Protein AF-0000000087742368 (afdb_homodimer)

Secondary structure (DSSP, 8-state):
-HHHHTS-HHHHHHHHHHHHHHHHHHHHHH--HHHHHHHHTS-HHHHHHHHSSHHHHHHHHHHHHHHHHHHH--HHHHHT--SHHHHHHHHHHHHHHHHHT-HHHHHHHHHHHH---GGGHHHHHHHHHHHHHHHHHHH--GGGGGGBSSGGGHHHHHHHHHHHHHHHHHHHTT-SS--HHHHHHHHHHHHHHHHHHHB-GGG--/-HHHHTS-HHHHHHHHHHHHHHHHHHHHHH--HHHHHHHHTS-HHHHHHHHSSHHHHHHHHHHHHHHHHHHH--HHHHHT--SHHHHHHHHHHHHHHHHTT-HHHHHHHHHHHH---GGGHHHHHHHHHHHHHHHHHHH--GGGGGGBSSGGGHHHHHHHHHHHHHHHHHHHTT-SS--HHHHHHHHHHHHHHHHHHHB-GGG--

Structure (mmCIF, N/CA/C/O backbone):
data_AF-0000000087742368-model_v1
#
loop_
_entity.id
_entity.type
_entity.pdbx_description
1 polymer 'HTH tetR-type domain-containing protein'
#
loop_
_atom_site.group_PDB
_atom_site.id
_atom_site.type_symbol
_atom_site.label_atom_id
_atom_site.label_alt_id
_atom_site.label_comp_id
_atom_site.label_asym_id
_atom_site.label_entity_id
_atom_site.label_seq_id
_atom_site.pdbx_PDB_ins_code
_atom_site.Cartn_x
_atom_site.Cartn_y
_atom_site.Cartn_z
_atom_site.occupancy
_atom_site.B_iso_or_equiv
_atom_site.auth_seq_id
_atom_site.auth_comp_id
_atom_site.auth_asym_id
_atom_site.auth_atom_id
_atom_site.pdbx_PDB_model_num
ATOM 1 N N . MET A 1 1 ? -25.359 -17.594 -14.633 1 77.5 1 MET A N 1
ATOM 2 C CA . MET A 1 1 ? -25.266 -17.234 -13.219 1 77.5 1 MET A CA 1
ATOM 3 C C . MET A 1 1 ? -26.516 -17.672 -12.461 1 77.5 1 MET A C 1
ATOM 5 O O . MET A 1 1 ? -26.531 -17.672 -11.234 1 77.5 1 MET A O 1
ATOM 9 N N . ASP A 1 2 ? -27.547 -18.078 -13.227 1 84.12 2 ASP A N 1
ATOM 10 C CA . ASP A 1 2 ? -28.797 -18.5 -12.625 1 84.12 2 ASP A CA 1
ATOM 11 C C . ASP A 1 2 ? -28.609 -19.734 -11.75 1 84.12 2 ASP A C 1
ATOM 13 O O . ASP A 1 2 ? -29.172 -19.828 -10.664 1 84.12 2 ASP A O 1
ATOM 17 N N . LYS A 1 3 ? -27.812 -20.641 -12.211 1 90.31 3 LYS A N 1
ATOM 18 C CA . LYS A 1 3 ? -27.562 -21.859 -11.453 1 90.31 3 LYS A CA 1
ATOM 19 C C . LYS A 1 3 ? -26.812 -21.562 -10.156 1 90.31 3 LYS A C 1
ATOM 21 O O . LYS A 1 3 ? -27.062 -22.203 -9.133 1 90.31 3 LYS A O 1
ATOM 26 N N . PHE A 1 4 ? -25.953 -20.609 -10.219 1 94.56 4 PHE A N 1
ATOM 27 C CA . PHE A 1 4 ? -25.219 -20.203 -9.039 1 94.56 4 PHE A CA 1
ATOM 28 C C . PHE A 1 4 ? -26.141 -19.562 -8.008 1 94.56 4 PHE A C 1
ATOM 30 O O . PHE A 1 4 ? -26.062 -19.891 -6.816 1 94.56 4 PHE A O 1
ATOM 37 N N . LEU A 1 5 ? -27.031 -18.766 -8.492 1 92.88 5 LEU A N 1
ATOM 38 C CA . LEU A 1 5 ? -27.938 -18.031 -7.609 1 92.88 5 LEU A CA 1
ATOM 39 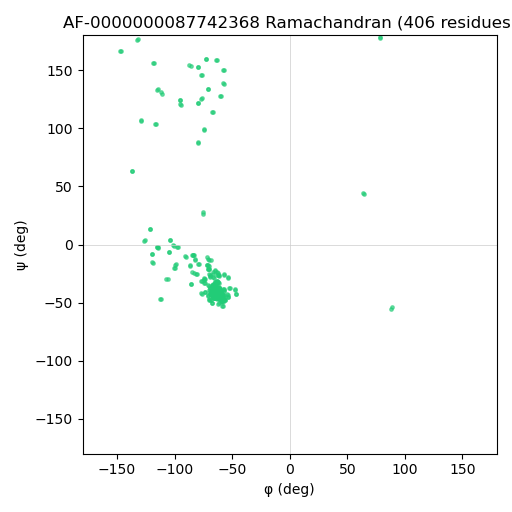C C . LEU A 1 5 ? -28.969 -18.984 -6.988 1 92.88 5 LEU A C 1
ATOM 41 O O . LEU A 1 5 ? -29.594 -18.641 -5.98 1 92.88 5 LEU A O 1
ATOM 45 N N . ALA A 1 6 ? -29.094 -20.141 -7.602 1 93.56 6 ALA A N 1
ATOM 46 C CA . ALA A 1 6 ? -30.062 -21.125 -7.117 1 93.56 6 ALA A CA 1
ATOM 47 C C . ALA A 1 6 ? -29.469 -21.953 -5.984 1 93.56 6 ALA A C 1
ATOM 49 O O . ALA A 1 6 ? -30.188 -22.656 -5.273 1 93.56 6 ALA A O 1
ATOM 50 N N . LEU A 1 7 ? -28.219 -21.797 -5.762 1 94.38 7 LEU A N 1
ATOM 51 C CA . LEU A 1 7 ? -27.547 -22.531 -4.684 1 94.38 7 LEU A CA 1
ATOM 52 C C . LEU A 1 7 ? -27.953 -21.953 -3.326 1 94.38 7 LEU A C 1
ATOM 54 O O . LEU A 1 7 ? -28.469 -20.844 -3.24 1 94.38 7 LEU A O 1
ATOM 58 N N . THR A 1 8 ? -27.734 -22.828 -2.299 1 94.81 8 THR A N 1
ATOM 59 C CA . THR A 1 8 ? -27.938 -22.328 -0.942 1 94.81 8 THR A CA 1
ATOM 60 C C . THR A 1 8 ? -26.938 -21.219 -0.623 1 94.81 8 THR A C 1
ATOM 62 O O . THR A 1 8 ? -25.875 -21.141 -1.228 1 94.81 8 THR A O 1
ATOM 65 N N . GLU A 1 9 ? -27.266 -20.438 0.328 1 93.81 9 GLU A N 1
ATOM 66 C CA . GLU A 1 9 ? -26.391 -19.344 0.73 1 93.81 9 GLU A CA 1
ATOM 67 C C . GLU A 1 9 ? -25.031 -19.859 1.208 1 93.81 9 GLU A C 1
ATOM 69 O O . GLU A 1 9 ? -24 -19.25 0.934 1 93.81 9 GLU A O 1
ATOM 74 N N . GLU A 1 10 ? -25.094 -20.875 1.866 1 94 10 GLU A N 1
ATOM 75 C CA . GLU A 1 10 ? -23.875 -21.469 2.393 1 94 10 GLU A CA 1
ATOM 76 C C . GLU A 1 10 ? -22.938 -21.891 1.268 1 94 10 GLU A C 1
ATOM 78 O O . GLU A 1 10 ? -21.734 -21.625 1.333 1 94 10 GLU A O 1
ATOM 83 N N . LYS A 1 11 ? -23.469 -22.5 0.265 1 94.44 11 LYS A N 1
ATOM 84 C CA . LYS A 1 11 ? -22.656 -22.953 -0.866 1 94.44 11 LYS A CA 1
ATOM 85 C C . LYS A 1 11 ? -22.141 -21.766 -1.677 1 94.44 11 LYS A C 1
ATOM 87 O O . LYS A 1 11 ? -20.984 -21.766 -2.102 1 94.44 11 LYS A O 1
ATOM 92 N N . ARG A 1 12 ? -22.969 -20.812 -1.889 1 96.12 12 ARG A N 1
ATOM 93 C CA . ARG A 1 12 ? -22.547 -19.609 -2.611 1 96.12 12 ARG A CA 1
ATOM 94 C C . ARG A 1 12 ? -21.391 -18.922 -1.897 1 96.12 12 ARG A C 1
ATOM 96 O O . ARG A 1 12 ? -20.391 -18.547 -2.527 1 96.12 12 ARG A O 1
ATOM 103 N N . THR A 1 13 ? -21.562 -18.844 -0.597 1 94.25 13 THR A N 1
ATOM 104 C CA . THR A 1 13 ? -20.547 -18.188 0.211 1 94.25 13 THR A CA 1
ATOM 105 C C . THR A 1 13 ? -19.219 -18.953 0.146 1 94.25 13 THR A C 1
ATOM 107 O O . THR A 1 13 ? -18.156 -18.344 0.066 1 94.25 13 THR A O 1
ATOM 110 N N . ALA A 1 14 ? -19.297 -20.188 0.131 1 94.75 14 ALA A N 1
ATOM 111 C CA . ALA A 1 14 ? -18.109 -21.016 0.058 1 94.75 14 ALA A CA 1
ATOM 112 C C . ALA A 1 14 ? -17.375 -20.812 -1.261 1 94.75 14 ALA A C 1
ATOM 114 O O . ALA A 1 14 ? -16.141 -20.703 -1.283 1 94.75 14 ALA A O 1
ATOM 115 N N . ILE A 1 15 ? -18.125 -20.75 -2.309 1 96.69 15 ILE A N 1
ATOM 116 C CA . ILE A 1 15 ? -17.547 -20.578 -3.637 1 96.69 15 ILE A CA 1
ATOM 117 C C . ILE A 1 15 ? -16.938 -19.172 -3.746 1 96.69 15 ILE A C 1
ATOM 119 O O . ILE A 1 15 ? -15.805 -19.016 -4.215 1 96.69 15 ILE A O 1
ATOM 123 N N . LEU A 1 16 ? -17.672 -18.234 -3.248 1 96.81 16 LEU A N 1
ATOM 124 C CA . LEU A 1 16 ? -17.203 -16.859 -3.307 1 96.81 16 LEU A CA 1
ATOM 125 C C . LEU A 1 16 ? -15.945 -16.688 -2.461 1 96.81 16 LEU A C 1
ATOM 127 O O . LEU A 1 16 ? -14.977 -16.062 -2.902 1 96.81 16 LEU A O 1
ATOM 131 N N . ASN A 1 17 ? -15.945 -17.281 -1.3 1 95.19 17 ASN A N 1
ATOM 132 C CA . ASN A 1 17 ? -14.781 -17.172 -0.422 1 95.19 17 ASN A CA 1
ATOM 133 C C . ASN A 1 17 ? -13.547 -17.812 -1.049 1 95.19 17 ASN A C 1
ATOM 135 O O . ASN A 1 17 ? -12.453 -17.266 -0.973 1 95.19 17 ASN A O 1
ATOM 139 N N . ALA A 1 18 ? -13.75 -18.906 -1.677 1 96.19 18 ALA A N 1
ATOM 140 C CA . ALA A 1 18 ? -12.648 -19.578 -2.35 1 96.19 18 ALA A CA 1
ATOM 141 C C . ALA A 1 18 ? -12.086 -18.734 -3.479 1 96.19 18 ALA A C 1
ATOM 143 O O . ALA A 1 18 ? -10.867 -18.609 -3.627 1 96.19 18 ALA A O 1
ATOM 144 N N . ALA A 1 19 ? -12.992 -18.172 -4.238 1 97.62 19 ALA A N 1
ATOM 145 C CA . ALA A 1 19 ? -12.578 -17.344 -5.367 1 97.62 19 ALA A CA 1
ATOM 146 C C . ALA A 1 19 ? -11.906 -16.062 -4.891 1 97.62 19 ALA A C 1
ATOM 148 O O . ALA A 1 19 ? -10.852 -15.68 -5.41 1 97.62 19 ALA A O 1
ATOM 149 N N . LEU A 1 20 ? -12.5 -15.453 -3.873 1 95.75 20 LEU A N 1
ATOM 150 C CA . LEU A 1 20 ? -11.938 -14.234 -3.301 1 95.75 20 LEU A CA 1
ATOM 151 C C . LEU A 1 20 ? -10.531 -14.492 -2.77 1 95.75 20 LEU A C 1
ATOM 153 O O . LEU A 1 20 ? -9.609 -13.719 -3.039 1 95.75 20 LEU A O 1
ATOM 157 N N . GLN A 1 21 ? -10.391 -15.523 -2.088 1 90.62 21 GLN A N 1
ATOM 158 C CA . GLN A 1 21 ? -9.102 -15.859 -1.509 1 90.62 21 GLN A CA 1
ATOM 159 C C . GLN A 1 21 ? -8.062 -16.125 -2.598 1 90.62 21 GLN A C 1
ATOM 161 O O . GLN A 1 21 ? -6.934 -15.641 -2.518 1 90.62 21 GLN A O 1
ATOM 166 N N . CYS A 1 22 ? -8.406 -16.859 -3.596 1 92.56 22 CYS A N 1
ATOM 167 C CA . CYS A 1 22 ? -7.484 -17.25 -4.656 1 92.56 22 CYS A CA 1
ATOM 168 C C . CYS A 1 22 ? -7.062 -16.031 -5.484 1 92.56 22 CYS A C 1
ATOM 170 O O . CYS A 1 22 ? -5.867 -15.781 -5.648 1 92.56 22 CYS A O 1
ATOM 172 N N . PHE A 1 23 ? -8.016 -15.258 -5.934 1 93.38 23 PHE A N 1
ATOM 173 C CA . PHE A 1 23 ? -7.719 -14.062 -6.715 1 93.38 23 PHE A CA 1
ATOM 174 C C . PHE A 1 23 ? -7 -13.031 -5.863 1 93.38 23 PHE A C 1
ATOM 176 O O . PHE A 1 23 ? -6.156 -12.281 -6.363 1 93.38 23 PHE A O 1
ATOM 183 N N . GLY A 1 24 ? -7.367 -12.969 -4.605 1 89.12 24 GLY A N 1
ATOM 184 C CA . GLY A 1 24 ? -6.734 -12.023 -3.695 1 89.12 24 GLY A CA 1
ATOM 185 C C . GLY A 1 24 ? -5.27 -12.336 -3.445 1 89.12 24 GLY A C 1
ATOM 186 O O . GLY A 1 24 ? -4.445 -11.422 -3.33 1 89.12 24 GLY A O 1
ATOM 187 N N . LYS A 1 25 ? -5.008 -13.578 -3.404 1 81.94 25 LYS A N 1
ATOM 188 C CA . LYS A 1 25 ? -3.658 -14.016 -3.061 1 81.94 25 LYS A CA 1
ATOM 189 C C . LYS A 1 25 ? -2.762 -14.047 -4.297 1 81.94 25 LYS A C 1
ATOM 191 O O . LYS A 1 25 ? -1.59 -13.672 -4.227 1 81.94 25 LYS A O 1
ATOM 196 N N . PHE A 1 26 ? -3.352 -14.391 -5.5 1 82.25 26 PHE A N 1
ATOM 197 C CA . PHE A 1 26 ? -2.471 -14.719 -6.613 1 82.25 26 PHE A CA 1
ATOM 198 C C . PHE A 1 26 ? -2.693 -13.766 -7.781 1 82.25 26 PHE A C 1
ATOM 200 O O . PHE A 1 26 ? -1.929 -13.773 -8.75 1 82.25 26 PHE A O 1
ATOM 207 N N . GLY A 1 27 ? -3.703 -12.977 -7.637 1 86.75 27 GLY A N 1
ATOM 208 C CA . GLY A 1 27 ? -4.031 -12.117 -8.766 1 86.75 27 GLY A CA 1
ATOM 209 C C . GLY A 1 27 ? -4.781 -12.844 -9.867 1 86.75 27 GLY A C 1
ATOM 210 O O . GLY A 1 27 ? -5.023 -14.047 -9.773 1 86.75 27 GLY A O 1
ATOM 211 N N . TYR A 1 28 ? -5.129 -12.125 -10.867 1 90.62 28 TYR A N 1
ATOM 212 C CA . TYR A 1 28 ? -5.961 -12.664 -11.93 1 90.62 28 TYR A CA 1
ATOM 213 C C . TYR A 1 28 ? -5.207 -13.711 -12.734 1 90.62 28 TYR A C 1
ATOM 215 O O . TYR A 1 28 ? -5.719 -14.812 -12.984 1 90.62 28 TYR A O 1
ATOM 223 N N . GLU A 1 29 ? -4.02 -13.406 -13.117 1 85.25 29 GLU A N 1
ATOM 224 C CA . GLU A 1 29 ? -3.277 -14.242 -14.055 1 85.25 29 GLU A CA 1
ATOM 225 C C . GLU A 1 29 ? -2.91 -15.586 -13.43 1 85.25 29 GLU A C 1
ATOM 227 O O . GLU A 1 29 ? -3.133 -16.641 -14.023 1 85.25 29 GLU A O 1
ATOM 232 N N . LYS A 1 30 ? -2.529 -15.648 -12.211 1 85.25 30 LYS A N 1
ATOM 233 C CA . LYS A 1 30 ? -1.972 -16.875 -11.648 1 85.25 30 LYS A CA 1
ATOM 234 C C . LYS A 1 30 ? -3.023 -17.641 -10.852 1 85.25 30 LYS A C 1
ATOM 236 O O . LYS A 1 30 ? -2.826 -18.812 -10.516 1 85.25 30 LYS A O 1
ATOM 241 N N . ALA A 1 31 ? -4.09 -16.906 -10.508 1 91.19 31 ALA A N 1
ATOM 242 C CA . ALA A 1 31 ? -5.168 -17.641 -9.867 1 91.19 31 ALA A CA 1
ATOM 243 C C . ALA A 1 31 ? -5.656 -18.781 -10.758 1 91.19 31 ALA A C 1
ATOM 245 O O . ALA A 1 31 ? -5.789 -18.609 -11.977 1 91.19 31 ALA A O 1
ATOM 246 N N . SER A 1 32 ? -5.895 -19.891 -10.188 1 92.56 32 SER A N 1
ATOM 247 C CA . SER A 1 32 ? -6.289 -21.094 -10.891 1 92.56 32 SER A CA 1
ATOM 248 C C . SER A 1 32 ? -7.742 -21.469 -10.602 1 92.56 32 SER A C 1
ATOM 250 O O . SER A 1 32 ? -8.125 -21.625 -9.438 1 92.56 32 SER A O 1
ATOM 252 N N . ILE A 1 33 ? -8.461 -21.703 -11.672 1 96.12 33 ILE A N 1
ATOM 253 C CA . ILE A 1 33 ? -9.844 -22.141 -11.516 1 96.12 33 ILE A CA 1
ATOM 254 C C . ILE A 1 33 ? -9.883 -23.5 -10.812 1 96.12 33 ILE A C 1
ATOM 256 O O . ILE A 1 33 ? -10.781 -23.766 -10.008 1 96.12 33 ILE A O 1
ATOM 260 N N . ASN A 1 34 ? -8.906 -24.25 -11.109 1 96.12 34 ASN A N 1
ATOM 261 C CA . ASN A 1 34 ? -8.828 -25.547 -10.438 1 96.12 34 ASN A CA 1
ATOM 262 C C . ASN A 1 34 ? -8.641 -25.375 -8.93 1 96.12 34 ASN A C 1
ATOM 264 O O . ASN A 1 34 ? -9.289 -26.078 -8.148 1 96.12 34 ASN A O 1
ATOM 268 N N . ASP A 1 35 ? -7.848 -24.5 -8.523 1 94.62 35 ASP A N 1
ATOM 269 C CA . ASP A 1 35 ? -7.613 -24.266 -7.102 1 94.62 35 ASP A CA 1
ATOM 270 C C . ASP A 1 35 ? -8.875 -23.75 -6.418 1 94.62 35 ASP A C 1
ATOM 272 O O . ASP A 1 35 ? -9.18 -24.125 -5.289 1 94.62 35 ASP A O 1
ATOM 276 N N . ILE A 1 36 ? -9.562 -22.859 -7.09 1 97 36 ILE A N 1
ATOM 277 C CA . ILE A 1 36 ? -10.812 -22.312 -6.566 1 97 36 ILE A CA 1
ATOM 278 C C . ILE A 1 36 ? -11.82 -23.438 -6.371 1 97 36 ILE A C 1
ATOM 280 O O . ILE A 1 36 ? -12.461 -23.531 -5.32 1 97 36 ILE A O 1
ATOM 284 N N . ALA A 1 37 ? -11.906 -24.281 -7.383 1 97.56 37 ALA A N 1
ATOM 285 C CA . ALA A 1 37 ? -12.836 -25.406 -7.332 1 97.56 37 ALA A CA 1
ATOM 286 C C . ALA A 1 37 ? -12.516 -26.344 -6.168 1 97.56 37 ALA A C 1
ATOM 288 O O . ALA A 1 37 ? -13.398 -26.703 -5.395 1 97.56 37 ALA A O 1
ATOM 289 N N . VAL A 1 38 ? -11.289 -26.672 -6.031 1 96.81 38 VAL A N 1
ATOM 290 C CA . VAL A 1 38 ? -10.828 -27.562 -4.969 1 96.81 38 VAL A CA 1
ATOM 291 C C . VAL A 1 38 ? -11.133 -26.938 -3.605 1 96.81 38 VAL A C 1
ATOM 293 O O . VAL A 1 38 ? -11.695 -27.609 -2.727 1 96.81 38 VAL A O 1
ATOM 296 N N . ALA A 1 39 ? -10.898 -25.734 -3.439 1 94.81 39 ALA A N 1
ATOM 297 C CA . ALA A 1 39 ? -11.117 -25.031 -2.172 1 94.81 39 ALA A CA 1
ATOM 298 C C . ALA A 1 39 ? -12.602 -24.953 -1.844 1 94.81 39 ALA A C 1
ATOM 300 O O . ALA A 1 39 ? -12.992 -24.984 -0.675 1 94.81 39 ALA A O 1
ATOM 301 N N . ALA A 1 40 ? -13.398 -24.781 -2.854 1 96.5 40 ALA A N 1
ATOM 302 C CA . ALA A 1 40 ? -14.844 -24.656 -2.684 1 96.5 40 ALA A CA 1
ATOM 303 C C . ALA A 1 40 ? -15.516 -26.016 -2.604 1 96.5 40 ALA A C 1
ATOM 305 O O . ALA A 1 40 ? -16.719 -26.125 -2.367 1 96.5 40 ALA A O 1
ATOM 306 N N . HIS A 1 41 ? -14.734 -27.078 -2.887 1 96.81 41 HIS A N 1
ATOM 307 C CA . HIS A 1 41 ? -15.234 -28.438 -2.867 1 96.81 41 HIS A CA 1
ATOM 308 C C . HIS A 1 41 ? -16.297 -28.656 -3.934 1 96.81 41 HIS A C 1
ATOM 310 O O . HIS A 1 41 ? -17.359 -29.219 -3.652 1 96.81 41 HIS A O 1
ATOM 316 N N . ILE A 1 42 ? -16.031 -28.141 -5.082 1 96.5 42 ILE A N 1
ATOM 317 C CA . ILE A 1 42 ? -16.844 -28.391 -6.262 1 96.5 42 ILE A CA 1
ATOM 318 C C . ILE A 1 42 ? -15.961 -28.766 -7.445 1 96.5 42 ILE A C 1
ATOM 320 O O . ILE A 1 42 ? -14.734 -28.75 -7.332 1 96.5 42 ILE A O 1
ATOM 324 N N . SER A 1 43 ? -16.578 -29.062 -8.523 1 95.62 43 SER A N 1
ATOM 325 C CA . SER A 1 43 ? -15.805 -29.406 -9.711 1 95.62 43 SER A CA 1
ATOM 326 C C . SER A 1 43 ? -15.445 -28.156 -10.508 1 95.62 43 SER A C 1
ATOM 328 O O . SER A 1 43 ? -16.141 -27.141 -10.43 1 95.62 43 SER A O 1
ATOM 330 N N . LYS A 1 44 ? -14.359 -28.281 -11.242 1 96.12 44 LYS A N 1
ATOM 331 C CA . LYS A 1 44 ? -13.984 -27.219 -12.172 1 96.12 44 LYS A CA 1
ATOM 332 C C . LYS A 1 44 ? -15.102 -26.938 -13.172 1 96.12 44 LYS A C 1
ATOM 334 O O . LYS A 1 44 ? -15.375 -25.781 -13.508 1 96.12 44 LYS A O 1
ATOM 339 N N . ALA A 1 45 ? -15.758 -27.953 -13.617 1 95.44 45 ALA A N 1
ATOM 340 C CA . ALA A 1 45 ? -16.875 -27.844 -14.555 1 95.44 45 ALA A CA 1
ATOM 341 C C . ALA A 1 45 ? -18.016 -27.031 -13.961 1 95.44 45 ALA A C 1
ATOM 343 O O . ALA A 1 45 ? -18.656 -26.234 -14.664 1 95.44 45 ALA A O 1
ATOM 344 N N . SER A 1 46 ? -18.266 -27.188 -12.734 1 96.06 46 SER A N 1
ATOM 345 C CA . SER A 1 46 ? -19.312 -26.438 -12.055 1 96.06 46 SER A CA 1
ATOM 346 C C . SER A 1 46 ? -19.016 -24.938 -12.031 1 96.06 46 SER A C 1
ATOM 348 O O . SER A 1 46 ? -19.906 -24.109 -12.227 1 96.06 46 SER A O 1
ATOM 350 N N . VAL A 1 47 ? -17.719 -24.594 -11.789 1 96.56 47 VAL A N 1
ATOM 351 C CA . VAL A 1 47 ? -17.328 -23.188 -11.789 1 96.56 47 VAL A CA 1
ATOM 352 C C . VAL A 1 47 ? -17.656 -22.562 -13.141 1 96.56 47 VAL A C 1
ATOM 354 O O . VAL A 1 47 ? -18.234 -21.469 -13.195 1 96.56 47 VAL A O 1
ATOM 357 N N . PHE A 1 48 ? -17.344 -23.297 -14.203 1 95.56 48 PHE A N 1
ATOM 358 C CA . PHE A 1 48 ? -17.594 -22.781 -15.547 1 95.56 48 PHE A CA 1
ATOM 359 C C . PHE A 1 48 ? -19.078 -22.75 -15.844 1 95.56 48 PHE A C 1
ATOM 361 O O . PHE A 1 48 ? -19.547 -21.859 -16.562 1 95.56 48 PHE A O 1
ATOM 368 N N . GLN A 1 49 ? -19.734 -23.703 -15.328 1 95.75 49 GLN A N 1
ATOM 369 C CA . GLN A 1 49 ? -21.188 -23.688 -15.477 1 95.75 49 GLN A CA 1
ATOM 370 C C . GLN A 1 49 ? -21.797 -22.453 -14.812 1 95.75 49 GLN A C 1
ATOM 372 O O . GLN A 1 49 ? -22.75 -21.859 -15.344 1 95.75 49 GLN A O 1
ATOM 377 N N . TYR A 1 50 ? -21.281 -22.109 -13.688 1 96.44 50 TYR A N 1
ATOM 378 C CA . TYR A 1 50 ? -21.828 -21.016 -12.922 1 96.44 50 TYR A CA 1
ATOM 379 C C . TYR A 1 50 ? -21.438 -19.672 -13.523 1 96.44 50 TYR A C 1
ATOM 381 O O . TYR A 1 50 ? -22.266 -18.766 -13.633 1 96.44 50 TYR A O 1
ATOM 389 N N . PHE A 1 51 ? -20.141 -19.578 -13.938 1 97 51 PHE A N 1
ATOM 390 C CA . PHE A 1 51 ? -19.641 -18.234 -14.227 1 97 51 PHE A CA 1
ATOM 391 C C . PHE A 1 51 ? -19.203 -18.109 -15.68 1 97 51 PHE A C 1
ATOM 393 O O . PHE A 1 51 ? -19.016 -17.016 -16.188 1 97 51 PHE A O 1
ATOM 400 N N . GLY A 1 52 ? -19.016 -19.25 -16.359 1 95.31 52 GLY A N 1
ATOM 401 C CA . GLY A 1 52 ? -18.656 -19.266 -17.766 1 95.31 52 GLY A CA 1
ATOM 402 C C . GLY A 1 52 ? -17.156 -19.219 -18 1 95.31 52 GLY A C 1
ATOM 403 O O . GLY A 1 52 ? -16.609 -20.078 -18.688 1 95.31 52 GLY A O 1
ATOM 404 N N . SER A 1 53 ? -16.469 -18.188 -17.406 1 95.75 53 SER A N 1
ATOM 405 C CA . SER A 1 53 ? -15.039 -18.016 -17.578 1 95.75 53 SER A CA 1
ATOM 406 C C . SER A 1 53 ? -14.383 -17.422 -16.344 1 95.75 53 SER A C 1
ATOM 408 O O . SER A 1 53 ? -15.07 -16.906 -15.461 1 95.75 53 SER A O 1
ATOM 410 N N . LYS A 1 54 ? -13.117 -17.516 -16.359 1 96.19 54 LYS A N 1
ATOM 411 C CA . LYS A 1 54 ? -12.344 -16.875 -15.289 1 96.19 54 LYS A CA 1
ATOM 412 C C . LYS A 1 54 ? -12.625 -15.383 -15.211 1 96.19 54 LYS A C 1
ATOM 414 O O . LYS A 1 54 ? -12.805 -14.828 -14.125 1 96.19 54 LYS A O 1
ATOM 419 N N . LYS A 1 55 ? -12.672 -14.781 -16.391 1 95.81 55 LYS A N 1
ATOM 420 C CA . LYS A 1 55 ? -12.906 -13.344 -16.469 1 95.81 55 LYS A CA 1
ATOM 421 C C . LYS A 1 55 ?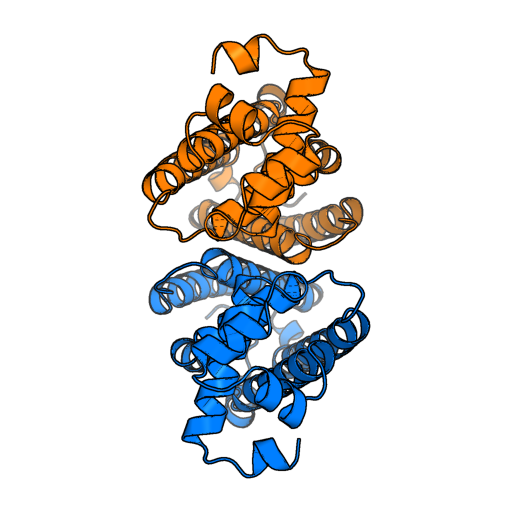 -14.273 -12.984 -15.898 1 95.81 55 LYS A C 1
ATOM 423 O O . LYS A 1 55 ? -14.398 -12.039 -15.117 1 95.81 55 LYS A O 1
ATOM 428 N N . GLN A 1 56 ? -15.219 -13.711 -16.219 1 96.06 56 GLN A N 1
ATOM 429 C CA . GLN A 1 56 ? -16.578 -13.422 -15.75 1 96.06 56 GLN A CA 1
ATOM 430 C C . GLN A 1 56 ? -16.688 -13.641 -14.242 1 96.06 56 GLN A C 1
ATOM 432 O O . GLN A 1 56 ? -17.406 -12.906 -13.555 1 96.06 56 GLN A O 1
ATOM 437 N N . LEU A 1 57 ? -16.094 -14.703 -13.758 1 97.31 57 LEU A N 1
ATOM 438 C CA . LEU A 1 57 ? -16.062 -14.914 -12.32 1 97.31 57 LEU A CA 1
ATOM 439 C C . LEU A 1 57 ? -15.391 -13.734 -11.617 1 97.31 57 LEU A C 1
ATOM 441 O O . LEU A 1 57 ? -15.898 -13.242 -10.609 1 97.31 57 LEU A O 1
ATOM 445 N N . TYR A 1 58 ? -14.281 -13.281 -12.148 1 96.75 58 TYR A N 1
ATOM 446 C CA . TYR A 1 58 ? -13.555 -12.156 -11.578 1 96.75 58 TYR A CA 1
ATOM 447 C C . TYR A 1 58 ? -14.422 -10.898 -11.562 1 96.75 58 TYR A C 1
ATOM 449 O O . TYR A 1 58 ? -14.492 -10.203 -10.547 1 96.75 58 TYR A O 1
ATOM 457 N N . ILE A 1 59 ? -15.078 -10.664 -12.664 1 94.75 59 ILE A N 1
ATOM 458 C CA . ILE A 1 59 ? -15.945 -9.492 -12.773 1 94.75 59 ILE A CA 1
ATOM 459 C C . ILE A 1 59 ? -17.094 -9.609 -11.781 1 94.75 59 ILE A C 1
ATOM 461 O O . ILE A 1 59 ? -17.484 -8.617 -11.156 1 94.75 59 ILE A O 1
ATOM 465 N N . TYR A 1 60 ? -17.594 -10.781 -11.648 1 95.81 60 TYR A N 1
ATOM 466 C CA . TYR A 1 60 ? -18.656 -11 -10.664 1 95.81 60 TYR A CA 1
ATOM 467 C C . TYR A 1 60 ? -18.172 -10.641 -9.266 1 95.81 60 TYR A C 1
ATOM 469 O O . TYR A 1 60 ? -18.906 -10.008 -8.5 1 95.81 60 TYR A O 1
ATOM 477 N N . LEU A 1 61 ? -17.031 -11.062 -8.922 1 96.31 61 LEU A N 1
ATOM 478 C CA . LEU A 1 61 ? -16.484 -10.773 -7.605 1 96.31 61 LEU A CA 1
ATOM 479 C C . LEU A 1 61 ? -16.281 -9.273 -7.418 1 96.31 61 LEU A C 1
ATOM 481 O O . LEU A 1 61 ? -16.484 -8.75 -6.316 1 96.31 61 LEU A O 1
ATOM 485 N N . LEU A 1 62 ? -15.859 -8.57 -8.477 1 93.69 62 LEU A N 1
ATOM 486 C CA . LEU A 1 62 ? -15.734 -7.117 -8.414 1 93.69 62 LEU A CA 1
ATOM 487 C C . LEU A 1 62 ? -17.078 -6.473 -8.07 1 93.69 62 LEU A C 1
ATOM 489 O O . LEU A 1 62 ? -17.141 -5.617 -7.188 1 93.69 62 LEU A O 1
ATOM 493 N N . GLU A 1 63 ? -18.031 -6.934 -8.75 1 92.12 63 GLU A N 1
ATOM 494 C CA . GLU A 1 63 ? -19.375 -6.395 -8.523 1 92.12 63 GLU A CA 1
ATOM 495 C C . GLU A 1 63 ? -19.875 -6.77 -7.133 1 92.12 63 GLU A C 1
ATOM 497 O O . GLU A 1 63 ? -20.531 -5.961 -6.465 1 92.12 63 GLU A O 1
ATOM 502 N N . TYR A 1 64 ? -19.625 -7.953 -6.805 1 93.31 64 TYR A N 1
ATOM 503 C CA . TYR A 1 64 ? -19.984 -8.438 -5.477 1 93.31 64 TYR A CA 1
ATOM 504 C C . TYR A 1 64 ? -19.359 -7.57 -4.391 1 93.31 64 TYR A C 1
ATOM 506 O O . TYR A 1 64 ? -20.047 -7.137 -3.459 1 93.31 64 TYR A O 1
ATOM 514 N N . CYS A 1 65 ? -18.141 -7.289 -4.48 1 91 65 CYS A N 1
ATOM 515 C CA . CYS A 1 65 ? -17.422 -6.477 -3.5 1 91 65 CYS A CA 1
ATOM 516 C C . CYS A 1 65 ? -17.922 -5.035 -3.521 1 91 65 CYS A C 1
ATOM 518 O O . CYS A 1 65 ? -18 -4.387 -2.479 1 91 65 CYS A O 1
ATOM 520 N N . LYS A 1 66 ? -18.141 -4.547 -4.715 1 88.06 66 LYS A N 1
ATOM 521 C CA . LYS A 1 66 ? -18.719 -3.207 -4.824 1 88.06 66 LYS A CA 1
ATOM 522 C C . LYS A 1 66 ? -20 -3.086 -4.016 1 88.06 66 LYS A C 1
ATOM 524 O O . LYS A 1 66 ? -20.203 -2.094 -3.312 1 88.06 66 LYS A O 1
ATOM 529 N N . LYS A 1 67 ? -20.797 -4.098 -4.125 1 88.75 67 LYS A N 1
ATOM 530 C CA . LYS A 1 67 ? -22.062 -4.094 -3.391 1 88.75 67 LYS A CA 1
ATOM 531 C C . LYS A 1 67 ? -21.828 -4.16 -1.885 1 88.75 67 LYS A C 1
ATOM 533 O O . LYS A 1 67 ? -22.531 -3.514 -1.11 1 88.75 67 LYS A O 1
ATOM 538 N N . ILE A 1 68 ? -20.953 -4.902 -1.482 1 87.75 68 ILE A N 1
ATOM 539 C CA . ILE A 1 68 ? -20.609 -4.984 -0.068 1 87.75 68 ILE A CA 1
ATOM 540 C C . ILE A 1 68 ? -20.156 -3.613 0.432 1 87.75 68 ILE A C 1
ATOM 542 O O . ILE A 1 68 ? -20.625 -3.143 1.475 1 87.75 68 ILE A O 1
ATOM 546 N N . ILE A 1 69 ? -19.281 -2.982 -0.303 1 84.25 69 ILE A N 1
ATOM 547 C CA . ILE A 1 69 ? -18.719 -1.688 0.083 1 84.25 69 ILE A CA 1
ATOM 548 C C . ILE A 1 69 ? -19.844 -0.658 0.184 1 84.25 69 ILE A C 1
ATOM 550 O O . ILE A 1 69 ? -19.875 0.138 1.125 1 84.25 69 ILE A O 1
ATOM 554 N N . GLU A 1 70 ? -20.719 -0.671 -0.761 1 82.81 70 GLU A N 1
ATOM 555 C CA . GLU A 1 70 ? -21.844 0.262 -0.759 1 82.81 70 GLU A CA 1
ATOM 556 C C . GLU A 1 70 ? -22.734 0.056 0.465 1 82.81 70 GLU A C 1
ATOM 558 O O . GLU A 1 70 ? -23.359 1 0.949 1 82.81 70 GLU A O 1
ATOM 563 N N . GLY A 1 71 ? -22.703 -1.171 0.984 1 86.88 71 GLY A N 1
ATOM 564 C CA . GLY A 1 71 ? -23.562 -1.497 2.111 1 86.88 71 GLY A CA 1
ATOM 565 C C . GLY A 1 71 ? -22.906 -1.256 3.455 1 86.88 71 GLY A C 1
ATOM 566 O O . GLY A 1 71 ? -23.562 -1.288 4.496 1 86.88 71 GLY A O 1
ATOM 567 N N . ILE A 1 72 ? -21.656 -1 3.391 1 86.75 72 ILE A N 1
ATOM 568 C CA . ILE A 1 72 ? -20.891 -0.85 4.621 1 86.75 72 ILE A CA 1
ATOM 569 C C . ILE A 1 72 ? -21.203 0.495 5.27 1 86.75 72 ILE A C 1
ATOM 571 O O . ILE A 1 72 ? -21.203 0.615 6.5 1 86.75 72 ILE A O 1
ATOM 575 N N . PHE A 1 73 ? -21.562 1.475 4.465 1 87.81 73 PHE A N 1
ATOM 576 C CA . PHE A 1 73 ? -21.625 2.84 4.973 1 87.81 73 PHE A CA 1
ATOM 577 C C . PHE A 1 73 ? -23.047 3.193 5.398 1 87.81 73 PHE A C 1
ATOM 579 O O . PHE A 1 73 ? -24 2.949 4.656 1 87.81 73 PHE A O 1
ATOM 586 N N . ASP A 1 74 ? -23.188 3.521 6.594 1 89.62 74 ASP A N 1
ATOM 587 C CA . ASP A 1 74 ? -24.406 4.141 7.07 1 89.62 74 ASP A CA 1
ATOM 588 C C . ASP A 1 74 ? -24.5 5.602 6.629 1 89.62 74 ASP A C 1
ATOM 590 O O . ASP A 1 74 ? -24 6.492 7.316 1 89.62 74 ASP A O 1
ATOM 594 N N . LYS A 1 75 ? -25.203 5.809 5.641 1 87.69 75 LYS A N 1
ATOM 595 C CA . LYS A 1 75 ? -25.25 7.129 5.023 1 87.69 75 LYS A CA 1
ATOM 596 C C . LYS A 1 75 ? -25.844 8.156 5.977 1 87.69 75 LYS A C 1
ATOM 598 O O . LYS A 1 75 ? -25.391 9.297 6.043 1 87.69 75 LYS A O 1
ATOM 603 N N . GLU A 1 76 ? -26.844 7.734 6.582 1 90 76 GLU A N 1
ATOM 604 C CA . GLU A 1 76 ? -27.484 8.648 7.523 1 90 76 GLU A CA 1
ATOM 605 C C . GLU A 1 76 ? -26.516 9.047 8.641 1 90 76 GLU A C 1
ATOM 607 O O . GLU A 1 76 ? -26.453 10.219 9.016 1 90 76 GLU A O 1
ATOM 612 N N . ALA A 1 77 ? -25.859 8.062 9.141 1 91.38 77 ALA A N 1
ATOM 613 C CA . ALA A 1 77 ? -24.891 8.344 10.195 1 91.38 77 ALA A CA 1
ATOM 614 C C . ALA A 1 77 ? -23.766 9.258 9.688 1 91.38 77 ALA A C 1
ATOM 616 O O . ALA A 1 77 ? -23.344 10.172 10.391 1 91.38 77 ALA A O 1
ATOM 617 N N . LEU A 1 78 ? -23.312 9.047 8.508 1 91.06 78 LEU A N 1
ATOM 618 C CA . LEU A 1 78 ? -22.25 9.867 7.934 1 91.06 78 LEU A CA 1
ATOM 61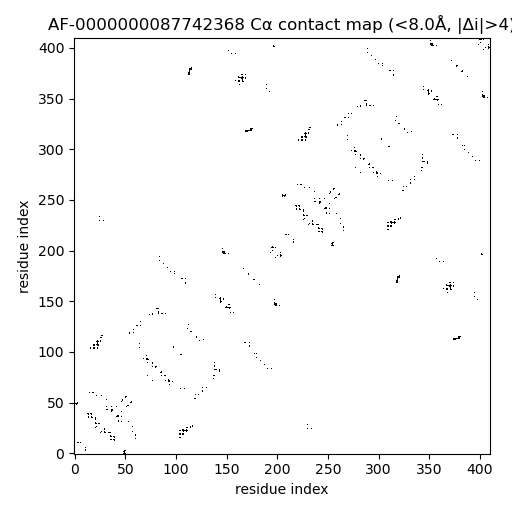9 C C . LEU A 1 78 ? -22.734 11.273 7.629 1 91.06 78 LEU A C 1
ATOM 621 O O . LEU A 1 78 ? -22.016 12.25 7.855 1 91.06 78 LEU A O 1
ATOM 625 N N . ASN A 1 79 ? -23.984 11.32 7.168 1 88.81 79 ASN A N 1
ATOM 626 C CA . ASN A 1 79 ? -24.562 12.617 6.832 1 88.81 79 ASN A CA 1
ATOM 627 C C . ASN A 1 79 ? -24.75 13.484 8.078 1 88.81 79 ASN A C 1
ATOM 629 O O . ASN A 1 79 ? -24.766 14.711 7.988 1 88.81 79 ASN A O 1
ATOM 633 N N . SER A 1 80 ? -24.844 12.844 9.125 1 90.75 80 SER A N 1
ATOM 634 C CA . SER A 1 80 ? -25.062 13.57 10.367 1 90.75 80 SER A CA 1
ATOM 635 C C . SER A 1 80 ? -23.75 14.156 10.898 1 90.75 80 SER A C 1
ATOM 637 O O . SER A 1 80 ? -23.766 15.023 11.773 1 90.75 80 SER A O 1
ATOM 639 N N . GLN A 1 81 ? -22.641 13.656 10.391 1 89.19 81 GLN A N 1
ATOM 640 C CA . GLN A 1 81 ? -21.344 14.195 10.797 1 89.19 81 GLN A CA 1
ATOM 641 C C . GLN A 1 81 ? -21.031 15.492 10.062 1 89.19 81 GLN A C 1
ATOM 643 O O . GLN A 1 81 ? -20.906 15.508 8.836 1 89.19 81 GLN A O 1
ATOM 648 N N . THR A 1 82 ? -20.812 16.547 10.781 1 87.75 82 THR A N 1
ATOM 649 C CA . THR A 1 82 ? -20.625 17.859 10.164 1 87.75 82 THR A CA 1
ATOM 650 C C . THR A 1 82 ? -19.141 18.188 10.023 1 87.75 82 THR A C 1
ATOM 652 O O . THR A 1 82 ? -18.781 19.203 9.445 1 87.75 82 THR A O 1
ATOM 655 N N . ASP A 1 83 ? -18.344 17.312 10.492 1 93.5 83 ASP A N 1
ATOM 656 C CA . ASP A 1 83 ? -16.906 17.5 10.438 1 93.5 83 ASP A CA 1
ATOM 657 C C . ASP A 1 83 ? -16.234 16.453 9.547 1 93.5 83 ASP A C 1
ATOM 659 O O . ASP A 1 83 ? -16.531 15.258 9.672 1 93.5 83 ASP A O 1
ATOM 663 N N . LEU A 1 84 ? -15.359 16.953 8.688 1 94.75 84 LEU A N 1
ATOM 664 C CA . LEU A 1 84 ? -14.703 16.062 7.734 1 94.75 84 LEU A CA 1
ATOM 665 C C . LEU A 1 84 ? -13.945 14.953 8.453 1 94.75 84 LEU A C 1
ATOM 667 O O . LEU A 1 84 ? -14.094 13.773 8.125 1 94.75 84 LEU A O 1
ATOM 671 N N . PHE A 1 85 ? -13.055 15.344 9.414 1 96.12 85 PHE A N 1
ATOM 672 C CA . PHE A 1 85 ? -12.211 14.375 10.102 1 96.12 85 PHE A CA 1
ATOM 673 C C . PHE A 1 85 ? -13.062 13.375 10.875 1 96.12 85 PHE A C 1
ATOM 675 O O . PHE A 1 85 ? -12.758 12.18 10.898 1 96.12 85 PHE A O 1
ATOM 682 N N . ASP A 1 86 ? -14.164 13.852 11.469 1 94.62 86 ASP A N 1
ATOM 683 C CA . ASP A 1 86 ? -15.086 12.953 12.156 1 94.62 86 ASP A CA 1
ATOM 684 C C . ASP A 1 86 ? -15.75 11.992 11.18 1 94.62 86 ASP A C 1
ATOM 686 O O . ASP A 1 86 ? -15.93 10.812 11.484 1 94.62 86 ASP A O 1
ATOM 690 N N . ARG A 1 87 ? -16.094 12.516 10.062 1 95.19 87 ARG A N 1
ATOM 691 C CA . ARG A 1 87 ? -16.719 11.688 9.039 1 95.19 87 ARG A CA 1
ATOM 692 C C . ARG A 1 87 ? -15.742 10.648 8.5 1 95.19 87 ARG A C 1
ATOM 694 O O . ARG A 1 87 ? -16.125 9.492 8.266 1 95.19 87 ARG A O 1
ATOM 701 N N . ILE A 1 88 ? -14.508 11.023 8.281 1 94.56 88 ILE A N 1
ATOM 702 C CA . ILE A 1 88 ? -13.477 10.102 7.824 1 94.56 88 ILE A CA 1
ATOM 703 C C . ILE A 1 88 ? -13.266 9.008 8.867 1 94.56 88 ILE A C 1
ATOM 705 O O . ILE A 1 88 ? -13.195 7.824 8.531 1 94.56 88 ILE A O 1
ATOM 709 N N . LEU A 1 89 ? -13.258 9.414 10.117 1 94 89 LEU A N 1
ATOM 710 C CA . LEU A 1 89 ? -13.078 8.438 11.188 1 94 89 LEU A CA 1
ATOM 711 C C . LEU A 1 89 ? -14.258 7.48 11.258 1 94 89 LEU A C 1
ATOM 713 O O . LEU A 1 89 ? -14.07 6.266 11.367 1 94 89 LEU A O 1
ATOM 717 N N . ALA A 1 90 ? -15.422 8.031 11.195 1 93.38 90 ALA A N 1
ATOM 718 C CA . ALA A 1 90 ? -16.625 7.207 11.25 1 93.38 90 ALA A CA 1
ATOM 719 C C . ALA A 1 90 ? -16.672 6.23 10.078 1 93.38 90 ALA A C 1
ATOM 721 O O . ALA A 1 90 ? -16.953 5.043 10.266 1 93.38 90 ALA A O 1
ATOM 722 N N . SER A 1 91 ? -16.422 6.711 8.906 1 92.19 91 SER A N 1
ATOM 723 C CA . SER A 1 91 ? -16.422 5.855 7.723 1 92.19 91 SER A CA 1
ATOM 724 C C . SER A 1 91 ? -15.352 4.777 7.82 1 92.19 91 SER A C 1
ATOM 726 O O . SER A 1 91 ? -15.586 3.629 7.43 1 92.19 91 SER A O 1
ATOM 728 N N . SER A 1 92 ? -14.211 5.137 8.305 1 91.94 92 SER A N 1
ATOM 729 C CA . SER A 1 92 ? -13.117 4.176 8.461 1 91.94 92 SER A CA 1
ATOM 730 C C . SER A 1 92 ? -13.492 3.074 9.453 1 91.94 92 SER A C 1
ATOM 732 O O . SER A 1 92 ? -13.18 1.903 9.227 1 91.94 92 SER A O 1
ATOM 734 N N . ARG A 1 93 ? -14.109 3.461 10.484 1 91.62 93 ARG A N 1
ATOM 735 C CA . ARG A 1 93 ? -14.547 2.484 11.477 1 91.62 93 ARG A CA 1
ATOM 736 C C . ARG A 1 93 ? -15.562 1.517 10.867 1 91.62 93 ARG A C 1
ATOM 738 O O . ARG A 1 93 ? -15.516 0.313 11.133 1 91.62 93 ARG A O 1
ATOM 745 N N . MET A 1 94 ? -16.5 2.055 10.109 1 90.5 94 MET A N 1
ATOM 746 C CA . MET A 1 94 ? -17.5 1.214 9.438 1 90.5 94 MET A CA 1
ATOM 747 C C . MET A 1 94 ? -16.812 0.21 8.508 1 90.5 94 MET A C 1
ATOM 749 O O . MET A 1 94 ? -17.172 -0.971 8.508 1 90.5 94 MET A O 1
ATOM 753 N N . GLU A 1 95 ? -15.867 0.699 7.727 1 87.69 95 GLU A N 1
ATOM 754 C CA . GLU A 1 95 ? -15.109 -0.172 6.828 1 87.69 95 GLU A CA 1
ATOM 755 C C . GLU A 1 95 ? -14.375 -1.261 7.605 1 87.69 95 GLU A C 1
ATOM 757 O O . GLU A 1 95 ? -14.469 -2.441 7.266 1 87.69 95 GLU A O 1
ATOM 762 N N . MET A 1 96 ? -13.703 -0.897 8.594 1 86.44 96 MET A N 1
ATOM 763 C CA . MET A 1 96 ? -12.883 -1.825 9.367 1 86.44 96 MET A CA 1
ATOM 764 C C . MET A 1 96 ? -13.75 -2.893 10.031 1 86.44 96 MET A C 1
ATOM 766 O O . MET A 1 96 ? -13.383 -4.07 10.055 1 86.44 96 MET A O 1
ATOM 770 N N . GLU A 1 97 ? -14.812 -2.484 10.562 1 85.88 97 GLU A N 1
ATOM 771 C CA . GLU A 1 97 ? -15.727 -3.428 11.203 1 85.88 97 GLU A CA 1
ATOM 772 C C . GLU A 1 97 ? -16.266 -4.441 10.195 1 85.88 97 GLU A C 1
ATOM 774 O O . GLU A 1 97 ? -16.438 -5.617 10.523 1 85.88 97 GLU A O 1
ATOM 779 N N . SER A 1 98 ? -16.5 -3.973 9.055 1 85.88 98 SER A N 1
ATOM 780 C CA . SER A 1 98 ? -17.031 -4.852 8.016 1 85.88 98 SER A CA 1
ATOM 781 C C . SER A 1 98 ? -15.969 -5.801 7.492 1 85.88 98 SER A C 1
ATOM 783 O O . SER A 1 98 ? -16.219 -7 7.34 1 85.88 98 SER A O 1
ATOM 785 N N . PHE A 1 99 ? -14.766 -5.289 7.32 1 82.31 99 PHE A N 1
ATOM 786 C CA . PHE A 1 99 ? -13.719 -6.078 6.676 1 82.31 99 PHE A CA 1
ATOM 787 C C . PHE A 1 99 ? -13.078 -7.043 7.664 1 82.31 99 PHE A C 1
ATOM 789 O O . PHE A 1 99 ? -12.562 -8.094 7.273 1 82.31 99 PHE A O 1
ATOM 796 N N . GLN A 1 100 ? -13.133 -6.699 8.922 1 80.75 100 GLN A N 1
ATOM 797 C CA . GLN A 1 100 ? -12.602 -7.613 9.93 1 80.75 100 GLN A CA 1
ATOM 798 C C . GLN A 1 100 ? -13.281 -8.977 9.852 1 80.75 100 GLN A C 1
ATOM 800 O O . GLN A 1 100 ? -12.664 -10 10.141 1 80.75 100 GLN A O 1
ATOM 805 N N . ASN A 1 101 ? -14.484 -9.008 9.352 1 79.25 101 ASN A N 1
ATOM 806 C CA . ASN A 1 101 ? -15.25 -10.25 9.289 1 79.25 101 ASN A CA 1
ATOM 807 C C . ASN A 1 101 ? -15.289 -10.812 7.875 1 79.25 101 ASN A C 1
ATOM 809 O O . ASN A 1 101 ? -15.945 -11.82 7.625 1 79.25 101 ASN A O 1
ATOM 813 N N . GLN A 1 102 ? -14.586 -10.148 7.016 1 85.62 102 GLN A N 1
ATOM 814 C CA . GLN A 1 102 ? -14.531 -10.555 5.617 1 85.62 102 GLN A CA 1
ATOM 815 C C . GLN A 1 102 ? -13.109 -10.469 5.066 1 85.62 102 GLN A C 1
ATOM 817 O O . GLN A 1 102 ? -12.859 -9.734 4.109 1 85.62 102 GLN A O 1
ATOM 822 N N . PRO A 1 103 ? -12.25 -11.258 5.641 1 81.56 103 PRO A N 1
ATOM 823 C CA . PRO A 1 103 ? -10.836 -11.102 5.312 1 81.56 103 PRO A CA 1
ATOM 824 C C . PRO A 1 103 ? -10.539 -11.375 3.84 1 81.56 103 PRO A C 1
ATOM 826 O O . PRO A 1 103 ? -9.672 -10.719 3.252 1 81.56 103 PRO A O 1
ATOM 829 N N . PHE A 1 104 ? -11.32 -12.289 3.26 1 86.69 104 PHE A N 1
ATOM 830 C CA . PHE A 1 104 ? -11.047 -12.617 1.865 1 86.69 104 PHE A CA 1
ATOM 831 C C . PHE A 1 104 ? -11.508 -11.5 0.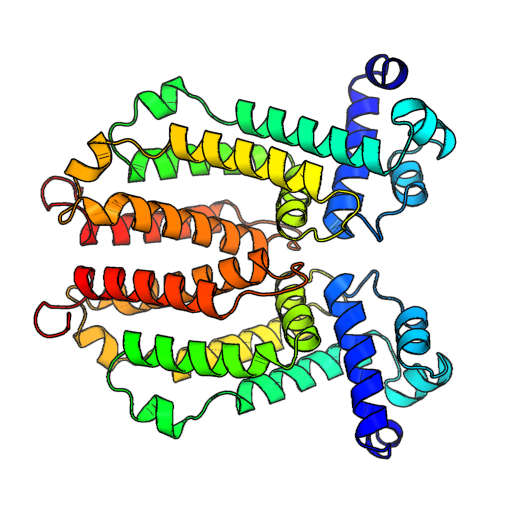943 1 86.69 104 PHE A C 1
ATOM 833 O O . PHE A 1 104 ? -10.891 -11.242 -0.092 1 86.69 104 PHE A O 1
ATOM 840 N N . THR A 1 105 ? -12.531 -10.844 1.393 1 89 105 THR A N 1
ATOM 841 C CA . THR A 1 105 ? -13.008 -9.688 0.639 1 89 105 THR A CA 1
ATOM 842 C C . THR A 1 105 ? -11.961 -8.57 0.652 1 89 105 THR A C 1
ATOM 844 O O . THR A 1 105 ? -11.656 -7.996 -0.391 1 89 105 THR A O 1
ATOM 847 N N . LEU A 1 106 ? -11.414 -8.297 1.809 1 82.75 106 LEU A N 1
ATOM 848 C CA . LEU A 1 106 ? -10.391 -7.262 1.937 1 82.75 106 LEU A CA 1
ATOM 849 C C . LEU A 1 106 ? -9.164 -7.605 1.097 1 82.75 106 LEU A C 1
ATOM 851 O O . LEU A 1 106 ? -8.617 -6.742 0.412 1 82.75 106 LEU A O 1
ATOM 855 N N . GLN A 1 107 ? -8.836 -8.836 1.182 1 82.94 107 GLN A N 1
ATOM 856 C CA . GLN A 1 107 ? -7.68 -9.281 0.417 1 82.94 107 GLN A CA 1
ATOM 857 C C . GLN A 1 107 ? -7.906 -9.102 -1.082 1 82.94 107 GLN A C 1
ATOM 859 O O . GLN A 1 107 ? -7.008 -8.664 -1.802 1 82.94 107 GLN A O 1
ATOM 864 N N . PHE A 1 108 ? -9.055 -9.438 -1.547 1 89.94 108 PHE A N 1
ATOM 865 C CA . PHE A 1 108 ? -9.391 -9.297 -2.959 1 89.94 108 PHE A CA 1
ATOM 866 C C . PHE A 1 108 ? -9.406 -7.836 -3.375 1 89.94 108 PHE A C 1
ATOM 868 O O . PHE A 1 108 ? -8.805 -7.465 -4.383 1 89.94 108 PHE A O 1
ATOM 875 N N . ILE A 1 109 ? -9.961 -7.008 -2.561 1 86.38 109 ILE A N 1
ATOM 876 C CA . ILE A 1 109 ? -10.07 -5.586 -2.879 1 86.38 109 ILE A CA 1
ATOM 877 C C . ILE A 1 109 ? -8.68 -4.965 -2.951 1 86.38 109 ILE A C 1
ATOM 879 O O . ILE A 1 109 ? -8.383 -4.18 -3.857 1 86.38 109 ILE A O 1
ATOM 883 N N . THR A 1 110 ? -7.852 -5.289 -2.037 1 80.81 110 THR A N 1
ATOM 884 C CA . THR A 1 110 ? -6.484 -4.777 -2.033 1 80.81 110 THR A CA 1
ATOM 885 C C . THR A 1 110 ? -5.734 -5.234 -3.281 1 80.81 110 THR A C 1
ATOM 887 O O . THR A 1 110 ? -4.988 -4.457 -3.883 1 80.81 110 THR A O 1
ATOM 890 N N . SER A 1 111 ? -5.961 -6.477 -3.713 1 82.88 111 SER A N 1
ATOM 891 C CA . SER A 1 111 ? -5.285 -7.016 -4.887 1 82.88 111 SER A CA 1
ATOM 892 C C . SER A 1 111 ? -5.77 -6.34 -6.164 1 82.88 111 SER A C 1
ATOM 894 O O . SER A 1 111 ? -5.031 -6.254 -7.148 1 82.88 111 SER A O 1
ATOM 896 N N . VAL A 1 112 ? -7.016 -5.852 -6.121 1 84.5 112 VAL A N 1
ATOM 897 C CA . VAL A 1 112 ? -7.609 -5.195 -7.281 1 84.5 112 VAL A CA 1
ATOM 898 C C . VAL A 1 112 ? -6.852 -3.91 -7.594 1 84.5 112 VAL A C 1
ATOM 900 O O . VAL A 1 112 ? -6.637 -3.576 -8.758 1 84.5 112 VAL A O 1
ATOM 903 N N . TRP A 1 113 ? -6.355 -3.291 -6.625 1 74.69 113 TRP A N 1
ATOM 904 C CA . TRP A 1 113 ? -5.629 -2.037 -6.801 1 74.69 113 TRP A CA 1
ATOM 905 C C . TRP A 1 113 ? -4.281 -2.279 -7.469 1 74.69 113 TRP A C 1
ATOM 907 O O . TRP A 1 113 ? -3.738 -1.389 -8.125 1 74.69 113 TRP A O 1
ATOM 917 N N . GLU A 1 114 ? -3.861 -3.479 -7.367 1 73.5 114 GLU A N 1
ATOM 918 C CA . GLU A 1 114 ? -2.533 -3.811 -7.879 1 73.5 114 GLU A CA 1
ATOM 919 C C . GLU A 1 114 ? -2.623 -4.574 -9.195 1 73.5 114 GLU A C 1
ATOM 921 O O . GLU A 1 114 ? -1.604 -4.836 -9.836 1 73.5 114 GLU A O 1
ATOM 926 N N . GLU A 1 115 ? -3.812 -4.914 -9.57 1 81 115 GLU A N 1
ATOM 927 C CA . GLU A 1 115 ? -4.008 -5.797 -10.719 1 81 115 GLU A CA 1
ATOM 928 C C . GLU A 1 115 ? -3.674 -5.086 -12.023 1 81 115 GLU A C 1
ATOM 930 O O . GLU A 1 115 ? -4.117 -3.957 -12.258 1 81 115 GLU A O 1
ATOM 935 N N . THR A 1 116 ? -2.871 -5.832 -12.898 1 75.69 116 THR A N 1
ATOM 936 C CA . THR A 1 116 ? -2.406 -5.199 -14.125 1 75.69 116 THR A CA 1
ATOM 937 C C . THR A 1 116 ? -2.773 -6.043 -15.344 1 75.69 116 THR A C 1
ATOM 939 O O . THR A 1 116 ? -2.379 -5.727 -16.469 1 75.69 116 THR A O 1
ATOM 942 N N . SER A 1 117 ? -3.428 -7.023 -15.117 1 83.69 117 SER A N 1
ATOM 943 C CA . SER A 1 117 ? -3.789 -7.871 -16.25 1 83.69 117 SER A CA 1
ATOM 944 C C . SER A 1 117 ? -4.617 -7.105 -17.281 1 83.69 117 SER A C 1
ATOM 946 O O . SER A 1 117 ? -5.656 -6.531 -16.938 1 83.69 117 SER A O 1
ATOM 948 N N . PRO A 1 118 ? -4.188 -7.16 -18.484 1 85.56 118 PRO A N 1
ATOM 949 C CA . PRO A 1 118 ? -4.957 -6.465 -19.516 1 85.56 118 PRO A CA 1
ATOM 950 C C . PRO A 1 118 ? -6.348 -7.059 -19.719 1 85.56 118 PRO A C 1
ATOM 952 O O . PRO A 1 118 ? -7.262 -6.363 -20.156 1 85.56 118 PRO A O 1
ATOM 955 N N . GLU A 1 119 ? -6.527 -8.25 -19.359 1 90.88 119 GLU A N 1
ATOM 956 C CA . GLU A 1 119 ? -7.789 -8.953 -19.594 1 90.88 119 GLU A CA 1
ATOM 957 C C . GLU A 1 119 ? -8.922 -8.328 -18.781 1 90.88 119 GLU A C 1
ATOM 959 O O . GLU A 1 119 ? -10.086 -8.383 -19.188 1 90.88 119 GLU A O 1
ATOM 964 N N . VAL A 1 120 ? -8.539 -7.754 -17.656 1 92 120 VAL A N 1
ATOM 965 C CA . VAL A 1 120 ? -9.602 -7.238 -16.797 1 92 120 VAL A CA 1
ATOM 966 C C . VAL A 1 120 ? -9.406 -5.738 -16.578 1 92 120 VAL A C 1
ATOM 968 O O . VAL A 1 120 ? -10.031 -5.145 -15.703 1 92 120 VAL A O 1
ATOM 971 N N . ALA A 1 121 ? -8.586 -5.117 -17.328 1 85.31 121 ALA A N 1
ATOM 972 C CA . ALA A 1 121 ? -8.203 -3.719 -17.156 1 85.31 121 ALA A CA 1
ATOM 973 C C . ALA A 1 121 ? -9.414 -2.803 -17.25 1 85.31 121 ALA A C 1
ATOM 975 O O . ALA A 1 121 ? -9.586 -1.894 -16.438 1 85.31 121 ALA A O 1
ATOM 976 N N . ASP A 1 122 ? -10.211 -3.062 -18.156 1 86.75 122 ASP A N 1
ATOM 977 C CA . ASP A 1 122 ? -11.383 -2.217 -18.375 1 86.75 122 ASP A CA 1
ATOM 978 C C . ASP A 1 122 ? -12.344 -2.295 -17.203 1 86.75 122 ASP A C 1
ATOM 980 O O . ASP A 1 122 ? -12.859 -1.271 -16.734 1 86.75 122 ASP A O 1
ATOM 984 N N . ALA A 1 123 ? -12.555 -3.48 -16.781 1 86.56 123 ALA A N 1
ATOM 985 C CA . ALA A 1 123 ? -13.461 -3.668 -15.648 1 86.56 123 ALA A CA 1
ATOM 986 C C . ALA A 1 123 ? -12.898 -3.014 -14.391 1 86.56 123 ALA A C 1
ATOM 988 O O . ALA A 1 123 ? -13.641 -2.424 -13.602 1 86.56 123 ALA A O 1
ATOM 989 N N . LEU A 1 124 ? -11.672 -3.062 -14.25 1 87.06 124 LEU A N 1
ATOM 990 C CA . LEU A 1 124 ? -11.008 -2.486 -13.086 1 87.06 124 LEU A CA 1
ATOM 991 C C . LEU A 1 124 ? -11.133 -0.967 -13.086 1 87.06 124 LEU A C 1
ATOM 993 O O . LEU A 1 124 ? -11.461 -0.37 -12.055 1 87.06 124 LEU A O 1
ATOM 997 N N . VAL A 1 125 ? -10.922 -0.397 -14.18 1 81.5 125 VAL A N 1
ATOM 998 C CA . VAL A 1 125 ? -10.984 1.057 -14.289 1 81.5 125 VAL A CA 1
ATOM 999 C C . VAL A 1 125 ? -12.383 1.541 -13.914 1 81.5 125 VAL A C 1
ATOM 1001 O O . VAL A 1 125 ? -12.531 2.461 -13.109 1 81.5 125 VAL A O 1
ATOM 1004 N N . ILE A 1 126 ? -13.312 0.884 -14.359 1 78.31 126 ILE A N 1
ATOM 1005 C CA . ILE A 1 126 ? -14.695 1.297 -14.156 1 78.31 126 ILE A CA 1
ATOM 1006 C C . ILE A 1 126 ? -15.078 1.123 -12.688 1 78.31 126 ILE A C 1
ATOM 1008 O O . ILE A 1 126 ? -15.531 2.066 -12.039 1 78.31 126 ILE A O 1
ATOM 1012 N N . LEU A 1 127 ? -14.75 -0.002 -12.18 1 77.19 127 LEU A N 1
ATOM 1013 C CA . LEU A 1 127 ? -15.242 -0.324 -10.844 1 77.19 127 LEU A CA 1
ATOM 1014 C C . LEU A 1 127 ? -14.445 0.424 -9.773 1 77.19 127 LEU A C 1
ATOM 1016 O O . LEU A 1 127 ? -15.016 0.874 -8.781 1 77.19 127 LEU A O 1
ATOM 1020 N N . THR A 1 128 ? -13.18 0.674 -10.016 1 76.12 128 THR A N 1
ATOM 1021 C CA . THR A 1 128 ? -12.367 1.41 -9.055 1 76.12 128 THR A CA 1
ATOM 1022 C C . THR A 1 128 ? -12.727 2.893 -9.062 1 76.12 128 THR A C 1
ATOM 1024 O O . THR A 1 128 ? -12.781 3.531 -8.008 1 76.12 128 THR A O 1
ATOM 1027 N N . GLU A 1 129 ? -13.086 3.375 -10.211 1 78.44 129 GLU A N 1
ATOM 1028 C CA . GLU A 1 129 ? -13.5 4.773 -10.312 1 78.44 129 GLU A CA 1
ATOM 1029 C C . GLU A 1 129 ? -14.844 5.004 -9.625 1 78.44 129 GLU A C 1
ATOM 1031 O O . GLU A 1 129 ? -15.039 6.02 -8.953 1 78.44 129 GLU A O 1
ATOM 1036 N N . GLU A 1 130 ? -15.664 4.094 -9.789 1 79.81 130 GLU A N 1
ATOM 1037 C CA . GLU A 1 130 ? -16.969 4.199 -9.156 1 79.81 130 GLU A CA 1
ATOM 1038 C C . GLU A 1 130 ? -16.859 4.133 -7.637 1 79.81 130 GLU A C 1
ATOM 1040 O O . GLU A 1 130 ? -17.484 4.922 -6.926 1 79.81 130 GLU A O 1
ATOM 1045 N N . ALA A 1 131 ? -16.047 3.23 -7.23 1 75.44 131 ALA A N 1
ATOM 1046 C CA . ALA A 1 131 ? -15.852 3.074 -5.789 1 75.44 131 ALA A CA 1
ATOM 1047 C C . ALA A 1 131 ? -15.203 4.316 -5.188 1 75.44 131 ALA A C 1
ATOM 1049 O O . ALA A 1 131 ? -15.586 4.766 -4.105 1 75.44 131 ALA A O 1
ATOM 1050 N N . CYS A 1 132 ? -14.305 4.895 -5.941 1 76.25 132 CYS A N 1
ATOM 1051 C CA . CYS A 1 132 ? -13.617 6.094 -5.484 1 76.25 132 CYS A CA 1
ATOM 1052 C C . CYS A 1 132 ? -14.562 7.293 -5.469 1 76.25 132 CYS A C 1
ATOM 1054 O O . CY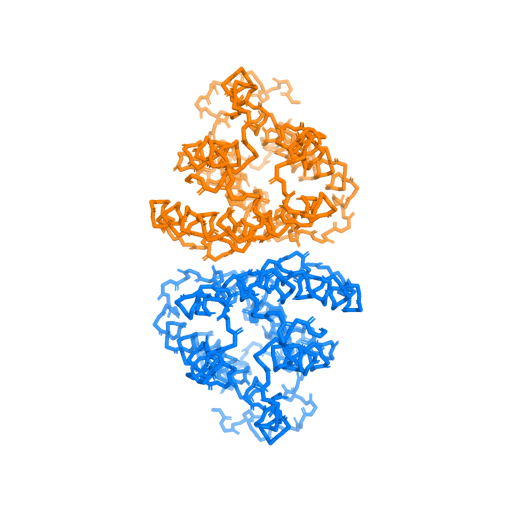S A 1 132 ? -14.57 8.062 -4.508 1 76.25 132 CYS A O 1
ATOM 1056 N N . SER A 1 133 ? -15.297 7.387 -6.488 1 79.69 133 SER A N 1
ATOM 1057 C CA . SER A 1 133 ? -16.25 8.484 -6.566 1 79.69 133 SER A CA 1
ATOM 1058 C C . SER A 1 133 ? -17.297 8.391 -5.457 1 79.69 133 SER A C 1
ATOM 1060 O O . SER A 1 133 ? -17.641 9.406 -4.848 1 79.69 133 SER A O 1
ATOM 1062 N N . PHE A 1 134 ? -17.719 7.242 -5.289 1 78.56 134 PHE A N 1
ATOM 1063 C CA . PHE A 1 134 ? -18.688 7.008 -4.23 1 78.56 134 PHE A CA 1
ATOM 1064 C C . PHE A 1 134 ? -18.125 7.418 -2.875 1 78.56 134 PHE A C 1
ATOM 1066 O O . PHE A 1 134 ? -18.781 8.156 -2.127 1 78.56 134 PHE A O 1
ATOM 1073 N N . ARG A 1 135 ? -16.969 6.996 -2.576 1 77.56 135 ARG A N 1
ATOM 1074 C CA . ARG A 1 135 ? -16.328 7.309 -1.308 1 77.56 135 ARG A CA 1
ATOM 1075 C C . ARG A 1 135 ? -16.094 8.812 -1.168 1 77.56 135 ARG A C 1
ATOM 1077 O O . ARG A 1 135 ? -16.375 9.391 -0.122 1 77.56 135 ARG A O 1
ATOM 1084 N N . ASN A 1 136 ? -15.562 9.414 -2.234 1 80 136 ASN A N 1
ATOM 1085 C CA . ASN A 1 136 ? -15.266 10.844 -2.213 1 80 136 ASN A CA 1
ATOM 1086 C C . ASN A 1 136 ? -16.531 11.672 -1.973 1 80 136 ASN A C 1
ATOM 1088 O O . ASN A 1 136 ? -16.516 12.609 -1.174 1 80 136 ASN A O 1
ATOM 1092 N N . ASP A 1 137 ? -17.562 11.227 -2.619 1 79.31 137 ASP A N 1
ATOM 1093 C CA . ASP A 1 137 ? -18.812 11.969 -2.518 1 79.31 137 ASP A CA 1
ATOM 1094 C C . ASP A 1 137 ? -19.422 11.828 -1.124 1 79.31 137 ASP A C 1
ATOM 1096 O O . ASP A 1 137 ? -20.094 12.734 -0.645 1 79.31 137 ASP A O 1
ATOM 1100 N N . MET A 1 138 ? -19.109 10.844 -0.543 1 81.5 138 MET A N 1
ATOM 1101 C CA . MET A 1 138 ? -19.703 10.562 0.761 1 81.5 138 MET A CA 1
ATOM 1102 C C . MET A 1 138 ? -18.938 11.273 1.872 1 81.5 138 MET A C 1
ATOM 1104 O O . MET A 1 138 ? -19.531 11.625 2.902 1 81.5 138 MET A O 1
ATOM 1108 N N . VAL A 1 139 ? -17.766 11.555 1.626 1 84.56 139 VAL A N 1
ATOM 1109 C CA . VAL A 1 139 ? -16.938 11.953 2.766 1 84.56 139 VAL A CA 1
ATOM 1110 C C . VAL A 1 139 ? -16.562 13.43 2.639 1 84.56 139 VAL A C 1
ATOM 1112 O O . VAL A 1 139 ? -16.766 14.211 3.572 1 84.56 139 VAL A O 1
ATOM 1115 N N . LEU A 1 140 ? -16.141 13.812 1.491 1 87.06 140 LEU A N 1
ATOM 1116 C CA . LEU A 1 140 ? -15.695 15.195 1.364 1 87.06 140 LEU A CA 1
ATOM 1117 C C . LEU A 1 140 ? -16.812 16.078 0.829 1 87.06 140 LEU A C 1
ATOM 1119 O O . LEU A 1 140 ? -17.375 15.812 -0.233 1 87.06 140 LEU A O 1
ATOM 1123 N N . ARG A 1 141 ? -17.109 17.109 1.568 1 89.94 141 ARG A N 1
ATOM 1124 C CA . ARG A 1 141 ? -18.141 18.078 1.203 1 89.94 141 ARG A CA 1
ATOM 1125 C C . ARG A 1 141 ? -17.547 19.469 1.03 1 89.94 141 ARG A C 1
ATOM 1127 O O . ARG A 1 141 ? -16.5 19.781 1.621 1 89.94 141 ARG A O 1
ATOM 1134 N N . GLU A 1 142 ? -18.234 20.219 0.277 1 86.62 142 GLU A N 1
ATOM 1135 C CA . GLU A 1 142 ? -17.75 21.562 -0.019 1 86.62 142 GLU A CA 1
ATOM 1136 C C . GLU A 1 142 ? -17.641 22.391 1.252 1 86.62 142 GLU A C 1
ATOM 1138 O O . GLU A 1 142 ? -16.688 23.172 1.408 1 86.62 142 GLU A O 1
ATOM 1143 N N . GLU A 1 143 ? -18.547 22.203 2.117 1 91.44 143 GLU A N 1
ATOM 1144 C CA . GLU A 1 143 ? -18.594 23.016 3.328 1 91.44 143 GLU A CA 1
ATOM 1145 C C . GLU A 1 143 ? -17.438 22.672 4.273 1 91.44 143 GLU A C 1
ATOM 1147 O O . GLU A 1 143 ? -17.094 23.484 5.141 1 91.44 143 GLU A O 1
ATOM 1152 N N . ASP A 1 144 ? -16.875 21.531 4.141 1 93.56 144 ASP A N 1
ATOM 1153 C CA . ASP A 1 144 ? -15.797 21.109 5.023 1 93.56 144 ASP A CA 1
ATOM 1154 C C . ASP A 1 144 ? -14.578 22.016 4.867 1 93.56 144 ASP A C 1
ATOM 1156 O O . ASP A 1 144 ? -13.867 22.281 5.836 1 93.56 144 ASP A O 1
ATOM 1160 N N . ALA A 1 145 ? -14.438 22.516 3.645 1 93.88 145 ALA A N 1
ATOM 1161 C CA . ALA A 1 145 ? -13.273 23.328 3.33 1 93.88 145 ALA A CA 1
ATOM 1162 C C . ALA A 1 145 ? -13.258 24.609 4.164 1 93.88 145 ALA A C 1
ATOM 1164 O O . ALA A 1 145 ? -12.195 25.156 4.465 1 93.88 145 ALA A O 1
ATOM 1165 N N . LEU A 1 146 ? -14.398 25.016 4.613 1 95 146 LEU A N 1
ATOM 1166 C CA . LEU A 1 146 ? -14.531 26.281 5.34 1 95 146 LEU A CA 1
ATOM 1167 C C . LEU A 1 146 ? -13.898 26.172 6.727 1 95 146 LEU A C 1
ATOM 1169 O O . LEU A 1 146 ? -13.586 27.188 7.348 1 95 146 LEU A O 1
ATOM 1173 N N . LYS A 1 147 ? -13.664 25.031 7.227 1 95.81 147 LYS A N 1
ATOM 1174 C CA . LYS A 1 147 ? -13.102 24.828 8.562 1 95.81 147 LYS A CA 1
ATOM 1175 C C . LYS A 1 147 ? -11.578 24.859 8.523 1 95.81 147 LYS A C 1
ATOM 1177 O O . LYS A 1 147 ? -10.93 24.969 9.57 1 95.81 147 LYS A O 1
ATOM 1182 N N . PHE A 1 148 ? -11.07 24.688 7.387 1 96.62 148 PHE A N 1
ATOM 1183 C CA . PHE A 1 148 ? -9.625 24.703 7.223 1 96.62 148 PHE A CA 1
ATOM 1184 C C . PHE A 1 148 ? -9.078 26.125 7.27 1 96.62 148 PHE A C 1
ATOM 1186 O O . PHE A 1 148 ? -9.734 27.062 6.816 1 96.62 148 PHE A O 1
ATOM 1193 N N . LYS A 1 149 ? -7.836 26.344 7.82 1 95.69 149 LYS A N 1
ATOM 1194 C CA . LYS A 1 149 ? -7.148 27.625 7.734 1 95.69 149 LYS A CA 1
ATOM 1195 C C . LYS A 1 149 ? -7.043 28.094 6.289 1 95.69 149 LYS A C 1
ATOM 1197 O O . LYS A 1 149 ? -7.25 29.281 5.996 1 95.69 149 LYS A O 1
ATOM 1202 N N . ASN A 1 150 ? -6.656 27.188 5.359 1 95.12 150 ASN A N 1
ATOM 1203 C CA . ASN A 1 150 ? -6.641 27.344 3.912 1 95.12 150 ASN A CA 1
ATOM 1204 C C . ASN A 1 150 ? -7.594 26.375 3.225 1 95.12 150 ASN A C 1
ATOM 1206 O O . ASN A 1 150 ? -7.281 25.188 3.086 1 95.12 150 ASN A O 1
ATOM 1210 N N . PRO A 1 151 ? -8.727 26.844 2.781 1 95.38 151 PRO A N 1
ATOM 1211 C CA . PRO A 1 151 ? -9.758 25.969 2.227 1 95.38 151 PRO A CA 1
ATOM 1212 C C . PRO A 1 151 ? -9.234 25.078 1.113 1 95.38 151 PRO A C 1
ATOM 1214 O O . PRO A 1 151 ? -9.711 23.938 0.951 1 95.38 151 PRO A O 1
ATOM 1217 N N . GLU A 1 152 ? -8.25 25.5 0.414 1 94.25 152 GLU A N 1
ATOM 1218 C CA . GLU A 1 152 ? -7.711 24.734 -0.7 1 94.25 152 GLU A CA 1
ATOM 1219 C C . GLU A 1 152 ? -6.988 23.484 -0.206 1 94.25 152 GLU A C 1
ATOM 1221 O O . GLU A 1 152 ? -6.707 22.562 -0.988 1 94.25 152 GLU A O 1
ATOM 1226 N N . ASP A 1 153 ? -6.711 23.391 1.078 1 95.38 153 ASP A N 1
ATOM 1227 C CA . ASP A 1 153 ? -5.988 22.266 1.642 1 95.38 153 ASP A CA 1
ATOM 1228 C C . ASP A 1 153 ? -6.926 21.078 1.901 1 95.38 153 ASP A C 1
ATOM 1230 O O . ASP A 1 153 ? -6.477 19.953 2.115 1 95.38 153 ASP A O 1
ATOM 1234 N N . ALA A 1 154 ? -8.234 21.297 1.86 1 94.62 154 ALA A N 1
ATOM 1235 C CA . ALA A 1 154 ? -9.195 20.266 2.254 1 94.62 154 ALA A CA 1
ATOM 1236 C C . ALA A 1 154 ? -9.078 19.031 1.356 1 94.62 154 ALA A C 1
ATOM 1238 O O . ALA A 1 154 ? -8.953 17.906 1.848 1 94.62 154 ALA A O 1
ATOM 1239 N N . GLN A 1 155 ? -9.102 19.25 0.062 1 92.5 155 GLN A N 1
ATOM 1240 C CA . GLN A 1 155 ? -9.055 18.141 -0.883 1 92.5 155 GLN A CA 1
ATOM 1241 C C . GLN A 1 155 ? -7.719 17.406 -0.8 1 92.5 155 GLN A C 1
ATOM 1243 O O . GLN A 1 155 ? -7.684 16.188 -0.702 1 92.5 155 GLN A O 1
ATOM 1248 N N . PRO A 1 156 ? -6.59 18.078 -0.757 1 93.38 156 PRO A N 1
ATOM 1249 C CA . PRO A 1 156 ? -5.305 17.391 -0.619 1 93.38 156 PRO A CA 1
ATOM 1250 C C . PRO A 1 156 ? -5.199 16.578 0.679 1 93.38 156 PRO A C 1
ATOM 1252 O O . PRO A 1 156 ? -4.664 15.477 0.683 1 93.38 156 PRO A O 1
ATOM 1255 N N . VAL A 1 157 ? -5.68 17.156 1.748 1 94.69 157 VAL A N 1
ATOM 1256 C CA . VAL A 1 157 ? -5.617 16.453 3.031 1 94.69 157 VAL A CA 1
ATOM 1257 C C . VAL A 1 157 ? -6.457 15.18 2.973 1 94.69 157 VAL A C 1
ATOM 1259 O O . VAL A 1 157 ? -6.035 14.133 3.455 1 94.69 157 VAL A O 1
ATOM 1262 N N . PHE A 1 158 ? -7.637 15.32 2.367 1 93.38 158 PHE A N 1
ATOM 1263 C CA . PHE A 1 158 ? -8.477 14.141 2.174 1 93.38 158 PHE A CA 1
ATOM 1264 C C . PHE A 1 158 ? -7.742 13.086 1.355 1 93.38 158 PHE A C 1
ATOM 1266 O O . PHE A 1 158 ? -7.738 11.906 1.714 1 93.38 158 PHE A O 1
ATOM 1273 N N . GLN A 1 159 ? -7.07 13.438 0.344 1 90 159 GLN A N 1
ATOM 1274 C CA . GLN A 1 159 ? -6.328 12.523 -0.516 1 90 159 GLN A CA 1
ATOM 1275 C C . GLN A 1 159 ? -5.164 11.883 0.237 1 90 159 GLN A C 1
ATOM 1277 O O . GLN A 1 159 ? -4.852 10.711 0.025 1 90 159 GLN A O 1
ATOM 1282 N N . MET A 1 160 ? -4.523 12.664 1.06 1 92.69 160 MET A N 1
ATOM 1283 C CA . MET A 1 160 ? -3.447 12.117 1.886 1 92.69 160 MET A CA 1
ATOM 1284 C C . MET A 1 160 ? -3.963 10.992 2.775 1 92.69 160 MET A C 1
ATOM 1286 O O . MET A 1 160 ? -3.326 9.945 2.889 1 92.69 160 MET A O 1
ATOM 1290 N N . LEU A 1 161 ? -5.094 11.25 3.365 1 92.81 161 LEU A N 1
ATOM 1291 C CA . LEU A 1 161 ? -5.668 10.266 4.273 1 92.81 161 LEU A CA 1
ATOM 1292 C C . LEU A 1 161 ? -6.094 9.016 3.518 1 92.81 161 LEU A C 1
ATOM 1294 O O . LEU A 1 161 ? -5.957 7.898 4.027 1 92.81 161 LEU A O 1
ATOM 1298 N N . LEU A 1 162 ? -6.539 9.164 2.318 1 88.06 162 LEU A N 1
ATOM 1299 C CA . LEU A 1 162 ? -6.867 8.023 1.479 1 88.06 162 LEU A CA 1
ATOM 1300 C C . LEU A 1 162 ? -5.613 7.219 1.142 1 88.06 162 LEU A C 1
ATOM 1302 O O . LEU A 1 162 ? -5.629 5.984 1.179 1 88.06 162 LEU A O 1
ATOM 1306 N N . LEU A 1 163 ? -4.594 7.898 0.778 1 86.56 163 LEU A N 1
ATOM 1307 C CA . LEU A 1 163 ? -3.324 7.25 0.464 1 86.56 163 LEU A CA 1
ATOM 1308 C C . LEU A 1 163 ? -2.787 6.492 1.673 1 86.56 163 LEU A C 1
ATOM 1310 O O . LEU A 1 163 ? -2.246 5.391 1.53 1 86.56 163 LEU A O 1
ATOM 1314 N N . MET A 1 164 ? -2.914 7.078 2.811 1 88.75 164 MET A N 1
ATOM 1315 C CA . MET A 1 164 ? -2.5 6.402 4.035 1 88.75 164 MET A CA 1
ATOM 1316 C C . MET A 1 164 ? -3.309 5.129 4.254 1 88.75 164 MET A C 1
ATOM 1318 O O . MET A 1 164 ? -2.762 4.105 4.668 1 88.75 164 MET A O 1
ATOM 1322 N N . ALA A 1 165 ? -4.59 5.238 4.02 1 85.94 165 ALA A N 1
ATOM 1323 C CA . ALA A 1 165 ? -5.445 4.066 4.152 1 85.94 165 ALA A CA 1
ATOM 1324 C C . ALA A 1 165 ? -4.965 2.93 3.254 1 85.94 165 ALA A C 1
ATOM 1326 O O . ALA A 1 165 ? -4.965 1.766 3.66 1 85.94 165 ALA A O 1
ATOM 1327 N N . GLU A 1 166 ? -4.562 3.275 2.113 1 81.62 166 GLU A N 1
ATOM 1328 C CA . GLU A 1 166 ? -4.02 2.275 1.197 1 81.62 166 GLU A CA 1
ATOM 1329 C C . GLU A 1 166 ? -2.711 1.695 1.727 1 81.62 166 GLU A C 1
ATOM 1331 O O . GLU A 1 166 ? -2.443 0.504 1.562 1 81.62 166 GLU A O 1
ATOM 1336 N N . GLY A 1 167 ? -1.917 2.545 2.283 1 82.69 167 GLY A N 1
ATOM 1337 C CA . GLY A 1 167 ? -0.695 2.07 2.914 1 82.69 167 GLY A CA 1
ATOM 1338 C C . GLY A 1 167 ? -0.948 1.085 4.039 1 82.69 167 GLY A C 1
ATOM 1339 O O . GLY A 1 167 ? -0.271 0.06 4.137 1 82.69 167 GLY A O 1
ATOM 1340 N N . TYR A 1 168 ? -1.972 1.378 4.859 1 82.75 168 TYR A N 1
ATOM 1341 C CA . TYR A 1 168 ? -2.35 0.454 5.922 1 82.75 168 TYR A CA 1
ATOM 1342 C C . TYR A 1 168 ? -2.795 -0.886 5.348 1 82.75 168 TYR A C 1
ATOM 1344 O O . TYR A 1 168 ? -2.416 -1.943 5.855 1 82.75 168 TYR A O 1
ATOM 1352 N N . ALA A 1 169 ? -3.59 -0.786 4.316 1 78.25 169 ALA A N 1
ATOM 1353 C CA . ALA A 1 169 ? -4.105 -2.002 3.693 1 78.25 169 ALA A CA 1
ATOM 1354 C C . ALA A 1 169 ? -2.973 -2.85 3.123 1 78.25 169 ALA A C 1
ATOM 1356 O O . ALA A 1 169 ? -2.975 -4.074 3.262 1 78.25 169 ALA A O 1
ATOM 1357 N N . ALA A 1 170 ? -2.061 -2.207 2.52 1 74.62 170 ALA A N 1
ATOM 1358 C CA . ALA A 1 170 ? -0.929 -2.91 1.923 1 74.62 170 ALA A CA 1
ATOM 1359 C C . ALA A 1 170 ? -0.082 -3.594 2.992 1 74.62 170 ALA A C 1
ATOM 1361 O O . ALA A 1 170 ? 0.354 -4.734 2.814 1 74.62 170 ALA A O 1
ATOM 1362 N N . ARG A 1 171 ? 0.133 -2.932 4.059 1 72.56 171 ARG A N 1
ATOM 1363 C CA . ARG A 1 171 ? 0.948 -3.438 5.16 1 72.56 171 ARG A CA 1
ATOM 1364 C C . ARG A 1 171 ? 0.331 -4.691 5.766 1 72.56 171 ARG A C 1
ATOM 1366 O O . ARG A 1 171 ? 1.049 -5.586 6.219 1 72.56 171 ARG A O 1
ATOM 1373 N N . TYR A 1 172 ? -0.941 -4.828 5.645 1 69.38 172 TYR A N 1
ATOM 1374 C CA . TYR A 1 172 ? -1.593 -5.914 6.371 1 69.38 172 TYR A CA 1
ATOM 1375 C C . TYR A 1 172 ? -2.186 -6.934 5.41 1 69.38 172 TYR A C 1
ATOM 1377 O O . TYR A 1 172 ? -2.912 -7.84 5.824 1 69.38 172 TYR A O 1
ATOM 1385 N N . ARG A 1 173 ? -2.088 -6.695 4.168 1 64.5 173 ARG A N 1
ATOM 1386 C CA . ARG A 1 173 ? -2.637 -7.586 3.15 1 64.5 173 ARG A CA 1
ATOM 1387 C C . ARG A 1 173 ? -2.246 -9.031 3.424 1 64.5 173 ARG A C 1
ATOM 1389 O O . ARG A 1 173 ? -3.062 -9.945 3.264 1 64.5 173 ARG A O 1
ATOM 1396 N N . GLY A 1 174 ? -1.034 -9.273 3.861 1 60.12 174 GLY A N 1
ATOM 1397 C CA . GLY A 1 174 ? -0.565 -10.641 4.055 1 60.12 174 GLY A CA 1
ATOM 1398 C C . GLY A 1 174 ? -0.599 -11.078 5.508 1 60.12 174 GLY A C 1
ATOM 1399 O O . GLY A 1 174 ? -0.243 -12.219 5.824 1 60.12 174 GLY A O 1
ATOM 1400 N N . ALA A 1 175 ? -1.017 -10.156 6.258 1 58.12 175 ALA A N 1
ATOM 1401 C CA . ALA A 1 175 ? -0.923 -10.508 7.672 1 58.12 175 ALA A CA 1
ATOM 1402 C C . ALA A 1 175 ? -2.035 -11.477 8.07 1 58.12 175 ALA A C 1
ATOM 1404 O O . ALA A 1 175 ? -3.148 -11.406 7.543 1 58.12 175 ALA A O 1
ATOM 1405 N N . ALA A 1 176 ? -1.658 -12.523 8.609 1 56.16 176 ALA A N 1
ATOM 1406 C CA . ALA A 1 176 ? -2.633 -13.484 9.125 1 56.16 176 ALA A CA 1
ATOM 1407 C C . ALA A 1 176 ? -3.707 -12.781 9.953 1 56.16 176 ALA A C 1
ATOM 1409 O O . ALA A 1 176 ? -4.875 -13.172 9.922 1 56.16 176 ALA A O 1
ATOM 1410 N N . ALA A 1 177 ? -3.082 -11.789 10.805 1 59.28 177 ALA A N 1
ATOM 1411 C CA . ALA A 1 177 ? -4.055 -11.078 11.633 1 59.28 177 ALA A CA 1
ATOM 1412 C C . ALA A 1 177 ? -3.875 -9.562 11.508 1 59.28 177 ALA A C 1
ATOM 1414 O O . ALA A 1 177 ? -2.768 -9.047 11.68 1 59.28 177 ALA A O 1
ATOM 1415 N N . PHE A 1 178 ? -4.738 -9.016 10.867 1 67.12 178 PHE A N 1
ATOM 1416 C CA . PHE A 1 178 ? -4.832 -7.559 10.844 1 67.12 178 PHE A CA 1
ATOM 1417 C C . PHE A 1 178 ? -5.242 -7.016 12.203 1 67.12 178 PHE A C 1
ATOM 1419 O O . PHE A 1 178 ? -6.262 -7.434 12.758 1 67.12 178 PHE A O 1
ATOM 1426 N N . ASP A 1 179 ? -4.297 -6.262 12.844 1 78.19 179 ASP A N 1
ATOM 1427 C CA . ASP A 1 179 ? -4.664 -5.621 14.102 1 78.19 179 ASP A CA 1
ATOM 1428 C C . ASP A 1 179 ? -5.465 -4.344 13.852 1 78.19 179 ASP A C 1
ATOM 1430 O O . ASP A 1 179 ? -4.906 -3.246 13.836 1 78.19 179 ASP A O 1
ATOM 1434 N N . PHE A 1 180 ? -6.695 -4.512 13.75 1 81.12 180 PHE A N 1
ATOM 1435 C CA . PHE A 1 180 ? -7.609 -3.43 13.406 1 81.12 180 PHE A CA 1
ATOM 1436 C C . PHE A 1 180 ? -7.551 -2.32 14.445 1 81.12 180 PHE A C 1
ATOM 1438 O O . PHE A 1 180 ? -7.559 -1.137 14.102 1 81.12 180 PHE A O 1
ATOM 1445 N N . GLN A 1 181 ? -7.465 -2.768 15.617 1 85.69 181 GLN A N 1
ATOM 1446 C CA . GLN A 1 181 ? -7.461 -1.787 16.688 1 85.69 181 GLN A CA 1
ATOM 1447 C C . GLN A 1 181 ? -6.215 -0.91 16.641 1 85.69 181 GLN A C 1
ATOM 1449 O O . GLN A 1 181 ? -6.301 0.313 16.766 1 85.69 181 GLN A O 1
ATOM 1454 N N . ALA A 1 182 ? -5.125 -1.532 16.422 1 86.62 182 ALA A N 1
ATOM 1455 C CA . ALA A 1 182 ? -3.869 -0.788 16.359 1 86.62 182 ALA A CA 1
ATOM 1456 C C . ALA A 1 182 ? -3.861 0.177 15.18 1 86.62 182 ALA A C 1
ATOM 1458 O O . ALA A 1 182 ? -3.396 1.312 15.297 1 86.62 182 ALA A O 1
ATOM 1459 N N . VAL A 1 183 ? -4.379 -0.228 14.062 1 87.81 183 VAL A N 1
ATOM 1460 C CA . VAL A 1 183 ? -4.434 0.593 12.852 1 87.81 183 VAL A CA 1
ATOM 1461 C C . VAL A 1 183 ? -5.344 1.796 13.086 1 87.81 183 VAL A C 1
ATOM 1463 O O . VAL A 1 183 ? -4.984 2.928 12.758 1 87.81 183 VAL A O 1
ATOM 1466 N N . MET A 1 184 ? -6.473 1.545 13.703 1 90.5 184 MET A N 1
ATOM 1467 C CA . MET A 1 184 ? -7.43 2.625 13.938 1 90.5 184 MET A CA 1
ATOM 1468 C C . MET A 1 184 ? -6.875 3.635 14.938 1 90.5 184 MET A C 1
ATOM 1470 O O . MET A 1 184 ? -7.094 4.84 14.797 1 90.5 184 MET A O 1
ATOM 1474 N N . GLU A 1 185 ? -6.168 3.143 15.898 1 92.88 185 GLU A N 1
ATOM 1475 C CA . GLU A 1 185 ? -5.562 4.043 16.875 1 92.88 185 GLU A CA 1
ATOM 1476 C C . GLU A 1 185 ? -4.52 4.945 16.219 1 92.88 185 GLU A C 1
ATOM 1478 O O . GLU A 1 185 ? -4.496 6.152 16.453 1 92.88 185 GLU A O 1
ATOM 1483 N N . ASP A 1 186 ? -3.744 4.301 15.453 1 91.94 186 ASP A N 1
ATOM 1484 C CA . ASP A 1 186 ? -2.742 5.066 14.711 1 91.94 186 ASP A CA 1
ATOM 1485 C C . ASP A 1 186 ? -3.4 6.082 13.781 1 91.94 186 ASP A C 1
ATOM 1487 O O . ASP A 1 186 ? -2.971 7.234 13.703 1 91.94 186 ASP A O 1
ATOM 1491 N N . PHE A 1 187 ? -4.391 5.68 13.156 1 93.5 187 PHE A N 1
ATOM 1492 C CA . PHE A 1 187 ? -5.109 6.539 12.219 1 93.5 187 PHE A CA 1
ATOM 1493 C C . PHE A 1 187 ? -5.754 7.711 12.945 1 93.5 187 PHE A C 1
ATOM 1495 O O . PHE A 1 187 ? -5.711 8.844 12.469 1 93.5 187 PHE A O 1
ATOM 1502 N N . GLU A 1 188 ? -6.309 7.406 14.062 1 94.88 188 GLU A N 1
ATOM 1503 C CA . GLU A 1 188 ? -6.93 8.445 14.883 1 94.88 188 GLU A CA 1
ATOM 1504 C C . GLU A 1 188 ? -5.902 9.477 15.336 1 94.88 188 GLU A C 1
ATOM 1506 O O . GLU A 1 188 ? -6.191 10.68 15.359 1 94.88 188 GLU A O 1
ATOM 1511 N N . GLU A 1 189 ? -4.805 9 15.68 1 94.88 189 GLU A N 1
ATOM 1512 C CA . GLU A 1 189 ? -3.734 9.906 16.062 1 94.88 189 GLU A CA 1
ATOM 1513 C C . GLU A 1 189 ? -3.326 10.812 14.906 1 94.88 189 GLU A C 1
ATOM 1515 O O . GLU A 1 189 ? -3.127 12.016 15.094 1 94.88 189 GLU A O 1
ATOM 1520 N N . ASN A 1 190 ? -3.164 10.25 13.75 1 94.56 190 ASN A N 1
ATOM 1521 C CA . ASN A 1 190 ? -2.822 11.023 12.562 1 94.56 190 ASN A CA 1
ATOM 1522 C C . ASN A 1 190 ? -3.891 12.07 12.25 1 94.56 190 ASN A C 1
ATOM 1524 O O . ASN A 1 190 ? -3.57 13.211 11.914 1 94.56 190 ASN A O 1
ATOM 1528 N N . ILE A 1 191 ? -5.117 11.688 12.398 1 95.44 191 ILE A N 1
ATOM 1529 C CA . ILE A 1 191 ? -6.23 12.586 12.133 1 95.44 191 ILE A CA 1
ATOM 1530 C C . ILE A 1 191 ? -6.207 13.742 13.125 1 95.44 191 ILE A C 1
ATOM 1532 O O . ILE A 1 191 ? -6.402 14.906 12.75 1 95.44 191 ILE A O 1
ATOM 1536 N N . ALA A 1 192 ? -5.957 13.422 14.391 1 95.75 192 ALA A N 1
ATOM 1537 C CA . ALA A 1 192 ? -5.902 14.453 15.422 1 95.75 192 ALA A CA 1
ATOM 1538 C C . ALA A 1 192 ? -4.809 15.477 15.117 1 95.75 192 ALA A C 1
ATOM 1540 O O . ALA A 1 192 ? -5.012 16.672 15.281 1 95.75 192 ALA A O 1
ATOM 1541 N N . ILE A 1 193 ? -3.709 14.992 14.664 1 95.75 193 ILE A N 1
ATOM 1542 C CA . ILE A 1 193 ? -2.572 15.844 14.336 1 95.75 193 ILE A CA 1
ATOM 1543 C C . ILE A 1 193 ? -2.922 16.734 13.148 1 95.75 193 ILE A C 1
ATOM 1545 O O . ILE A 1 193 ? -2.652 17.938 13.156 1 95.75 193 ILE A O 1
ATOM 1549 N N . LEU A 1 194 ? -3.52 16.172 12.141 1 96.62 194 LEU A N 1
ATOM 1550 C CA . LEU A 1 194 ? -3.904 16.938 10.961 1 96.62 194 LEU A CA 1
ATOM 1551 C C . LEU A 1 194 ? -4.977 17.953 11.305 1 96.62 194 LEU A C 1
ATOM 1553 O O . LEU A 1 194 ? -4.898 19.109 10.875 1 96.62 194 LEU A O 1
ATOM 1557 N N . ARG A 1 195 ? -5.934 17.531 12.086 1 96.12 195 ARG A N 1
ATOM 1558 C CA . ARG A 1 195 ? -6.992 18.438 12.516 1 96.12 195 ARG A CA 1
ATOM 1559 C C . ARG A 1 195 ? -6.414 19.656 13.234 1 96.12 195 ARG A C 1
ATOM 1561 O O . ARG A 1 195 ? -6.77 20.797 12.922 1 96.12 195 ARG A O 1
ATOM 1568 N N . LYS A 1 196 ? -5.543 19.422 14.117 1 95.19 196 LYS A N 1
ATOM 1569 C CA . LYS A 1 196 ? -4.934 20.469 14.938 1 95.19 196 LYS A CA 1
ATOM 1570 C C . LYS A 1 196 ? -4.152 21.453 14.07 1 95.19 196 LYS A C 1
ATOM 1572 O O . LYS A 1 196 ? -4.117 22.656 14.359 1 95.19 196 LYS A O 1
ATOM 1577 N N . ASN A 1 197 ? -3.592 20.969 12.992 1 94.56 197 ASN A N 1
ATOM 1578 C CA . ASN A 1 197 ? -2.664 21.812 12.242 1 94.56 197 ASN A CA 1
ATOM 1579 C C . ASN A 1 197 ? -3.34 22.422 11.023 1 94.56 197 ASN A C 1
ATOM 1581 O O . ASN A 1 197 ? -2.934 23.5 10.562 1 94.56 197 ASN A O 1
ATOM 1585 N N . PHE A 1 198 ? -4.434 21.859 10.562 1 96.19 198 PHE A N 1
ATOM 1586 C CA . PHE A 1 198 ? -5.008 22.328 9.312 1 96.19 198 PHE A CA 1
ATOM 1587 C C . PHE A 1 198 ? -6.285 23.125 9.57 1 96.19 198 PHE A C 1
ATOM 1589 O O . PHE A 1 198 ? -6.656 23.984 8.781 1 96.19 198 PHE A O 1
ATOM 1596 N N . TYR A 1 199 ? -6.949 22.781 10.609 1 96.06 199 TYR A N 1
ATOM 1597 C CA . TYR A 1 199 ? -8.211 23.453 10.906 1 96.06 199 TYR A CA 1
ATOM 1598 C C . TYR A 1 199 ? -7.961 24.812 11.57 1 96.06 199 TYR A C 1
ATOM 1600 O O . TYR A 1 199 ? -6.938 25.016 12.227 1 96.06 199 TYR A O 1
ATOM 1608 N N . LYS A 1 200 ? -8.898 25.75 11.398 1 95.69 200 LYS A N 1
ATOM 1609 C CA . LYS A 1 200 ? -8.953 26.953 12.219 1 95.69 200 LYS A CA 1
ATOM 1610 C C . LYS A 1 200 ? -9.078 26.609 13.703 1 95.69 200 LYS A C 1
ATOM 1612 O O . LYS A 1 200 ? -9.602 25.547 14.055 1 95.69 200 LYS A O 1
ATOM 1617 N N . GLU A 1 201 ? -8.57 27.422 14.484 1 93.25 201 GLU A N 1
ATOM 1618 C CA . GLU A 1 201 ? -8.469 27.172 15.922 1 93.25 201 GLU A CA 1
ATOM 1619 C C . GLU A 1 201 ? -9.82 26.781 16.5 1 93.25 201 GLU A C 1
ATOM 1621 O O . GLU A 1 201 ? -9.906 25.891 17.344 1 93.25 201 GLU A O 1
ATOM 1626 N N . GLU A 1 202 ? -10.875 27.344 16.062 1 92.94 202 GLU A N 1
ATOM 1627 C CA . GLU A 1 202 ? -12.203 27.125 16.625 1 92.94 202 GLU A CA 1
ATOM 1628 C C . GLU A 1 202 ? -12.727 25.734 16.297 1 92.94 202 GLU A C 1
ATOM 1630 O O . GLU A 1 202 ? -13.68 25.266 16.922 1 92.94 202 GLU A O 1
ATOM 1635 N N . TYR A 1 203 ? -12.031 25.047 15.352 1 92.12 203 TYR A N 1
ATOM 1636 C CA . TYR A 1 203 ? -12.508 23.734 14.922 1 92.12 203 TYR A CA 1
ATOM 1637 C C . TYR A 1 203 ? -11.516 22.641 15.312 1 92.12 203 TYR A C 1
ATOM 1639 O O . TYR A 1 203 ? -11.656 21.484 14.898 1 92.12 203 TYR A O 1
ATOM 1647 N N . GLN A 1 204 ? -10.398 23.016 15.922 1 84.38 204 GLN A N 1
ATOM 1648 C CA . GLN A 1 204 ? -9.359 22.062 16.297 1 84.38 204 GLN A CA 1
ATOM 1649 C C . GLN A 1 204 ? -9.758 21.25 17.531 1 84.38 204 GLN A C 1
ATOM 1651 O O . GLN A 1 204 ? -8.93 20.562 18.125 1 84.38 204 GLN A O 1
ATOM 1656 N N . LYS A 1 205 ? -10.891 20.984 17.875 1 71.12 205 LYS A N 1
ATOM 1657 C CA . LYS A 1 205 ? -11.344 20.344 19.109 1 71.12 205 LYS A CA 1
ATOM 1658 C C . LYS A 1 205 ? -10.695 18.984 19.297 1 71.12 205 LYS A C 1
ATOM 1660 O O . LYS A 1 205 ? -10.375 18.297 18.312 1 71.12 205 LYS A O 1
ATOM 1665 N N . MET B 1 1 ? 27.031 -20.734 -2.996 1 77.62 1 MET B N 1
ATOM 1666 C CA . MET B 1 1 ? 26.875 -19.438 -3.652 1 77.62 1 MET B CA 1
ATOM 1667 C C . MET B 1 1 ? 28.125 -19.078 -4.441 1 77.62 1 MET B C 1
ATOM 1669 O O . MET B 1 1 ? 28.109 -18.172 -5.266 1 77.62 1 MET B O 1
ATOM 1673 N N . ASP B 1 2 ? 29.188 -19.844 -4.195 1 84.06 2 ASP B N 1
ATOM 1674 C CA . ASP B 1 2 ? 30.453 -19.594 -4.871 1 84.06 2 ASP B CA 1
ATOM 1675 C C . ASP B 1 2 ? 30.328 -19.766 -6.379 1 84.06 2 ASP B C 1
ATOM 1677 O O . ASP B 1 2 ? 30.859 -18.984 -7.152 1 84.06 2 ASP B O 1
ATOM 1681 N N . LYS B 1 3 ? 29.609 -20.766 -6.781 1 90.31 3 LYS B N 1
ATOM 1682 C CA . LYS B 1 3 ? 29.422 -21.016 -8.211 1 90.31 3 LYS B CA 1
ATOM 1683 C C . LYS B 1 3 ? 28.609 -19.906 -8.867 1 90.31 3 LYS B C 1
ATOM 1685 O O . LYS B 1 3 ? 28.859 -19.531 -10.016 1 90.31 3 LYS B O 1
ATOM 1690 N N . PHE B 1 4 ? 27.703 -19.391 -8.141 1 94.62 4 PHE B N 1
ATOM 1691 C CA . PHE B 1 4 ? 26.891 -18.281 -8.633 1 94.62 4 PHE B CA 1
ATOM 1692 C C . PHE B 1 4 ? 27.734 -17.031 -8.812 1 94.62 4 PHE B C 1
ATOM 1694 O O . PHE B 1 4 ? 27.656 -16.359 -9.844 1 94.62 4 PHE B O 1
ATOM 1701 N N . LEU B 1 5 ? 28.594 -16.797 -7.871 1 92.94 5 LEU B N 1
ATOM 1702 C CA . LEU B 1 5 ? 29.422 -15.594 -7.883 1 92.94 5 LEU B CA 1
ATOM 1703 C C . LEU B 1 5 ? 30.5 -15.68 -8.969 1 92.94 5 LEU B C 1
ATOM 1705 O O . LEU B 1 5 ? 31.062 -14.664 -9.359 1 92.94 5 LEU B O 1
ATOM 1709 N N . ALA B 1 6 ? 30.734 -16.891 -9.414 1 93.5 6 ALA B N 1
ATOM 1710 C CA . ALA B 1 6 ? 31.75 -17.125 -10.445 1 93.5 6 ALA B CA 1
ATOM 1711 C C . ALA B 1 6 ? 31.172 -16.859 -11.844 1 93.5 6 ALA B C 1
ATOM 1713 O O . ALA B 1 6 ? 31.922 -16.75 -12.812 1 93.5 6 ALA B O 1
ATOM 1714 N N . LEU B 1 7 ? 29.906 -16.672 -11.914 1 94.44 7 LEU B N 1
ATOM 1715 C CA . LEU B 1 7 ? 29.281 -16.375 -13.188 1 94.44 7 LEU B CA 1
ATOM 1716 C C . LEU B 1 7 ? 29.594 -14.961 -13.648 1 94.44 7 LEU B C 1
ATOM 1718 O O . LEU B 1 7 ? 30.031 -14.133 -12.859 1 94.44 7 LEU B O 1
ATOM 1722 N N . THR B 1 8 ? 29.406 -14.789 -14.992 1 94.88 8 THR B N 1
ATOM 1723 C CA . THR B 1 8 ? 29.531 -13.43 -15.508 1 94.88 8 THR B CA 1
ATOM 1724 C C . THR B 1 8 ? 28.453 -12.523 -14.914 1 94.88 8 THR B C 1
ATOM 1726 O O . THR B 1 8 ? 27.391 -13 -14.492 1 94.88 8 THR B O 1
ATOM 1729 N N . GLU B 1 9 ? 28.688 -11.273 -14.945 1 93.81 9 GLU B N 1
ATOM 1730 C CA . GLU B 1 9 ? 27.734 -10.312 -14.414 1 93.81 9 GLU B CA 1
ATOM 1731 C C . GLU B 1 9 ? 26.406 -10.383 -15.164 1 93.81 9 GLU B C 1
ATOM 1733 O O . GLU B 1 9 ? 25.328 -10.258 -14.555 1 93.81 9 GLU B O 1
ATOM 1738 N N . GLU B 1 10 ? 26.516 -10.547 -16.359 1 94 10 GLU B N 1
ATOM 1739 C CA . GLU B 1 10 ? 25.328 -10.625 -17.203 1 94 10 GLU B CA 1
ATOM 1740 C C . GLU B 1 10 ? 24.453 -11.805 -16.797 1 94 10 GLU B C 1
ATOM 1742 O O . GLU B 1 10 ? 23.219 -11.672 -16.688 1 94 10 GLU B O 1
ATOM 1747 N N . LYS B 1 11 ? 25.047 -12.922 -16.578 1 94.44 11 LYS B N 1
ATOM 1748 C CA . LYS B 1 11 ? 24.297 -14.125 -16.188 1 94.44 11 LYS B CA 1
ATOM 1749 C C . LYS B 1 11 ? 23.719 -13.992 -14.789 1 94.44 11 LYS B C 1
ATOM 1751 O O . LYS B 1 11 ? 22.578 -14.383 -14.539 1 94.44 11 LYS B O 1
ATOM 1756 N N . ARG B 1 12 ? 24.5 -13.469 -13.891 1 96.12 12 ARG B N 1
ATOM 1757 C CA . ARG B 1 12 ? 24.016 -13.258 -12.531 1 96.12 12 ARG B CA 1
ATOM 1758 C C . ARG B 1 12 ? 22.797 -12.344 -12.523 1 96.12 12 ARG B C 1
ATOM 1760 O O . ARG B 1 12 ? 21.797 -12.641 -11.859 1 96.12 12 ARG B O 1
ATOM 1767 N N . THR B 1 13 ? 22.922 -11.305 -13.328 1 94.25 13 THR B N 1
ATOM 1768 C CA . THR B 1 13 ? 21.844 -10.328 -13.398 1 94.25 13 THR B CA 1
ATOM 1769 C C . THR B 1 13 ? 20.578 -10.961 -13.977 1 94.25 13 THR B C 1
ATOM 1771 O O . THR B 1 13 ? 19.469 -10.695 -13.5 1 94.25 13 THR B O 1
ATOM 1774 N N . ALA B 1 14 ? 20.75 -11.789 -14.898 1 94.75 14 ALA B N 1
ATOM 1775 C CA . ALA B 1 14 ? 19.609 -12.469 -15.508 1 94.75 14 ALA B CA 1
ATOM 1776 C C . ALA B 1 14 ? 18.891 -13.367 -14.5 1 94.75 14 ALA B C 1
ATOM 1778 O O . ALA B 1 14 ? 17.656 -13.398 -14.445 1 94.75 14 ALA B O 1
ATOM 1779 N N . ILE B 1 15 ? 19.672 -14.07 -13.75 1 96.69 15 ILE B N 1
ATOM 1780 C CA . ILE B 1 15 ? 19.125 -14.984 -12.75 1 96.69 15 ILE B CA 1
ATOM 1781 C C . ILE B 1 15 ? 18.422 -14.188 -11.656 1 96.69 15 ILE B C 1
ATOM 1783 O O . ILE B 1 15 ? 17.297 -14.516 -11.266 1 96.69 15 ILE B O 1
ATOM 1787 N N . LEU B 1 16 ? 19.078 -13.156 -11.25 1 96.88 16 LEU B N 1
ATOM 1788 C CA . LEU B 1 16 ? 18.516 -12.32 -10.195 1 96.88 16 LEU B CA 1
ATOM 1789 C C . LEU B 1 16 ? 17.219 -11.656 -10.664 1 96.88 16 LEU B C 1
ATOM 1791 O O . LEU B 1 16 ? 16.234 -11.641 -9.93 1 96.88 16 LEU B O 1
ATOM 1795 N N . ASN B 1 17 ? 17.234 -11.164 -11.875 1 95.25 17 ASN B N 1
ATOM 1796 C CA . ASN B 1 17 ? 16.047 -10.516 -12.414 1 95.25 17 ASN B CA 1
ATOM 1797 C C . ASN B 1 17 ? 14.875 -11.492 -12.523 1 95.25 17 ASN B C 1
ATOM 1799 O O . ASN B 1 17 ? 13.734 -11.141 -12.195 1 95.25 17 ASN B O 1
ATOM 1803 N N . ALA B 1 18 ? 15.164 -12.664 -12.922 1 96.25 18 ALA B N 1
ATOM 1804 C CA . ALA B 1 18 ? 14.133 -13.688 -13.023 1 96.25 18 ALA B CA 1
ATOM 1805 C C . ALA B 1 18 ? 13.539 -14.008 -11.656 1 96.25 18 ALA B C 1
ATOM 1807 O O . ALA B 1 18 ? 12.32 -14.125 -11.508 1 96.25 18 ALA B O 1
ATOM 1808 N N . ALA B 1 19 ? 14.422 -14.156 -10.703 1 97.62 19 ALA B N 1
ATOM 1809 C CA . ALA B 1 19 ? 13.992 -14.484 -9.344 1 97.62 19 ALA B CA 1
ATOM 1810 C C . ALA B 1 19 ? 13.211 -13.328 -8.727 1 97.62 19 ALA B C 1
ATOM 1812 O O . ALA B 1 19 ? 12.148 -13.539 -8.133 1 97.62 19 ALA B O 1
ATOM 1813 N N . LEU B 1 20 ? 13.734 -12.117 -8.922 1 95.81 20 LEU B N 1
ATOM 1814 C CA . LEU B 1 20 ? 13.07 -10.93 -8.406 1 95.81 20 LEU B CA 1
ATOM 1815 C C . LEU B 1 20 ? 11.672 -10.797 -9 1 95.81 20 LEU B C 1
ATOM 1817 O O . LE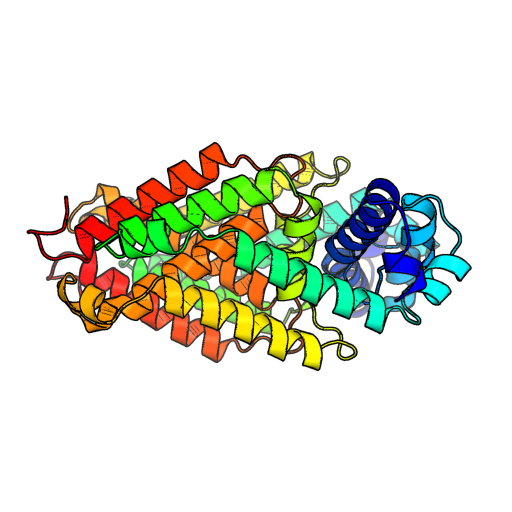U B 1 20 ? 10.703 -10.555 -8.273 1 95.81 20 LEU B O 1
ATOM 1821 N N . GLN B 1 21 ? 11.594 -10.969 -10.227 1 90.69 21 GLN B N 1
ATOM 1822 C CA . GLN B 1 21 ? 10.312 -10.844 -10.906 1 90.69 21 GLN B CA 1
ATOM 1823 C C . GLN B 1 21 ? 9.328 -11.906 -10.422 1 90.69 21 GLN B C 1
ATOM 1825 O O . GLN B 1 21 ? 8.164 -11.602 -10.148 1 90.69 21 GLN B O 1
ATOM 1830 N N . CYS B 1 22 ? 9.758 -13.117 -10.297 1 92.56 22 CYS B N 1
ATOM 1831 C CA . CYS B 1 22 ? 8.891 -14.227 -9.922 1 92.56 22 CYS B CA 1
ATOM 1832 C C . CYS B 1 22 ? 8.406 -14.086 -8.484 1 92.56 22 CYS B C 1
ATOM 1834 O O . CYS B 1 22 ? 7.203 -14.125 -8.227 1 92.56 22 CYS B O 1
ATOM 1836 N N . PHE B 1 23 ? 9.312 -13.852 -7.566 1 93.44 23 PHE B N 1
ATOM 1837 C CA . PHE B 1 23 ? 8.953 -13.672 -6.164 1 93.44 23 PHE B CA 1
ATOM 1838 C C . PHE B 1 23 ? 8.141 -12.398 -5.973 1 93.44 23 PHE B C 1
ATOM 1840 O O . PHE B 1 23 ? 7.262 -12.336 -5.109 1 93.44 23 PHE B O 1
ATOM 1847 N N . GLY B 1 24 ? 8.469 -11.375 -6.742 1 89.19 24 GLY B N 1
ATOM 1848 C CA . GLY B 1 24 ? 7.742 -10.117 -6.664 1 89.19 24 GLY B CA 1
ATOM 1849 C C . GLY B 1 24 ? 6.297 -10.234 -7.113 1 89.19 24 GLY B C 1
ATOM 1850 O O . GLY B 1 24 ? 5.406 -9.609 -6.535 1 89.19 24 GLY B O 1
ATOM 1851 N N . LYS B 1 25 ? 6.121 -11.047 -8.078 1 82 25 LYS B N 1
ATOM 1852 C CA . LYS B 1 25 ? 4.797 -11.172 -8.68 1 82 25 LYS B CA 1
ATOM 1853 C C . LYS B 1 25 ? 3.939 -12.18 -7.922 1 82 25 LYS B C 1
ATOM 1855 O O . LYS B 1 25 ? 2.742 -11.961 -7.727 1 82 25 LYS B O 1
ATOM 1860 N N . PHE B 1 26 ? 4.59 -13.266 -7.359 1 82.19 26 PHE B N 1
ATOM 1861 C CA . PHE B 1 26 ? 3.766 -14.375 -6.898 1 82.19 26 PHE B CA 1
ATOM 1862 C C . PHE B 1 26 ? 3.951 -14.602 -5.402 1 82.19 26 PHE B C 1
ATOM 1864 O O . PHE B 1 26 ? 3.211 -15.375 -4.793 1 82.19 26 PHE B O 1
ATOM 1871 N N . GLY B 1 27 ? 4.895 -13.906 -4.871 1 86.81 27 GLY B N 1
ATOM 1872 C CA . GLY B 1 27 ? 5.199 -14.164 -3.471 1 86.81 27 GLY B CA 1
ATOM 1873 C C . GLY B 1 27 ? 6.031 -15.414 -3.26 1 86.81 27 GLY B C 1
ATOM 1874 O O . GLY B 1 27 ? 6.363 -16.109 -4.219 1 86.81 27 GLY B O 1
ATOM 1875 N N . TYR B 1 28 ? 6.352 -15.68 -2.049 1 90.81 28 TYR B N 1
ATOM 1876 C CA . TYR B 1 28 ? 7.254 -16.781 -1.725 1 90.81 28 TYR B CA 1
ATOM 1877 C C . TYR B 1 28 ? 6.598 -18.125 -2.004 1 90.81 28 TYR B C 1
ATOM 1879 O O . TYR B 1 28 ? 7.191 -18.984 -2.652 1 90.81 28 TYR B O 1
ATOM 1887 N N . GLU B 1 29 ? 5.402 -18.297 -1.564 1 85.56 29 GLU B N 1
ATOM 1888 C CA . GLU B 1 29 ? 4.754 -19.594 -1.601 1 85.56 29 GLU B CA 1
ATOM 1889 C C . GLU B 1 29 ? 4.461 -20.031 -3.035 1 85.56 29 GLU B C 1
ATOM 1891 O O . GLU B 1 29 ? 4.777 -21.156 -3.426 1 85.56 29 GLU B O 1
ATOM 1896 N N . LYS B 1 30 ? 4.039 -19.188 -3.895 1 85.31 30 LYS B N 1
ATOM 1897 C CA . LYS B 1 30 ? 3.551 -19.609 -5.207 1 85.31 30 LYS B CA 1
ATOM 1898 C C . LYS B 1 30 ? 4.629 -19.438 -6.273 1 85.31 30 LYS B C 1
ATOM 1900 O O . LYS B 1 30 ? 4.504 -19.969 -7.379 1 85.31 30 LYS B O 1
ATOM 1905 N N . ALA B 1 31 ? 5.641 -18.625 -5.898 1 91.31 31 ALA B N 1
ATOM 1906 C CA . ALA B 1 31 ? 6.75 -18.562 -6.848 1 91.31 31 ALA B CA 1
ATOM 1907 C C . ALA B 1 31 ? 7.34 -19.953 -7.09 1 91.31 31 ALA B C 1
ATOM 1909 O O . ALA B 1 31 ? 7.492 -20.734 -6.156 1 91.31 31 ALA B O 1
ATOM 1910 N N . SER B 1 32 ? 7.648 -20.234 -8.281 1 92.5 32 SER B N 1
ATOM 1911 C CA . SER B 1 32 ? 8.148 -21.547 -8.703 1 92.5 32 SER B CA 1
ATOM 1912 C C . SER B 1 32 ? 9.609 -21.453 -9.125 1 92.5 32 SER B C 1
ATOM 1914 O O . SER B 1 32 ? 9.969 -20.672 -10 1 92.5 32 SER B O 1
ATOM 1916 N N . ILE B 1 33 ? 10.375 -22.375 -8.586 1 96.19 33 ILE B N 1
ATOM 1917 C CA . ILE B 1 33 ? 11.781 -22.438 -8.969 1 96.19 33 ILE B CA 1
ATOM 1918 C C . ILE B 1 33 ? 11.891 -22.812 -10.445 1 96.19 33 ILE B C 1
ATOM 1920 O O . ILE B 1 33 ? 12.781 -22.312 -11.148 1 96.19 33 ILE B O 1
ATOM 1924 N N . ASN B 1 34 ? 10.977 -23.594 -10.852 1 96.19 34 ASN B N 1
ATOM 1925 C CA . ASN B 1 34 ? 10.969 -23.953 -12.266 1 96.19 34 ASN B CA 1
ATOM 1926 C C . ASN B 1 34 ? 10.727 -22.719 -13.148 1 96.19 34 ASN B C 1
ATOM 1928 O O . ASN B 1 34 ? 11.398 -22.547 -14.164 1 96.19 34 ASN B O 1
ATOM 1932 N N . ASP B 1 35 ? 9.859 -21.891 -12.781 1 94.69 35 ASP B N 1
ATOM 1933 C CA . ASP B 1 35 ? 9.57 -20.688 -13.555 1 94.69 35 ASP B CA 1
ATOM 1934 C C . ASP B 1 35 ? 10.773 -19.75 -13.578 1 94.69 35 ASP B C 1
ATOM 1936 O O . ASP B 1 35 ? 11.07 -19.125 -14.602 1 94.69 35 ASP B O 1
ATOM 1940 N N . ILE B 1 36 ? 11.414 -19.609 -12.445 1 97.06 36 ILE B N 1
ATOM 1941 C CA . ILE B 1 36 ? 12.602 -18.781 -12.336 1 97.06 36 ILE B CA 1
ATOM 1942 C C . ILE B 1 36 ? 13.688 -19.312 -13.273 1 97.06 36 ILE B C 1
ATOM 1944 O O . ILE B 1 36 ? 14.297 -18.531 -14.023 1 97.06 36 ILE B O 1
ATOM 1948 N N . ALA B 1 37 ? 13.867 -20.609 -13.242 1 97.56 37 ALA B N 1
ATOM 1949 C CA . ALA B 1 37 ? 14.875 -21.25 -14.086 1 97.56 37 ALA B CA 1
ATOM 1950 C C . ALA B 1 37 ? 14.578 -21.016 -15.562 1 97.56 37 ALA B C 1
ATOM 1952 O O . ALA B 1 37 ? 15.469 -20.625 -16.328 1 97.56 37 ALA B O 1
ATOM 1953 N N . VAL B 1 38 ? 13.375 -21.203 -15.938 1 96.88 38 VAL B N 1
ATOM 1954 C CA . VAL B 1 38 ? 12.945 -21.031 -17.328 1 96.88 38 VAL B CA 1
ATOM 1955 C C . VAL B 1 38 ? 13.172 -19.594 -17.75 1 96.88 38 VAL B C 1
ATOM 1957 O O . VAL B 1 38 ? 13.75 -19.328 -18.812 1 96.88 38 VAL B O 1
ATOM 1960 N N . ALA B 1 39 ? 12.836 -18.672 -16.969 1 94.88 39 ALA B N 1
ATOM 1961 C CA . ALA B 1 39 ? 12.969 -17.25 -17.281 1 94.88 39 ALA B CA 1
ATOM 1962 C C . ALA B 1 39 ? 14.43 -16.844 -17.375 1 94.88 39 ALA B C 1
ATOM 1964 O O . ALA B 1 39 ? 14.789 -15.977 -18.172 1 94.88 39 ALA B O 1
ATOM 1965 N N . ALA B 1 40 ? 15.25 -17.438 -16.562 1 96.5 40 ALA B N 1
ATOM 1966 C CA . ALA B 1 40 ? 16.672 -17.125 -16.531 1 96.5 40 ALA B CA 1
ATOM 1967 C C . ALA B 1 40 ? 17.438 -17.922 -17.594 1 96.5 40 ALA B C 1
ATOM 1969 O O . ALA B 1 40 ? 18.641 -17.734 -17.766 1 96.5 40 ALA B O 1
ATOM 1970 N N . HIS B 1 41 ? 16.75 -18.875 -18.219 1 96.75 41 HIS B N 1
ATOM 1971 C CA . HIS B 1 41 ? 17.328 -19.734 -19.234 1 96.75 41 HIS B CA 1
ATOM 1972 C C . HIS B 1 41 ? 18.453 -20.609 -18.656 1 96.75 41 HIS B C 1
ATOM 1974 O O . HIS B 1 41 ? 19.531 -20.688 -19.234 1 96.75 41 HIS B O 1
ATOM 1980 N N . ILE B 1 42 ? 18.172 -21.156 -17.516 1 96.5 42 ILE B N 1
ATOM 1981 C CA . ILE B 1 42 ? 19.047 -22.141 -16.891 1 96.5 42 ILE B CA 1
ATOM 1982 C C . ILE B 1 42 ? 18.219 -23.328 -16.422 1 96.5 42 ILE B C 1
ATOM 1984 O O . ILE B 1 42 ? 16.984 -23.328 -16.531 1 96.5 42 ILE B O 1
ATOM 1988 N N . SER B 1 43 ? 18.891 -24.297 -15.922 1 95.69 43 SER B N 1
ATOM 1989 C CA . SER B 1 43 ? 18.188 -25.469 -15.414 1 95.69 43 SER B CA 1
ATOM 1990 C C . SER B 1 43 ? 17.75 -25.266 -13.961 1 95.69 43 SER B C 1
ATOM 1992 O O . SER B 1 43 ? 18.375 -24.484 -13.234 1 95.69 43 SER B O 1
ATOM 1994 N N . LYS B 1 44 ? 16.703 -25.969 -13.602 1 96.19 44 LYS B N 1
ATOM 1995 C CA . LYS B 1 44 ? 16.281 -25.984 -12.203 1 96.19 44 LYS B CA 1
ATOM 1996 C C . LYS B 1 44 ? 17.406 -26.484 -11.297 1 96.19 44 LYS B C 1
ATOM 1998 O O . LYS B 1 44 ? 17.609 -25.953 -10.203 1 96.19 44 LYS B O 1
ATOM 2003 N N . ALA B 1 45 ? 18.141 -27.438 -11.742 1 95.44 45 ALA B N 1
ATOM 2004 C CA . ALA B 1 45 ? 19.266 -28 -11 1 95.44 45 ALA B CA 1
ATOM 2005 C C . ALA B 1 45 ? 20.328 -26.938 -10.742 1 95.44 45 ALA B C 1
ATOM 2007 O O . ALA B 1 45 ? 20.938 -26.906 -9.664 1 95.44 45 ALA B O 1
ATOM 2008 N N . SER B 1 46 ? 20.562 -26.094 -11.672 1 96 46 SER B N 1
ATOM 2009 C CA . SER B 1 46 ? 21.547 -25.031 -11.516 1 96 46 SER B CA 1
ATOM 2010 C C . SER B 1 46 ? 21.125 -24.047 -10.43 1 96 46 SER B C 1
ATOM 2012 O O . SER B 1 46 ? 21.969 -23.594 -9.648 1 96 46 SER B O 1
ATOM 2014 N N . VAL B 1 47 ? 19.812 -23.734 -10.367 1 96.62 47 VAL B N 1
ATOM 2015 C CA . VAL B 1 47 ? 19.328 -22.828 -9.328 1 96.62 47 VAL B CA 1
ATOM 2016 C C . VAL B 1 47 ? 19.641 -23.406 -7.949 1 96.62 47 VAL B C 1
ATOM 2018 O O . VAL B 1 47 ? 20.141 -22.688 -7.074 1 96.62 47 VAL B O 1
ATOM 2021 N N . PHE B 1 48 ? 19.406 -24.703 -7.812 1 95.56 48 PHE B N 1
ATOM 2022 C CA . PHE B 1 48 ? 19.656 -25.359 -6.531 1 95.56 48 PHE B CA 1
ATOM 2023 C C . PHE B 1 48 ? 21.156 -25.453 -6.25 1 95.56 48 PHE B C 1
ATOM 2025 O O . PHE B 1 48 ? 21.578 -25.375 -5.098 1 95.56 48 PHE B O 1
ATOM 2032 N N . GLN B 1 49 ? 21.875 -25.656 -7.285 1 95.75 49 GLN B N 1
ATOM 2033 C CA . GLN B 1 49 ? 23.312 -25.656 -7.125 1 95.75 49 GLN B CA 1
ATOM 2034 C C . GLN B 1 49 ? 23.828 -24.312 -6.625 1 95.75 49 GLN B C 1
ATOM 2036 O O . GLN B 1 49 ? 24.734 -24.25 -5.801 1 95.75 49 GLN B O 1
ATOM 2041 N N . TYR B 1 50 ? 23.234 -23.266 -7.133 1 96.44 50 TYR B N 1
ATOM 2042 C CA . TYR B 1 50 ? 23.688 -21.922 -6.797 1 96.44 50 TYR B CA 1
ATOM 2043 C C . TYR B 1 50 ? 23.219 -21.516 -5.402 1 96.44 50 TYR B C 1
ATOM 2045 O O . TYR B 1 50 ? 23.984 -20.938 -4.629 1 96.44 50 TYR B O 1
ATOM 2053 N N . PHE B 1 51 ? 21.938 -21.859 -5.102 1 97.06 51 PHE B N 1
ATOM 2054 C CA . PHE B 1 51 ? 21.359 -21.219 -3.924 1 97.06 51 PHE B CA 1
ATOM 2055 C C . PHE B 1 51 ? 20.953 -22.266 -2.893 1 97.06 51 PHE B C 1
ATOM 2057 O O . PHE B 1 51 ? 20.703 -21.938 -1.732 1 97.06 51 PHE B O 1
ATOM 2064 N N . GLY B 1 52 ? 20.875 -23.531 -3.299 1 95.31 52 GLY B N 1
ATOM 2065 C CA . GLY B 1 52 ? 20.547 -24.609 -2.385 1 95.31 52 GLY B CA 1
ATOM 2066 C C . GLY B 1 52 ? 19.062 -24.859 -2.252 1 95.31 52 GLY B C 1
ATOM 2067 O O . GLY B 1 52 ? 18.578 -25.969 -2.475 1 95.31 52 GLY B O 1
ATOM 2068 N N . SER B 1 53 ? 18.281 -23.797 -1.88 1 95.75 53 SER B N 1
ATOM 2069 C CA . SER B 1 53 ? 16.844 -23.922 -1.685 1 95.75 53 SER B CA 1
ATOM 2070 C C . SER B 1 53 ? 16.109 -22.641 -2.076 1 95.75 53 SER B C 1
ATOM 2072 O O . SER B 1 53 ? 16.734 -21.594 -2.252 1 95.75 53 SER B O 1
ATOM 2074 N N . LYS B 1 54 ? 14.844 -22.797 -2.184 1 96.25 54 LYS B N 1
ATOM 2075 C CA . LYS B 1 54 ? 14 -21.625 -2.443 1 96.25 54 LYS B CA 1
ATOM 2076 C C . LYS B 1 54 ? 14.18 -20.562 -1.363 1 96.25 54 LYS B C 1
ATOM 2078 O O . LYS B 1 54 ? 14.281 -19.375 -1.668 1 96.25 54 LYS B O 1
ATOM 2083 N N . LYS B 1 55 ? 14.219 -21.062 -0.128 1 95.94 55 LYS B N 1
ATOM 2084 C CA . LYS B 1 55 ? 14.359 -20.156 1.007 1 95.94 55 LYS B CA 1
ATOM 2085 C C . LYS B 1 55 ? 15.688 -19.391 0.941 1 95.94 55 LYS B C 1
ATOM 2087 O O . LYS B 1 55 ? 15.719 -18.172 1.138 1 95.94 55 LYS B O 1
ATOM 2092 N N . GLN B 1 56 ? 16.688 -20.047 0.646 1 96.12 56 GLN B N 1
ATOM 2093 C CA . GLN B 1 56 ? 18 -19.422 0.596 1 96.12 56 GLN B CA 1
ATOM 2094 C C . GLN B 1 56 ? 18.094 -18.422 -0.563 1 96.12 56 GLN B C 1
ATOM 2096 O O . GLN B 1 56 ? 18.719 -17.375 -0.444 1 96.12 56 GLN B O 1
ATOM 2101 N N . LEU B 1 57 ? 17.562 -18.797 -1.704 1 97.38 57 LEU B N 1
ATOM 2102 C CA . LEU B 1 57 ? 17.484 -17.859 -2.818 1 97.38 57 LEU B CA 1
ATOM 2103 C C . LEU B 1 57 ? 16.719 -16.609 -2.422 1 97.38 57 LEU B C 1
ATOM 2105 O O . LEU B 1 57 ? 17.156 -15.492 -2.705 1 97.38 57 LEU B O 1
ATOM 2109 N N . TYR B 1 58 ? 15.602 -16.781 -1.769 1 96.81 58 TYR B N 1
ATOM 2110 C CA . TYR B 1 58 ? 14.781 -15.656 -1.324 1 96.81 58 TYR B CA 1
ATOM 2111 C C . TYR B 1 58 ? 15.555 -14.758 -0.367 1 96.81 58 TYR B C 1
ATOM 2113 O O . TYR B 1 58 ? 15.547 -13.531 -0.516 1 96.81 58 TYR B O 1
ATOM 2121 N N . ILE B 1 59 ? 16.234 -15.391 0.564 1 94.88 59 ILE B N 1
ATOM 2122 C CA . ILE B 1 59 ? 17.016 -14.641 1.545 1 94.88 59 ILE B CA 1
ATOM 2123 C C . ILE B 1 59 ? 18.141 -13.898 0.843 1 94.88 59 ILE B C 1
ATOM 2125 O O . ILE B 1 59 ? 18.438 -12.75 1.182 1 94.88 59 ILE B O 1
ATOM 2129 N N . TYR B 1 60 ? 18.719 -14.531 -0.104 1 95.94 60 TYR B N 1
ATOM 2130 C CA . TYR B 1 60 ? 19.766 -13.875 -0.888 1 95.94 60 TYR B CA 1
ATOM 2131 C C . TYR B 1 60 ? 19.219 -12.617 -1.559 1 95.94 60 TYR B C 1
ATOM 2133 O O . TYR B 1 60 ? 19.891 -11.578 -1.573 1 95.94 60 TYR B O 1
ATOM 2141 N N . LEU B 1 61 ? 18.094 -12.719 -2.148 1 96.38 61 LEU B N 1
ATOM 2142 C CA . LEU B 1 61 ? 17.484 -11.578 -2.82 1 96.38 61 LEU B CA 1
ATOM 2143 C C . LEU B 1 61 ? 17.188 -10.461 -1.828 1 96.38 61 LEU B C 1
ATOM 2145 O O . LEU B 1 61 ? 17.312 -9.273 -2.158 1 96.38 61 LEU B O 1
ATOM 2149 N N . LEU B 1 62 ? 16.734 -10.82 -0.605 1 93.88 62 LEU B N 1
ATOM 2150 C CA . LEU B 1 62 ? 16.516 -9.82 0.435 1 93.88 62 LEU B CA 1
ATOM 2151 C C . LEU B 1 62 ? 17.797 -9.047 0.737 1 93.88 62 LEU B C 1
ATOM 2153 O O . LEU B 1 62 ? 17.781 -7.816 0.797 1 93.88 62 LEU B O 1
ATOM 2157 N N . GLU B 1 63 ? 18.812 -9.797 0.881 1 92.5 63 GLU B N 1
ATOM 2158 C CA . GLU B 1 63 ? 20.094 -9.18 1.173 1 92.5 63 GLU B CA 1
ATOM 2159 C C . GLU B 1 63 ? 20.594 -8.352 -0.009 1 92.5 63 GLU B C 1
ATOM 2161 O O . GLU B 1 63 ? 21.156 -7.273 0.177 1 92.5 63 GLU B O 1
ATOM 2166 N N . TYR B 1 64 ? 20.406 -8.898 -1.126 1 93.38 64 TYR B N 1
ATOM 2167 C CA . TYR B 1 64 ? 20.766 -8.195 -2.354 1 93.38 64 TYR B CA 1
ATOM 2168 C C . TYR B 1 64 ? 20.047 -6.855 -2.443 1 93.38 64 TYR B C 1
ATOM 2170 O O . TYR B 1 64 ? 20.672 -5.828 -2.713 1 93.38 64 TYR B O 1
ATOM 2178 N N . CYS B 1 65 ? 18.812 -6.828 -2.217 1 91.19 65 CYS B N 1
ATOM 2179 C CA . CYS B 1 65 ? 18.016 -5.605 -2.279 1 91.19 65 CYS B CA 1
ATOM 2180 C C . CYS B 1 65 ? 18.406 -4.641 -1.168 1 91.19 65 CYS B C 1
ATOM 2182 O O . CYS B 1 65 ? 18.406 -3.424 -1.367 1 91.19 65 CYS B O 1
ATOM 2184 N N . LYS B 1 66 ? 18.641 -5.199 0.007 1 88.44 66 LYS B N 1
ATOM 2185 C CA . LYS B 1 66 ? 19.109 -4.363 1.105 1 88.44 66 LYS B CA 1
ATOM 2186 C C . LYS B 1 66 ? 20.359 -3.59 0.706 1 88.44 66 LYS B C 1
ATOM 2188 O O . LYS B 1 66 ? 20.484 -2.396 0.99 1 88.44 66 LYS B O 1
ATOM 2193 N N . LYS B 1 67 ? 21.234 -4.277 0.042 1 89 67 LYS B N 1
ATOM 2194 C CA . LYS B 1 67 ? 22.469 -3.643 -0.398 1 89 67 LYS B CA 1
ATOM 2195 C C . LYS B 1 67 ? 22.188 -2.572 -1.451 1 89 67 LYS B C 1
ATOM 2197 O O . LYS B 1 67 ? 22.828 -1.521 -1.46 1 89 67 LYS B O 1
ATOM 2202 N N . ILE B 1 68 ? 21.359 -2.818 -2.307 1 87.94 68 ILE B N 1
ATOM 2203 C CA . ILE B 1 68 ? 20.984 -1.835 -3.314 1 87.94 68 ILE B CA 1
ATOM 2204 C C . ILE B 1 68 ? 20.422 -0.587 -2.633 1 87.94 68 ILE B C 1
ATOM 2206 O O . ILE B 1 68 ? 20.812 0.534 -2.957 1 87.94 68 ILE B O 1
ATOM 2210 N N . ILE B 1 69 ? 19.531 -0.787 -1.702 1 84.56 69 ILE B N 1
ATOM 2211 C CA . ILE B 1 69 ? 18.875 0.319 -1.005 1 84.56 69 ILE B CA 1
ATOM 2212 C C . ILE B 1 69 ? 19.922 1.146 -0.264 1 84.56 69 ILE B C 1
ATOM 2214 O O . ILE B 1 69 ? 19.891 2.379 -0.288 1 84.56 69 ILE B O 1
ATOM 2218 N N . GLU B 1 70 ? 20.828 0.494 0.377 1 83.31 70 GLU B N 1
ATOM 2219 C CA . GLU B 1 70 ? 21.891 1.183 1.108 1 83.31 70 GLU B CA 1
ATOM 2220 C C . GLU B 1 70 ? 22.75 2.021 0.171 1 83.31 70 GLU B C 1
ATOM 2222 O O . GLU B 1 70 ? 23.297 3.049 0.576 1 83.31 70 GLU B O 1
ATOM 2227 N N . GLY B 1 71 ? 22.797 1.589 -1.084 1 87.12 71 GLY B N 1
ATOM 2228 C CA . GLY B 1 71 ? 23.641 2.273 -2.049 1 87.12 71 GLY B CA 1
ATOM 2229 C C . GLY B 1 71 ? 22.938 3.396 -2.777 1 87.12 71 GLY B C 1
ATOM 2230 O O . GLY B 1 71 ? 23.562 4.195 -3.469 1 87.12 71 GLY B O 1
ATOM 2231 N N . ILE B 1 72 ? 21.672 3.436 -2.602 1 87.06 72 ILE B N 1
ATOM 2232 C CA . ILE B 1 72 ? 20.859 4.41 -3.326 1 87.06 72 ILE B CA 1
ATOM 2233 C C . ILE B 1 72 ? 21.078 5.801 -2.738 1 87.06 72 ILE B C 1
ATOM 2235 O O . ILE B 1 72 ? 21.031 6.801 -3.461 1 87.06 72 ILE B O 1
ATOM 2239 N N . PHE B 1 73 ? 21.375 5.867 -1.463 1 87.88 73 PHE B N 1
ATOM 2240 C CA . PHE B 1 73 ? 21.344 7.152 -0.773 1 87.88 73 PHE B CA 1
ATOM 2241 C C . PHE B 1 73 ? 22.734 7.793 -0.752 1 87.88 73 PHE B C 1
ATOM 2243 O O . PHE B 1 73 ? 23.719 7.141 -0.407 1 87.88 73 PHE B O 1
ATOM 2250 N N . ASP B 1 74 ? 22.812 8.914 -1.311 1 89.56 74 ASP B N 1
ATOM 2251 C CA . ASP B 1 74 ? 23.984 9.758 -1.132 1 89.56 74 ASP B CA 1
ATOM 2252 C C . ASP B 1 74 ? 24 10.398 0.253 1 89.56 74 ASP B C 1
ATOM 2254 O O . ASP B 1 74 ? 23.422 11.477 0.447 1 89.56 74 ASP B O 1
ATOM 2258 N N . LYS B 1 75 ? 24.703 9.844 1.089 1 87.75 75 LYS B N 1
ATOM 2259 C CA . LYS B 1 75 ? 24.688 10.258 2.488 1 87.75 75 LYS B CA 1
ATOM 2260 C C . LYS B 1 75 ? 25.188 11.695 2.641 1 87.75 75 LYS B C 1
ATOM 2262 O O . LYS B 1 75 ? 24.656 12.469 3.434 1 87.75 75 LYS B O 1
ATOM 2267 N N . GLU B 1 76 ? 26.188 11.938 1.945 1 89.88 76 GLU B N 1
ATOM 2268 C CA . GLU B 1 76 ? 26.734 13.281 2.021 1 89.88 76 GLU B CA 1
ATOM 2269 C C . GLU B 1 76 ? 25.719 14.32 1.552 1 89.88 76 GLU B C 1
ATOM 2271 O O . GLU B 1 76 ? 25.562 15.375 2.18 1 89.88 76 GLU B O 1
ATOM 2276 N N . ALA B 1 77 ? 25.109 14 0.468 1 91.44 77 ALA B N 1
ATOM 2277 C CA . ALA B 1 77 ? 24.109 14.914 -0.052 1 91.44 77 ALA B CA 1
ATOM 2278 C C . ALA B 1 77 ? 22.953 15.07 0.933 1 91.44 77 ALA B C 1
ATOM 2280 O O . ALA B 1 77 ? 22.438 16.172 1.137 1 91.44 77 ALA B O 1
ATOM 2281 N N . LEU B 1 78 ? 22.531 14.008 1.538 1 91.06 78 LEU B N 1
ATOM 2282 C CA . LEU B 1 78 ? 21.422 14.047 2.492 1 91.06 78 LEU B CA 1
ATOM 2283 C C . LEU B 1 78 ? 21.828 14.781 3.764 1 91.06 78 LEU B C 1
ATOM 2285 O O . LEU B 1 78 ? 21.047 15.555 4.324 1 91.06 78 LEU B O 1
ATOM 2289 N N . ASN B 1 79 ? 23.078 14.547 4.145 1 88.75 79 ASN B N 1
ATOM 2290 C CA . ASN B 1 79 ? 23.578 15.195 5.355 1 88.75 79 ASN B CA 1
ATOM 2291 C C . ASN B 1 79 ? 23.672 16.703 5.188 1 88.75 79 ASN B C 1
ATOM 2293 O O . ASN B 1 79 ? 23.609 17.453 6.164 1 88.75 79 ASN B O 1
ATOM 2297 N N . SER B 1 80 ? 23.797 17.078 4.023 1 90.75 80 SER B N 1
ATOM 2298 C CA . SER B 1 80 ? 23.922 18.5 3.752 1 90.75 80 SER B CA 1
ATOM 2299 C C . SER B 1 80 ? 22.562 19.203 3.805 1 90.75 80 SER B C 1
ATOM 2301 O O . SER B 1 80 ? 22.484 20.422 3.873 1 90.75 80 SER B O 1
ATOM 2303 N N . GLN B 1 81 ? 21.484 18.406 3.729 1 89.19 81 GLN B N 1
ATOM 2304 C CA . GLN B 1 81 ? 20.141 18.984 3.826 1 89.19 81 GLN B CA 1
ATOM 2305 C C . GLN B 1 81 ? 19.781 19.266 5.277 1 89.19 81 GLN B C 1
ATOM 2307 O O . GLN B 1 81 ? 19.672 18.359 6.09 1 89.19 81 GLN B O 1
ATOM 2312 N N . THR B 1 82 ? 19.484 20.484 5.586 1 87.81 82 THR B N 1
ATOM 2313 C CA . THR B 1 82 ? 19.219 20.859 6.969 1 87.81 82 THR B CA 1
ATOM 2314 C C . THR B 1 82 ? 17.719 20.891 7.258 1 87.81 82 THR B C 1
ATOM 2316 O O . THR B 1 82 ? 17.312 21.094 8.398 1 87.81 82 THR B O 1
ATOM 2319 N N . ASP B 1 83 ? 16.969 20.625 6.254 1 93.56 83 ASP B N 1
ATOM 2320 C CA . ASP B 1 83 ? 15.523 20.609 6.395 1 93.56 83 ASP B CA 1
ATOM 2321 C C . ASP B 1 83 ? 14.953 19.219 6.18 1 93.56 83 ASP B C 1
ATOM 2323 O O . ASP B 1 83 ? 15.32 18.531 5.219 1 93.56 83 ASP B O 1
ATOM 2327 N N . LEU B 1 84 ? 14.07 18.844 7.09 1 94.75 84 LEU B N 1
ATOM 2328 C CA . LEU B 1 84 ? 13.508 17.5 7.043 1 94.75 84 LEU B CA 1
ATOM 2329 C C . LEU B 1 84 ? 12.797 17.25 5.715 1 94.75 84 LEU B C 1
ATOM 2331 O O . LEU B 1 84 ? 13.039 16.234 5.059 1 94.75 84 LEU B O 1
ATOM 2335 N N . PHE B 1 85 ? 11.852 18.156 5.348 1 96.19 85 PHE B N 1
ATOM 2336 C CA . PHE B 1 85 ? 11.055 17.984 4.141 1 96.19 85 PHE B CA 1
ATOM 2337 C C . PHE B 1 85 ? 11.945 17.953 2.904 1 96.19 85 PHE B C 1
ATOM 2339 O O . PHE B 1 85 ? 11.727 17.156 1.988 1 96.19 85 PHE B O 1
ATOM 2346 N N . ASP B 1 86 ? 13 18.797 2.898 1 94.69 86 ASP B N 1
ATOM 2347 C CA . ASP B 1 86 ? 13.961 18.766 1.8 1 94.69 86 ASP B CA 1
ATOM 2348 C C . ASP B 1 86 ? 14.711 17.438 1.754 1 94.69 86 ASP B C 1
ATOM 2350 O O . ASP B 1 86 ? 14.961 16.906 0.675 1 94.69 86 ASP B O 1
ATOM 2354 N N . ARG B 1 87 ? 15.047 16.984 2.893 1 95.12 87 ARG B N 1
ATOM 2355 C CA . ARG B 1 87 ? 15.758 15.711 2.973 1 95.12 87 ARG B CA 1
ATOM 2356 C C . ARG B 1 87 ? 14.867 14.555 2.527 1 95.12 87 ARG B C 1
ATOM 2358 O O . ARG B 1 87 ? 15.328 13.648 1.832 1 95.12 87 ARG B O 1
ATOM 2365 N N . ILE B 1 88 ? 13.617 14.562 2.914 1 94.62 88 ILE B N 1
ATOM 2366 C CA . ILE B 1 88 ? 12.656 13.547 2.494 1 94.62 88 ILE B CA 1
ATOM 2367 C C . ILE B 1 88 ? 12.492 13.594 0.978 1 94.62 88 ILE B C 1
ATOM 2369 O O . ILE B 1 88 ? 12.516 12.555 0.315 1 94.62 88 ILE B O 1
ATOM 2373 N N . LEU B 1 89 ? 12.422 14.797 0.453 1 94.06 89 LEU B N 1
ATOM 2374 C CA . LEU B 1 89 ? 12.273 14.938 -0.991 1 94.06 89 LEU B CA 1
ATOM 2375 C C . LEU B 1 89 ? 13.516 14.438 -1.72 1 94.06 89 LEU B C 1
ATOM 2377 O O . LEU B 1 89 ? 13.406 13.703 -2.707 1 94.06 89 LEU B O 1
ATOM 2381 N N . ALA B 1 90 ? 14.641 14.828 -1.231 1 93.38 90 ALA B N 1
ATOM 2382 C CA . ALA B 1 90 ? 15.898 14.406 -1.845 1 93.38 90 ALA B CA 1
ATOM 2383 C C . ALA B 1 90 ? 16.047 12.883 -1.799 1 93.38 90 ALA B C 1
ATOM 2385 O O . ALA B 1 90 ? 16.406 12.258 -2.799 1 93.38 90 ALA B O 1
ATOM 2386 N N . SER B 1 91 ? 15.797 12.312 -0.664 1 92.25 91 SER B N 1
ATOM 2387 C CA . SER B 1 91 ? 15.891 10.867 -0.519 1 92.25 91 SER B CA 1
ATOM 2388 C C . SER B 1 91 ? 14.891 10.148 -1.422 1 92.25 91 SER B C 1
ATOM 2390 O O . SER B 1 91 ? 15.211 9.117 -2.016 1 92.25 91 SER B O 1
ATOM 2392 N N . SER B 1 92 ? 13.703 10.68 -1.507 1 92 92 SER B N 1
ATOM 2393 C CA . SER B 1 92 ? 12.68 10.094 -2.363 1 92 92 SER B CA 1
ATOM 2394 C C . SER B 1 92 ? 13.094 10.125 -3.83 1 92 92 SER B C 1
ATOM 2396 O O . SER B 1 92 ? 12.867 9.164 -4.566 1 92 92 SER B O 1
ATOM 2398 N N . ARG B 1 93 ? 13.656 11.203 -4.207 1 91.75 93 ARG B N 1
ATOM 2399 C CA . ARG B 1 93 ? 14.133 11.32 -5.582 1 91.75 93 ARG B CA 1
ATOM 2400 C C . ARG B 1 93 ? 15.227 10.297 -5.875 1 91.75 93 ARG B C 1
ATOM 2402 O O . ARG B 1 93 ? 15.25 9.703 -6.949 1 91.75 93 ARG B O 1
ATOM 2409 N N . MET B 1 94 ? 16.156 10.141 -4.938 1 90.56 94 MET B N 1
ATOM 2410 C CA . MET B 1 94 ? 17.219 9.148 -5.09 1 90.56 94 MET B CA 1
ATOM 2411 C C . MET B 1 94 ? 16.625 7.75 -5.25 1 90.56 94 MET B C 1
ATOM 2413 O O . MET B 1 94 ? 17.062 6.988 -6.117 1 90.56 94 MET B O 1
ATOM 2417 N N . GLU B 1 95 ? 15.672 7.43 -4.391 1 87.88 95 GLU B N 1
ATOM 2418 C CA . GLU B 1 95 ? 15 6.137 -4.473 1 87.88 95 GLU B CA 1
ATOM 2419 C C . GLU B 1 95 ? 14.32 5.953 -5.828 1 87.88 95 GLU B C 1
ATOM 2421 O O . GLU B 1 95 ? 14.5 4.926 -6.484 1 87.88 95 GLU B O 1
ATOM 2426 N N . MET B 1 96 ? 13.602 6.887 -6.234 1 86.69 96 MET B N 1
ATOM 2427 C CA . MET B 1 96 ? 12.828 6.801 -7.473 1 86.69 96 MET B CA 1
ATOM 2428 C C . MET B 1 96 ? 13.75 6.648 -8.68 1 86.69 96 MET B C 1
ATOM 2430 O O . MET B 1 96 ? 13.469 5.863 -9.586 1 86.69 96 MET B O 1
ATOM 2434 N N . GLU B 1 97 ? 14.766 7.387 -8.688 1 85.94 97 GLU B N 1
ATOM 2435 C CA . GLU B 1 97 ? 15.727 7.305 -9.781 1 85.94 97 GLU B CA 1
ATOM 2436 C C . GLU B 1 97 ? 16.359 5.918 -9.859 1 85.94 97 GLU B C 1
ATOM 2438 O O . GLU B 1 97 ? 16.609 5.402 -10.945 1 85.94 97 GLU B O 1
ATOM 2443 N N . SER B 1 98 ? 16.594 5.383 -8.734 1 86 98 SER B N 1
ATOM 2444 C CA . SER B 1 98 ? 17.219 4.059 -8.688 1 86 98 SER B CA 1
ATOM 2445 C C . SER B 1 98 ? 16.219 2.973 -9.094 1 86 98 SER B C 1
ATOM 2447 O O . SER B 1 98 ? 16.547 2.088 -9.883 1 86 98 SER B O 1
ATOM 2449 N N . PHE B 1 99 ? 14.992 3.096 -8.641 1 82.56 99 PHE B N 1
ATOM 2450 C CA . PHE B 1 99 ? 14.023 2.025 -8.836 1 82.56 99 PHE B CA 1
ATOM 2451 C C . PHE B 1 99 ? 13.422 2.09 -10.234 1 82.56 99 PHE B C 1
ATOM 2453 O O . PHE B 1 99 ? 12.984 1.071 -10.773 1 82.56 99 PHE B O 1
ATOM 2460 N N . GLN B 1 100 ? 13.414 3.262 -10.812 1 81.06 100 GLN B N 1
ATOM 2461 C CA . GLN B 1 100 ? 12.906 3.383 -12.18 1 81.06 100 GLN B CA 1
ATOM 2462 C C . GLN B 1 100 ? 13.664 2.467 -13.125 1 81.06 100 GLN B C 1
ATOM 2464 O O . GLN B 1 100 ? 13.102 1.973 -14.109 1 81.06 100 GLN B O 1
ATOM 2469 N N . ASN B 1 101 ? 14.891 2.143 -12.797 1 79.25 101 ASN B N 1
ATOM 2470 C CA . ASN B 1 101 ? 15.727 1.326 -13.664 1 79.25 101 ASN B CA 1
ATOM 2471 C C . ASN B 1 101 ? 15.844 -0.106 -13.148 1 79.25 101 ASN B C 1
ATOM 2473 O O . ASN B 1 101 ? 16.578 -0.917 -13.719 1 79.25 101 ASN B O 1
ATOM 2477 N N . GLN B 1 102 ? 15.133 -0.358 -12.094 1 85.75 102 GLN B N 1
ATOM 2478 C CA . GLN B 1 102 ? 15.148 -1.681 -11.484 1 85.75 102 GLN B CA 1
ATOM 2479 C C . GLN B 1 102 ? 13.742 -2.121 -11.094 1 85.75 102 GLN B C 1
ATOM 2481 O O . GLN B 1 102 ? 13.469 -2.377 -9.914 1 85.75 102 GLN B O 1
ATOM 2486 N N . PRO B 1 103 ? 12.922 -2.256 -12.094 1 81.5 103 PRO B N 1
ATOM 2487 C CA . PRO B 1 103 ? 11.508 -2.494 -11.812 1 81.5 103 PRO B CA 1
ATOM 2488 C C . PRO B 1 103 ? 11.266 -3.793 -11.039 1 81.5 103 PRO B C 1
ATOM 2490 O O . PRO B 1 103 ? 10.383 -3.859 -10.188 1 81.5 103 PRO B O 1
ATOM 2493 N N . PHE B 1 104 ? 12.125 -4.781 -11.32 1 86.69 104 PHE B N 1
ATOM 2494 C CA . PHE B 1 104 ? 11.906 -6.059 -10.656 1 86.69 104 PHE B CA 1
ATOM 2495 C C . PHE B 1 104 ? 12.328 -5.98 -9.188 1 86.69 104 PHE B C 1
ATOM 2497 O O . PHE B 1 104 ? 11.727 -6.629 -8.328 1 86.69 104 PHE B O 1
ATOM 2504 N N . THR B 1 105 ? 13.289 -5.145 -8.961 1 89.06 105 THR B N 1
ATOM 2505 C CA . THR B 1 105 ? 13.703 -4.914 -7.582 1 89.06 105 THR B CA 1
ATOM 2506 C C . THR B 1 105 ? 12.594 -4.234 -6.789 1 89.06 105 THR B C 1
ATOM 2508 O O . THR B 1 105 ? 12.273 -4.652 -5.672 1 89.06 105 THR B O 1
ATOM 2511 N N . LEU B 1 106 ? 12 -3.219 -7.359 1 82.81 106 LEU B N 1
ATOM 2512 C CA . LEU B 1 106 ? 10.906 -2.51 -6.707 1 82.81 106 LEU B CA 1
ATOM 2513 C C . LEU B 1 106 ? 9.727 -3.447 -6.445 1 82.81 106 LEU B C 1
ATOM 2515 O O . LEU B 1 106 ? 9.141 -3.428 -5.359 1 82.81 106 LEU B O 1
ATOM 2519 N N . GLN B 1 107 ? 9.477 -4.211 -7.43 1 82.94 107 GLN B N 1
ATOM 2520 C CA . GLN B 1 107 ? 8.375 -5.156 -7.297 1 82.94 107 GLN B CA 1
ATOM 2521 C C . GLN B 1 107 ? 8.633 -6.145 -6.164 1 82.94 107 GLN B C 1
ATOM 2523 O O . GLN B 1 107 ? 7.727 -6.453 -5.387 1 82.94 107 GLN B O 1
ATOM 2528 N N . PHE B 1 108 ? 9.812 -6.641 -6.078 1 89.88 108 PHE B N 1
ATOM 2529 C CA . PHE B 1 108 ? 10.18 -7.586 -5.031 1 89.88 108 PHE B CA 1
ATOM 2530 C C . PHE B 1 108 ? 10.102 -6.934 -3.656 1 89.88 108 PHE B C 1
ATOM 2532 O O . PHE B 1 108 ? 9.5 -7.488 -2.732 1 89.88 108 PHE B O 1
ATOM 2539 N N . ILE B 1 109 ? 10.586 -5.742 -3.549 1 86.44 109 ILE B N 1
ATOM 2540 C CA . ILE B 1 109 ? 10.602 -5.043 -2.271 1 86.44 109 ILE B CA 1
ATOM 2541 C C . ILE B 1 109 ? 9.18 -4.777 -1.803 1 86.44 109 ILE B C 1
ATOM 2543 O O . ILE B 1 109 ? 8.859 -4.965 -0.626 1 86.44 109 ILE B O 1
ATOM 2547 N N . THR B 1 110 ? 8.344 -4.363 -2.672 1 80.81 110 THR B N 1
ATOM 2548 C CA . THR B 1 110 ? 6.949 -4.113 -2.336 1 80.81 110 THR B CA 1
ATOM 2549 C C . THR B 1 110 ? 6.262 -5.398 -1.88 1 80.81 110 THR B C 1
ATOM 2551 O O . THR B 1 110 ? 5.48 -5.387 -0.928 1 80.81 110 THR B O 1
ATOM 2554 N N . SER B 1 111 ? 6.578 -6.52 -2.525 1 82.94 111 SER B N 1
ATOM 2555 C CA . SER B 1 111 ? 5.973 -7.801 -2.178 1 82.94 111 SER B CA 1
ATOM 2556 C C . SER B 1 111 ? 6.445 -8.281 -0.81 1 82.94 111 SER B C 1
ATOM 2558 O O . SER B 1 111 ? 5.727 -9.008 -0.116 1 82.94 111 SER B O 1
ATOM 2560 N N . VAL B 1 112 ? 7.656 -7.855 -0.429 1 84.62 112 VAL B N 1
ATOM 2561 C CA . VAL B 1 112 ? 8.234 -8.258 0.849 1 84.62 112 VAL B CA 1
ATOM 2562 C C . VAL B 1 112 ? 7.402 -7.688 1.995 1 84.62 112 VAL B C 1
ATOM 2564 O O . VAL B 1 112 ? 7.199 -8.359 3.012 1 84.62 112 VAL B O 1
ATOM 2567 N N . TRP B 1 113 ? 6.844 -6.582 1.802 1 74.62 113 TRP B N 1
ATOM 2568 C CA . TRP B 1 113 ? 6.039 -5.934 2.832 1 74.62 113 TRP B CA 1
ATOM 2569 C C . TRP B 1 113 ? 4.73 -6.688 3.055 1 74.62 113 TRP B C 1
ATOM 2571 O O . TRP B 1 113 ? 4.156 -6.633 4.145 1 74.62 113 TRP B O 1
ATOM 2581 N N . GLU B 1 114 ? 4.383 -7.438 2.08 1 73.5 114 GLU B N 1
ATOM 2582 C CA . GLU B 1 114 ? 3.1 -8.133 2.131 1 73.5 114 GLU B CA 1
ATOM 2583 C C . GLU B 1 114 ? 3.285 -9.617 2.434 1 73.5 114 GLU B C 1
ATOM 2585 O O . GLU B 1 114 ? 2.309 -10.336 2.633 1 73.5 114 GLU B O 1
ATOM 2590 N N . GLU B 1 115 ? 4.496 -10.039 2.457 1 80.94 115 GLU B N 1
ATOM 2591 C CA . GLU B 1 115 ? 4.789 -11.461 2.557 1 80.94 115 GLU B CA 1
ATOM 2592 C C . GLU B 1 115 ? 4.449 -12 3.943 1 80.94 115 GLU B C 1
ATOM 2594 O O . GLU B 1 115 ? 4.824 -11.406 4.953 1 80.94 115 GLU B O 1
ATOM 2599 N N . THR B 1 116 ? 3.734 -13.203 3.938 1 75.44 116 THR B N 1
ATOM 2600 C CA . THR B 1 116 ? 3.266 -13.734 5.207 1 75.44 116 THR B CA 1
ATOM 2601 C C . THR B 1 116 ? 3.73 -15.18 5.391 1 75.44 116 THR B C 1
ATOM 2603 O O . THR B 1 116 ? 3.352 -15.844 6.359 1 75.44 116 THR B O 1
ATOM 2606 N N . SER B 1 117 ? 4.43 -15.617 4.527 1 83.75 117 SER B N 1
ATOM 2607 C CA . SER B 1 117 ? 4.883 -17 4.648 1 83.75 117 SER B CA 1
ATOM 2608 C C . SER B 1 117 ? 5.688 -17.203 5.93 1 83.75 117 SER B C 1
ATOM 2610 O O . SER B 1 117 ? 6.672 -16.5 6.172 1 83.75 117 SER B O 1
ATOM 2612 N N . PRO B 1 118 ? 5.301 -18.172 6.68 1 85.69 118 PRO B N 1
ATOM 2613 C CA . PRO B 1 118 ? 6.051 -18.438 7.91 1 85.69 118 PRO B CA 1
ATOM 2614 C C . PRO B 1 118 ? 7.484 -18.891 7.641 1 85.69 118 PRO B C 1
ATOM 2616 O O . PRO B 1 118 ? 8.359 -18.703 8.484 1 85.69 118 PRO B O 1
ATOM 2619 N N . GLU B 1 119 ? 7.73 -19.391 6.512 1 90.94 119 GLU B N 1
ATOM 2620 C CA . GLU B 1 119 ? 9.039 -19.938 6.188 1 90.94 119 GLU B CA 1
ATOM 2621 C C . GLU B 1 119 ? 10.109 -18.844 6.148 1 90.94 119 GLU B C 1
ATOM 2623 O O . GLU B 1 119 ? 11.281 -19.109 6.4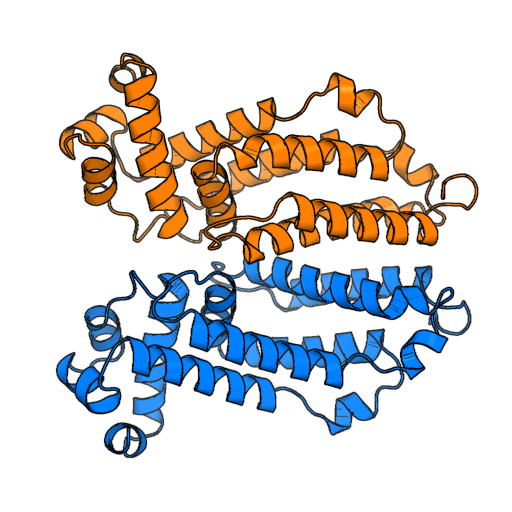14 1 90.94 119 GLU B O 1
ATOM 2628 N N . VAL B 1 120 ? 9.656 -17.656 5.824 1 92.06 120 VAL B N 1
ATOM 2629 C CA . VAL B 1 120 ? 10.648 -16.594 5.672 1 92.06 120 VAL B CA 1
ATOM 2630 C C . VAL B 1 120 ? 10.344 -15.461 6.641 1 92.06 120 VAL B C 1
ATOM 2632 O O . VAL B 1 120 ? 10.914 -14.375 6.527 1 92.06 120 VAL B O 1
ATOM 2635 N N . ALA B 1 121 ? 9.5 -15.664 7.578 1 85.19 121 ALA B N 1
ATOM 2636 C CA . ALA B 1 121 ? 9.023 -14.641 8.5 1 85.19 121 ALA B CA 1
ATOM 2637 C C . ALA B 1 121 ? 10.172 -14.031 9.289 1 85.19 121 ALA B C 1
ATOM 2639 O O . ALA B 1 121 ? 10.266 -12.805 9.43 1 85.19 121 ALA B O 1
ATOM 2640 N N . ASP B 1 122 ? 11 -14.828 9.734 1 86.81 122 ASP B N 1
ATOM 2641 C CA . ASP B 1 122 ? 12.109 -14.359 10.555 1 86.81 122 ASP B CA 1
ATOM 2642 C C . ASP B 1 122 ? 13.055 -13.477 9.75 1 86.81 122 ASP B C 1
ATOM 2644 O O . ASP B 1 122 ? 13.492 -12.422 10.227 1 86.81 122 ASP B O 1
ATOM 2648 N N . ALA B 1 123 ? 13.344 -13.938 8.586 1 86.75 123 ALA B N 1
ATOM 2649 C CA . ALA B 1 123 ? 14.234 -13.156 7.727 1 86.75 123 ALA B CA 1
ATOM 2650 C C . ALA B 1 123 ? 13.609 -11.82 7.359 1 86.75 123 ALA B C 1
ATOM 2652 O O . ALA B 1 123 ? 14.297 -10.797 7.305 1 86.75 123 ALA B O 1
ATOM 2653 N N . LEU B 1 124 ? 12.383 -11.82 7.176 1 87.31 124 LEU B N 1
ATOM 2654 C CA . LEU B 1 124 ? 11.656 -10.609 6.805 1 87.31 124 LEU B CA 1
ATOM 2655 C C . LEU B 1 124 ? 11.68 -9.594 7.941 1 87.31 124 LEU B C 1
ATOM 2657 O O . LEU B 1 124 ? 11.945 -8.406 7.711 1 87.31 124 LEU B O 1
ATOM 2661 N N . VAL B 1 125 ? 11.453 -10.039 9.094 1 81.81 125 VAL B N 1
ATOM 2662 C CA . VAL B 1 125 ? 11.414 -9.148 10.25 1 81.81 125 VAL B CA 1
ATOM 2663 C C . VAL B 1 125 ? 12.773 -8.469 10.422 1 81.81 125 VAL B C 1
ATOM 2665 O O . VAL B 1 125 ? 12.844 -7.246 10.57 1 81.81 125 VAL B O 1
ATOM 2668 N N . ILE B 1 126 ? 13.758 -9.188 10.273 1 78.81 126 ILE B N 1
ATOM 2669 C CA . ILE B 1 126 ? 15.109 -8.68 10.508 1 78.81 126 ILE B CA 1
ATOM 2670 C C . ILE B 1 126 ? 15.477 -7.688 9.414 1 78.81 126 ILE B C 1
ATOM 2672 O O . ILE B 1 126 ? 15.859 -6.547 9.703 1 78.81 126 ILE B O 1
ATOM 2676 N N . LEU B 1 127 ? 15.242 -8.078 8.219 1 78.12 127 LEU B N 1
ATOM 2677 C CA . LEU B 1 127 ? 15.742 -7.27 7.105 1 78.12 127 LEU B CA 1
ATOM 2678 C C . LEU B 1 127 ? 14.883 -6.027 6.902 1 78.12 127 LEU B C 1
ATOM 2680 O O . LEU B 1 127 ? 15.398 -4.953 6.598 1 78.12 127 LEU B O 1
ATOM 2684 N N . THR B 1 128 ? 13.602 -6.121 7.191 1 76.81 128 THR B N 1
ATOM 2685 C CA . THR B 1 128 ? 12.719 -4.969 7.043 1 76.81 128 THR B CA 1
ATOM 2686 C C . THR B 1 128 ? 12.953 -3.963 8.164 1 76.81 128 THR B C 1
ATOM 2688 O O . THR B 1 128 ? 12.945 -2.752 7.934 1 76.81 128 THR B O 1
ATOM 2691 N N . GLU B 1 129 ? 13.281 -4.465 9.312 1 78.75 129 GLU B N 1
ATOM 2692 C CA . GLU B 1 129 ? 13.578 -3.586 10.445 1 78.75 129 GLU B CA 1
ATOM 2693 C C . GLU B 1 129 ? 14.883 -2.832 10.227 1 78.75 129 GLU B C 1
ATOM 2695 O O . GLU B 1 129 ? 14.984 -1.644 10.547 1 78.75 129 GLU B O 1
ATOM 2700 N N . GLU B 1 130 ? 15.773 -3.506 9.711 1 80.38 130 GLU B N 1
ATOM 2701 C CA . GLU B 1 130 ? 17.062 -2.877 9.438 1 80.38 130 GLU B CA 1
ATOM 2702 C C . GLU B 1 130 ? 16.938 -1.794 8.375 1 80.38 130 GLU B C 1
ATOM 2704 O O . GLU B 1 130 ? 17.484 -0.701 8.523 1 80.38 130 GLU B O 1
ATOM 2709 N N . ALA B 1 131 ? 16.219 -2.139 7.379 1 76.25 131 ALA B N 1
ATOM 2710 C CA . ALA B 1 131 ? 16.016 -1.183 6.293 1 76.25 131 ALA B CA 1
ATOM 2711 C C . ALA B 1 131 ? 15.25 0.046 6.773 1 76.25 131 ALA B C 1
ATOM 2713 O O . ALA B 1 131 ? 15.586 1.176 6.406 1 76.25 131 ALA B O 1
ATOM 2714 N N . CYS B 1 132 ? 14.32 -0.199 7.656 1 76.62 132 CYS B N 1
ATOM 2715 C CA . CYS B 1 132 ? 13.523 0.89 8.203 1 76.62 132 CYS B CA 1
ATOM 2716 C C . CYS B 1 132 ? 14.359 1.762 9.133 1 76.62 132 CYS B C 1
ATOM 2718 O O . CYS B 1 132 ? 14.289 2.99 9.07 1 76.62 132 CYS B O 1
ATOM 2720 N N . SER B 1 133 ? 15.086 1.109 9.938 1 79.75 133 SER B N 1
ATOM 2721 C CA . SER B 1 133 ? 15.945 1.848 10.859 1 79.75 133 SER B CA 1
ATOM 2722 C C . SER B 1 133 ? 16.969 2.691 10.109 1 79.75 133 SER B C 1
ATOM 2724 O O . SER B 1 133 ? 17.219 3.842 10.469 1 79.75 133 SER B O 1
ATOM 2726 N N . PHE B 1 134 ? 17.5 2.088 9.156 1 78.88 134 PHE B N 1
ATOM 2727 C CA . PHE B 1 134 ? 18.469 2.793 8.328 1 78.88 134 PHE B CA 1
ATOM 2728 C C . PHE B 1 134 ? 17.844 4.039 7.711 1 78.88 134 PHE B C 1
ATOM 2730 O O . PHE B 1 134 ? 18.406 5.133 7.801 1 78.88 134 PHE B O 1
ATOM 2737 N N . ARG B 1 135 ? 16.719 3.906 7.133 1 77.88 135 ARG B N 1
ATOM 2738 C CA . ARG B 1 135 ? 16.016 5.016 6.488 1 77.88 135 ARG B CA 1
ATOM 2739 C C . ARG B 1 135 ? 15.648 6.09 7.504 1 77.88 135 ARG B C 1
ATOM 2741 O O . ARG B 1 135 ? 15.859 7.281 7.258 1 77.88 135 ARG B O 1
ATOM 2748 N N . ASN B 1 136 ? 15.102 5.648 8.641 1 80 136 ASN B N 1
ATOM 2749 C CA . ASN B 1 136 ? 14.68 6.586 9.68 1 80 136 ASN B CA 1
ATOM 2750 C C . ASN B 1 136 ? 15.859 7.402 10.203 1 80 136 ASN B C 1
ATOM 2752 O O . ASN B 1 136 ? 15.75 8.617 10.375 1 80 136 ASN B O 1
ATOM 2756 N N . ASP B 1 137 ? 16.938 6.703 10.367 1 79.19 137 ASP B N 1
ATOM 2757 C CA . ASP B 1 137 ? 18.109 7.355 10.914 1 79.19 137 ASP B CA 1
ATOM 2758 C C . ASP B 1 137 ? 18.703 8.352 9.922 1 79.19 137 ASP B C 1
ATOM 2760 O O . ASP B 1 137 ? 19.297 9.359 10.32 1 79.19 137 ASP B O 1
ATOM 2764 N N . MET B 1 138 ? 18.484 8.109 8.789 1 82 138 MET B N 1
ATOM 2765 C CA . MET B 1 138 ? 19.078 8.945 7.742 1 82 138 MET B CA 1
ATOM 2766 C C . MET B 1 138 ? 18.234 10.195 7.508 1 82 138 MET B C 1
ATOM 2768 O O . MET B 1 138 ? 18.766 11.234 7.109 1 82 138 MET B O 1
ATOM 2772 N N . VAL B 1 139 ? 17.047 10.109 7.824 1 84.81 139 VAL B N 1
ATOM 2773 C CA . VAL B 1 139 ? 16.172 11.18 7.34 1 84.81 139 VAL B CA 1
ATOM 2774 C C . VAL B 1 139 ? 15.695 12.031 8.516 1 84.81 139 VAL B C 1
ATOM 2776 O O . VAL B 1 139 ? 15.828 13.258 8.492 1 84.81 139 VAL B O 1
ATOM 2779 N N . LEU B 1 140 ? 15.266 11.406 9.539 1 87.06 140 LEU B N 1
ATOM 2780 C CA . LEU B 1 140 ? 14.734 12.195 10.648 1 87.06 140 LEU B CA 1
ATOM 2781 C C . LEU B 1 140 ? 15.805 12.445 11.703 1 87.06 140 LEU B C 1
ATOM 2783 O O . LEU B 1 140 ? 16.406 11.508 12.227 1 87.06 140 LEU B O 1
ATOM 2787 N N . ARG B 1 141 ? 16.016 13.695 11.984 1 89.94 141 ARG B N 1
ATOM 2788 C CA . ARG B 1 141 ? 16.984 14.125 12.977 1 89.94 141 ARG B CA 1
ATOM 2789 C C . ARG B 1 141 ? 16.312 14.883 14.125 1 89.94 141 ARG B C 1
ATOM 2791 O O . ARG B 1 141 ? 15.242 15.461 13.938 1 89.94 141 ARG B O 1
ATOM 2798 N N . GLU B 1 142 ? 16.969 14.859 15.203 1 86.62 142 GLU B N 1
ATOM 2799 C CA . GLU B 1 142 ? 16.406 15.492 16.391 1 86.62 142 GLU B CA 1
ATOM 2800 C C . GLU B 1 142 ? 16.203 16.984 16.172 1 86.62 142 GLU B C 1
ATOM 2802 O O . GLU B 1 142 ? 15.203 17.547 16.625 1 86.62 142 GLU B O 1
ATOM 2807 N N . GLU B 1 143 ? 17.078 17.578 15.484 1 91.44 143 GLU B N 1
ATOM 2808 C CA . GLU B 1 143 ? 17.047 19.016 15.297 1 91.44 143 GLU B CA 1
ATOM 2809 C C . GLU B 1 143 ? 15.898 19.422 14.375 1 91.44 143 GLU B C 1
ATOM 2811 O O . GLU B 1 143 ? 15.461 20.578 14.391 1 91.44 143 GLU B O 1
ATOM 2816 N N . ASP B 1 144 ? 15.414 18.531 13.594 1 93.62 144 ASP B N 1
ATOM 2817 C CA . ASP B 1 144 ? 14.336 18.844 12.664 1 93.62 144 ASP B CA 1
ATOM 2818 C C . ASP B 1 144 ? 13.062 19.25 13.414 1 93.62 144 ASP B C 1
ATOM 2820 O O . ASP B 1 144 ? 12.312 20.109 12.945 1 93.62 144 ASP B O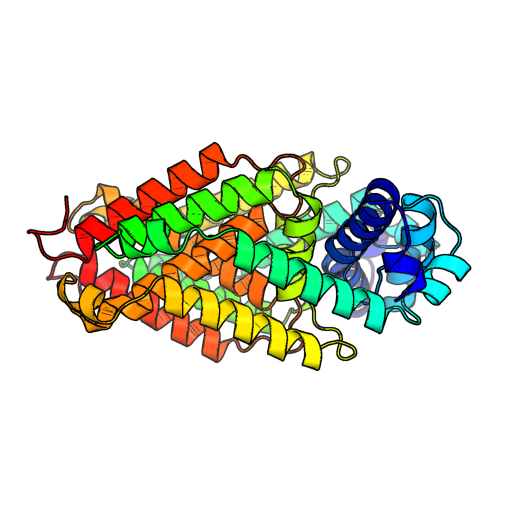 1
ATOM 2824 N N . ALA B 1 145 ? 12.914 18.656 14.578 1 94 145 ALA B N 1
ATOM 2825 C CA . ALA B 1 145 ? 11.703 18.891 15.367 1 94 145 ALA B CA 1
ATOM 2826 C C . ALA B 1 145 ? 11.586 20.359 15.766 1 94 145 ALA B C 1
ATOM 2828 O O . ALA B 1 145 ? 10.484 20.875 15.938 1 94 145 ALA B O 1
ATOM 2829 N N . LEU B 1 146 ? 12.688 21.031 15.812 1 94.94 146 LEU B N 1
ATOM 2830 C CA . LEU B 1 146 ? 12.719 22.422 16.266 1 94.94 146 LEU B CA 1
ATOM 2831 C C . LEU B 1 146 ? 12.055 23.344 15.258 1 94.94 146 LEU B C 1
ATOM 2833 O O . LEU B 1 146 ? 11.656 24.469 15.602 1 94.94 146 LEU B O 1
ATOM 2837 N N . LYS B 1 147 ? 11.883 22.953 14.07 1 95.81 147 LYS B N 1
ATOM 2838 C CA . LYS B 1 147 ? 11.297 23.781 13.023 1 95.81 147 LYS B CA 1
ATOM 2839 C C . LYS B 1 147 ? 9.773 23.672 13.023 1 95.81 147 LYS B C 1
ATOM 2841 O O . LYS B 1 147 ? 9.086 24.484 12.398 1 95.81 147 LYS B O 1
ATOM 2846 N N . PHE B 1 148 ? 9.305 22.688 13.641 1 96.62 148 PHE B N 1
ATOM 2847 C CA . PHE B 1 148 ? 7.859 22.469 13.711 1 96.62 148 PHE B CA 1
ATOM 2848 C C . PHE B 1 148 ? 7.223 23.406 14.727 1 96.62 148 PHE B C 1
ATOM 2850 O O . PHE B 1 148 ? 7.828 23.734 15.75 1 96.62 148 PHE B O 1
ATOM 2857 N N . LYS B 1 149 ? 5.961 23.875 14.484 1 95.69 149 LYS B N 1
ATOM 2858 C CA . LYS B 1 149 ? 5.188 24.609 15.484 1 95.69 149 LYS B CA 1
ATOM 2859 C C . LYS B 1 149 ? 5.094 23.828 16.797 1 95.69 149 LYS B C 1
ATOM 2861 O O . LYS B 1 149 ? 5.227 24.406 17.875 1 95.69 149 LYS B O 1
ATOM 2866 N N . ASN B 1 150 ? 4.801 22.516 16.703 1 95.12 150 ASN B N 1
ATOM 2867 C CA . ASN B 1 150 ? 4.812 21.531 17.797 1 95.12 150 ASN B CA 1
ATOM 2868 C C . ASN B 1 150 ? 5.848 20.438 17.547 1 95.12 150 ASN B C 1
ATOM 2870 O O . ASN B 1 150 ? 5.617 19.531 16.75 1 95.12 150 ASN B O 1
ATOM 2874 N N . PRO B 1 151 ? 6.953 20.5 18.234 1 95.38 151 PRO B N 1
ATOM 2875 C CA . PRO B 1 151 ? 8.062 19.578 17.969 1 95.38 151 PRO B CA 1
ATOM 2876 C C . PRO B 1 151 ? 7.633 18.125 18.016 1 95.38 151 PRO B C 1
ATOM 2878 O O . PRO B 1 151 ? 8.188 17.281 17.297 1 95.38 151 PRO B O 1
ATOM 2881 N N . GLU B 1 152 ? 6.648 17.812 18.781 1 94.19 152 GLU B N 1
ATOM 2882 C CA . GLU B 1 152 ? 6.191 16.438 18.922 1 94.19 152 GLU B CA 1
ATOM 2883 C C . GLU B 1 152 ? 5.543 15.93 17.625 1 94.19 152 GLU B C 1
ATOM 2885 O O . GLU B 1 152 ? 5.344 14.727 17.453 1 94.19 152 GLU B O 1
ATOM 2890 N N . ASP B 1 153 ? 5.234 16.812 16.703 1 95.38 153 ASP B N 1
ATOM 2891 C CA . ASP B 1 153 ? 4.57 16.438 15.461 1 95.38 153 ASP B CA 1
ATOM 2892 C C . ASP B 1 153 ? 5.574 15.922 14.438 1 95.38 153 ASP B C 1
ATOM 2894 O O . ASP B 1 153 ? 5.195 15.312 13.438 1 95.38 153 ASP B O 1
ATOM 2898 N N . ALA B 1 154 ? 6.859 16.109 14.664 1 94.69 154 ALA B N 1
ATOM 2899 C CA . ALA B 1 154 ? 7.871 15.789 13.664 1 94.69 154 ALA B CA 1
ATOM 2900 C C . ALA B 1 154 ? 7.863 14.305 13.328 1 94.69 154 ALA B C 1
ATOM 2902 O O . ALA B 1 154 ? 7.793 13.922 12.156 1 94.69 154 ALA B O 1
ATOM 2903 N N . GLN B 1 155 ? 7.914 13.477 14.352 1 92.56 155 GLN B N 1
ATOM 2904 C CA . GLN B 1 155 ? 7.969 12.031 14.148 1 92.56 155 GLN B CA 1
ATOM 2905 C C . GLN B 1 155 ? 6.684 11.523 13.5 1 92.56 155 GLN B C 1
ATOM 2907 O O . GLN B 1 155 ? 6.73 10.789 12.516 1 92.56 155 GLN B O 1
ATOM 2912 N N . PRO B 1 156 ? 5.508 11.922 13.93 1 93.38 156 PRO B N 1
ATOM 2913 C CA . PRO B 1 156 ? 4.27 11.492 13.281 1 93.38 156 PRO B CA 1
ATOM 2914 C C . PRO B 1 156 ? 4.18 11.93 11.82 1 93.38 156 PRO B C 1
ATOM 2916 O O . PRO B 1 156 ? 3.719 11.164 10.969 1 93.38 156 PRO B O 1
ATOM 2919 N N . VAL B 1 157 ? 4.59 13.133 11.555 1 94.69 157 VAL B N 1
ATOM 2920 C CA . VAL B 1 157 ? 4.539 13.633 10.188 1 94.69 157 VAL B CA 1
ATOM 2921 C C . VAL B 1 157 ? 5.461 12.805 9.297 1 94.69 157 VAL B C 1
ATOM 2923 O O . VAL B 1 157 ? 5.098 12.445 8.18 1 94.69 157 VAL B O 1
ATOM 2926 N N . PHE B 1 158 ? 6.652 12.516 9.836 1 93.44 158 PHE B N 1
ATOM 2927 C CA . PHE B 1 158 ? 7.57 11.648 9.102 1 93.44 158 PHE B CA 1
ATOM 2928 C C . PHE B 1 158 ? 6.93 10.289 8.836 1 93.44 158 PHE B C 1
ATOM 2930 O O . PHE B 1 158 ? 6.992 9.781 7.711 1 93.44 158 PHE B O 1
ATOM 2937 N N . GLN B 1 159 ? 6.266 9.719 9.742 1 90 159 GLN B N 1
ATOM 2938 C CA . GLN B 1 159 ? 5.613 8.422 9.602 1 90 159 GLN B CA 1
ATOM 2939 C C . GLN B 1 159 ? 4.473 8.492 8.586 1 90 159 GLN B C 1
ATOM 2941 O O . GLN B 1 159 ? 4.242 7.539 7.84 1 90 159 GLN B O 1
ATOM 2946 N N . MET B 1 160 ? 3.758 9.586 8.609 1 92.62 160 MET B N 1
ATOM 2947 C CA . MET B 1 160 ? 2.697 9.781 7.621 1 92.62 160 MET B CA 1
ATOM 2948 C C . MET B 1 160 ? 3.26 9.734 6.203 1 92.62 160 MET B C 1
ATOM 2950 O O . MET B 1 160 ? 2.689 9.086 5.324 1 92.62 160 MET B O 1
ATOM 2954 N N . LEU B 1 161 ? 4.348 10.414 6.047 1 92.88 161 LEU B N 1
ATOM 2955 C CA . LEU B 1 161 ? 4.961 10.484 4.723 1 92.88 161 LEU B CA 1
ATOM 2956 C C . LEU B 1 161 ? 5.488 9.117 4.301 1 92.88 161 LEU B C 1
ATOM 2958 O O . LEU B 1 161 ? 5.414 8.75 3.123 1 92.88 161 LEU B O 1
ATOM 2962 N N . LEU B 1 162 ? 5.973 8.352 5.234 1 88.06 162 LEU B N 1
ATOM 2963 C CA . LEU B 1 162 ? 6.398 6.984 4.938 1 88.06 162 LEU B CA 1
ATOM 2964 C C . LEU B 1 162 ? 5.211 6.125 4.523 1 88.06 162 LEU B C 1
ATOM 2966 O O . LEU B 1 162 ? 5.305 5.344 3.574 1 88.06 162 LEU B O 1
ATOM 2970 N N . LEU B 1 163 ? 4.152 6.242 5.238 1 86.62 163 LEU B N 1
ATOM 2971 C CA . LEU B 1 163 ? 2.938 5.496 4.922 1 86.62 163 LEU B CA 1
ATOM 2972 C C . LEU B 1 163 ? 2.416 5.867 3.539 1 86.62 163 LEU B C 1
ATOM 2974 O O . LEU B 1 163 ? 1.954 5 2.793 1 86.62 163 LEU B O 1
ATOM 2978 N N . MET B 1 164 ? 2.459 7.113 3.232 1 88.81 164 MET B N 1
ATOM 2979 C CA . MET B 1 164 ? 2.057 7.562 1.902 1 88.81 164 MET B CA 1
ATOM 2980 C C . MET B 1 164 ? 2.938 6.938 0.827 1 88.81 164 MET B C 1
ATOM 2982 O O . MET B 1 164 ? 2.445 6.535 -0.229 1 88.81 164 MET B O 1
ATOM 2986 N N . ALA B 1 165 ? 4.223 6.91 1.104 1 86.06 165 ALA B N 1
ATOM 2987 C CA . ALA B 1 165 ? 5.148 6.293 0.161 1 86.06 165 ALA B CA 1
ATOM 2988 C C . ALA B 1 165 ? 4.77 4.84 -0.108 1 86.06 165 ALA B C 1
ATOM 2990 O O . ALA B 1 165 ? 4.836 4.375 -1.249 1 86.06 165 ALA B O 1
ATOM 2991 N N . GLU B 1 166 ? 4.375 4.191 0.898 1 81.69 166 GLU B N 1
ATOM 2992 C CA . GLU B 1 166 ? 3.926 2.812 0.741 1 81.69 166 GLU B CA 1
ATOM 2993 C C . GLU B 1 166 ? 2.643 2.74 -0.081 1 81.69 166 GLU B C 1
ATOM 2995 O O . GLU B 1 166 ? 2.457 1.811 -0.87 1 81.69 166 GLU B O 1
ATOM 3000 N N . GLY B 1 167 ? 1.784 3.662 0.155 1 82.81 167 GLY B N 1
ATOM 3001 C CA . GLY B 1 167 ? 0.577 3.744 -0.651 1 82.81 167 GLY B CA 1
ATOM 3002 C C . GLY B 1 167 ? 0.858 3.953 -2.127 1 82.81 167 GLY B C 1
ATOM 3003 O O . GLY B 1 167 ? 0.245 3.309 -2.98 1 82.81 167 GLY B O 1
ATOM 3004 N N . TYR B 1 168 ? 1.837 4.832 -2.426 1 82.88 168 TYR B N 1
ATOM 3005 C CA . TYR B 1 168 ? 2.244 5.043 -3.811 1 82.88 168 TYR B CA 1
ATOM 3006 C C . TYR B 1 168 ? 2.789 3.756 -4.422 1 82.88 168 TYR B C 1
ATOM 3008 O O . TYR B 1 168 ? 2.461 3.414 -5.559 1 82.88 168 TYR B O 1
ATOM 3016 N N . ALA B 1 169 ? 3.604 3.09 -3.639 1 78.31 169 ALA B N 1
ATOM 3017 C CA . ALA B 1 169 ? 4.215 1.854 -4.125 1 78.31 169 ALA B CA 1
ATOM 3018 C C . ALA B 1 169 ? 3.154 0.794 -4.41 1 78.31 169 ALA B C 1
ATOM 3020 O O . ALA B 1 169 ? 3.23 0.087 -5.418 1 78.31 169 ALA B O 1
ATOM 3021 N N . ALA B 1 170 ? 2.217 0.717 -3.549 1 74.62 170 ALA B N 1
ATOM 3022 C CA . ALA B 1 170 ? 1.151 -0.268 -3.711 1 74.62 170 ALA B CA 1
ATOM 3023 C C . ALA B 1 170 ? 0.317 0.026 -4.953 1 74.62 170 ALA B C 1
ATOM 3025 O O . ALA B 1 170 ? -0.043 -0.89 -5.699 1 74.62 170 ALA B O 1
ATOM 3026 N N . ARG B 1 171 ? 0.034 1.248 -5.164 1 72.56 171 ARG B N 1
ATOM 3027 C CA . ARG B 1 171 ? -0.78 1.687 -6.293 1 72.56 171 ARG B CA 1
ATOM 3028 C C . ARG B 1 171 ? -0.103 1.354 -7.617 1 72.56 171 ARG B C 1
ATOM 3030 O O . ARG B 1 171 ? -0.776 1.059 -8.609 1 72.56 171 ARG B O 1
ATOM 3037 N N . TYR B 1 172 ? 1.179 1.258 -7.617 1 69.5 172 TYR B N 1
ATOM 3038 C CA . TYR B 1 172 ? 1.877 1.133 -8.891 1 69.5 172 TYR B CA 1
ATOM 3039 C C . TYR B 1 172 ? 2.564 -0.223 -9.008 1 69.5 172 TYR B C 1
ATOM 3041 O O . TYR B 1 172 ? 3.326 -0.462 -9.945 1 69.5 172 TYR B O 1
ATOM 3049 N N . ARG B 1 173 ? 2.504 -1.012 -8.008 1 64.25 173 ARG B N 1
ATOM 3050 C CA . ARG B 1 173 ? 3.141 -2.324 -7.984 1 64.25 173 ARG B CA 1
ATOM 3051 C C . ARG B 1 173 ? 2.826 -3.104 -9.258 1 64.25 173 ARG B C 1
ATOM 3053 O O . ARG B 1 173 ? 3.699 -3.773 -9.812 1 64.25 173 ARG B O 1
ATOM 3060 N N . GLY B 1 174 ? 1.628 -3.012 -9.766 1 59.75 174 GLY B N 1
ATOM 3061 C CA . GLY B 1 174 ? 1.239 -3.797 -10.922 1 59.75 174 GLY B CA 1
ATOM 3062 C C . GLY B 1 174 ? 1.265 -3.004 -12.219 1 59.75 174 GLY B C 1
ATOM 3063 O O . GLY B 1 174 ? 1.001 -3.549 -13.289 1 59.75 174 GLY B O 1
ATOM 3064 N N . ALA B 1 175 ? 1.597 -1.805 -12.008 1 58.16 175 ALA B N 1
ATOM 3065 C CA . ALA B 1 175 ? 1.492 -0.987 -13.219 1 58.16 175 ALA B CA 1
ATOM 3066 C C . ALA B 1 175 ? 2.662 -1.25 -14.156 1 58.16 175 ALA B C 1
ATOM 3068 O O . ALA B 1 175 ? 3.781 -1.512 -13.711 1 58.16 175 ALA B O 1
ATOM 3069 N N . ALA B 1 176 ? 2.352 -1.566 -15.289 1 56.25 176 ALA B N 1
ATOM 3070 C CA . ALA B 1 176 ? 3.379 -1.756 -16.312 1 56.25 176 ALA B CA 1
ATOM 3071 C C . ALA B 1 176 ? 4.383 -0.606 -16.297 1 56.25 176 ALA B C 1
ATOM 3073 O O . ALA B 1 176 ? 5.574 -0.812 -16.531 1 56.25 176 ALA B O 1
ATOM 3074 N N . ALA B 1 177 ? 3.664 0.643 -16.141 1 59.41 177 ALA B N 1
ATOM 3075 C CA . ALA B 1 177 ? 4.566 1.792 -16.125 1 59.41 177 ALA B CA 1
ATOM 3076 C C . ALA B 1 177 ? 4.289 2.689 -14.914 1 59.41 177 ALA B C 1
ATOM 3078 O O . ALA B 1 177 ? 3.148 3.109 -14.695 1 59.41 177 ALA B O 1
ATOM 3079 N N . PHE B 1 178 ? 5.129 2.609 -14.039 1 67.94 178 PHE B N 1
ATOM 3080 C CA . PHE B 1 178 ? 5.129 3.561 -12.938 1 67.94 178 PHE B CA 1
ATOM 3081 C C . PHE B 1 178 ? 5.465 4.965 -13.422 1 67.94 178 PHE B C 1
ATOM 3083 O O . PHE B 1 178 ? 6.496 5.172 -14.07 1 67.94 178 PHE B O 1
ATOM 3090 N N . ASP B 1 179 ? 4.453 5.879 -13.32 1 78.31 179 ASP B N 1
ATOM 3091 C CA . ASP B 1 179 ? 4.738 7.266 -13.672 1 78.31 179 ASP B CA 1
ATOM 3092 C C . ASP B 1 179 ? 5.465 7.98 -12.531 1 78.31 179 ASP B C 1
ATOM 3094 O O . ASP B 1 179 ? 4.836 8.664 -11.719 1 78.31 179 ASP B O 1
ATOM 3098 N N . PHE B 1 180 ? 6.699 7.867 -12.555 1 81.44 180 PHE B N 1
ATOM 3099 C CA . PHE B 1 180 ? 7.551 8.391 -11.492 1 81.44 180 PHE B CA 1
ATOM 3100 C C . PHE B 1 180 ? 7.391 9.898 -11.359 1 81.44 180 PHE B C 1
ATOM 3102 O O . PHE B 1 180 ? 7.336 10.43 -10.25 1 81.44 180 PHE B O 1
ATOM 3109 N N . GLN B 1 181 ? 7.297 10.477 -12.477 1 85.75 181 GLN B N 1
ATOM 3110 C CA . GLN B 1 181 ? 7.191 11.93 -12.461 1 85.75 181 GLN B CA 1
ATOM 3111 C C . GLN B 1 181 ? 5.891 12.383 -11.805 1 85.75 181 GLN B C 1
ATOM 3113 O O . GLN B 1 181 ? 5.895 13.297 -10.977 1 85.75 181 GLN B O 1
ATOM 3118 N N . ALA B 1 182 ? 4.844 11.742 -12.156 1 86.69 182 ALA B N 1
ATOM 3119 C CA . ALA B 1 182 ? 3.547 12.109 -11.594 1 86.69 182 ALA B CA 1
ATOM 3120 C C . ALA B 1 182 ? 3.512 11.859 -10.094 1 86.69 182 ALA B C 1
ATOM 3122 O O . ALA B 1 182 ? 2.971 12.672 -9.336 1 86.69 182 ALA B O 1
ATOM 3123 N N . VAL B 1 183 ? 4.09 10.789 -9.641 1 87.94 183 VAL B N 1
ATOM 3124 C CA . VAL B 1 183 ? 4.125 10.43 -8.227 1 87.94 183 VAL B CA 1
ATOM 3125 C C . VAL B 1 183 ? 4.949 11.461 -7.453 1 87.94 183 VAL B C 1
ATOM 3127 O O . VAL B 1 183 ? 4.527 11.938 -6.398 1 87.94 183 VAL B O 1
ATOM 3130 N N . MET B 1 184 ? 6.074 11.836 -8.016 1 90.56 184 MET B N 1
ATOM 3131 C CA . MET B 1 184 ? 6.949 12.789 -7.34 1 90.56 184 MET B CA 1
ATOM 3132 C C . MET B 1 184 ? 6.301 14.164 -7.262 1 90.56 184 MET B C 1
ATOM 3134 O O . MET B 1 184 ? 6.445 14.875 -6.262 1 90.56 184 MET B O 1
ATOM 3138 N N . GLU B 1 185 ? 5.598 14.508 -8.281 1 92.94 185 GLU B N 1
ATOM 3139 C CA . GLU B 1 185 ? 4.902 15.789 -8.273 1 92.94 185 GLU B CA 1
ATOM 3140 C C . GLU B 1 185 ? 3.824 15.828 -7.195 1 92.94 185 GLU B C 1
ATOM 3142 O O . GLU B 1 185 ? 3.715 16.812 -6.453 1 92.94 185 GLU B O 1
ATOM 3147 N N . ASP B 1 186 ? 3.119 14.781 -7.188 1 92 186 ASP B N 1
ATOM 3148 C CA . ASP B 1 186 ? 2.09 14.672 -6.156 1 92 186 ASP B CA 1
ATOM 3149 C C . ASP B 1 186 ? 2.707 14.68 -4.762 1 92 186 ASP B C 1
ATOM 3151 O O . ASP B 1 186 ? 2.205 15.359 -3.859 1 92 186 ASP B O 1
ATOM 3155 N N . PHE B 1 187 ? 3.738 14.016 -4.621 1 93.62 187 PHE B N 1
ATOM 3156 C CA . PHE B 1 187 ? 4.426 13.93 -3.338 1 93.62 187 PHE B CA 1
ATOM 3157 C C . PHE B 1 187 ? 4.973 15.289 -2.922 1 93.62 187 PHE B C 1
ATOM 3159 O O . PHE B 1 187 ? 4.871 15.672 -1.756 1 93.62 187 PHE B O 1
ATOM 3166 N N . GLU B 1 188 ? 5.516 15.961 -3.879 1 94.94 188 GLU B N 1
ATOM 3167 C CA . GLU B 1 188 ? 6.047 17.297 -3.623 1 94.94 188 GLU B CA 1
ATOM 3168 C C . GLU B 1 188 ? 4.941 18.25 -3.18 1 94.94 188 GLU B C 1
ATOM 3170 O O . GLU B 1 188 ? 5.148 19.078 -2.289 1 94.94 188 GLU B O 1
ATOM 3175 N N . GLU B 1 189 ? 3.859 18.125 -3.799 1 94.88 189 GLU B N 1
ATOM 3176 C CA . GLU B 1 189 ? 2.721 18.953 -3.408 1 94.88 189 GLU B CA 1
ATOM 3177 C C . GLU B 1 189 ? 2.287 18.656 -1.977 1 94.88 189 GLU B C 1
ATOM 3179 O O . GLU B 1 189 ? 2.002 19.578 -1.202 1 94.88 189 GLU B O 1
ATOM 3184 N N . ASN B 1 190 ? 2.193 17.406 -1.644 1 94.62 190 ASN B N 1
ATOM 3185 C CA . ASN B 1 190 ? 1.835 17 -0.288 1 94.62 190 ASN B CA 1
ATOM 3186 C C . ASN B 1 190 ? 2.84 17.516 0.735 1 94.62 190 ASN B C 1
ATOM 3188 O O . ASN B 1 190 ? 2.453 18 1.802 1 94.62 190 ASN B O 1
ATOM 3192 N N . ILE B 1 191 ? 4.09 17.453 0.392 1 95.5 191 ILE B N 1
ATOM 3193 C CA . ILE B 1 191 ? 5.148 17.922 1.278 1 95.5 191 ILE B CA 1
ATOM 3194 C C . ILE B 1 191 ? 5.02 19.438 1.484 1 95.5 191 ILE B C 1
ATOM 3196 O O . ILE B 1 191 ? 5.148 19.922 2.607 1 95.5 191 ILE B O 1
ATOM 3200 N N . ALA B 1 192 ? 4.754 20.156 0.398 1 95.69 192 ALA B N 1
ATOM 3201 C CA . ALA B 1 192 ? 4.598 21.609 0.486 1 95.69 192 ALA B CA 1
ATOM 3202 C C . ALA B 1 192 ? 3.447 21.969 1.42 1 95.69 192 ALA B C 1
ATOM 3204 O O . ALA B 1 192 ? 3.566 22.906 2.221 1 95.69 192 ALA B O 1
ATOM 3205 N N . ILE B 1 193 ? 2.395 21.25 1.319 1 95.81 193 ILE B N 1
ATOM 3206 C CA . ILE B 1 193 ? 1.215 21.484 2.143 1 95.81 193 ILE B CA 1
ATOM 3207 C C . ILE B 1 193 ? 1.539 21.203 3.607 1 95.81 193 ILE B C 1
ATOM 3209 O O . ILE B 1 193 ? 1.19 21.984 4.492 1 95.81 193 ILE B O 1
ATOM 3213 N N . LEU B 1 194 ? 2.201 20.109 3.869 1 96.56 194 LEU B N 1
ATOM 3214 C CA . LEU B 1 194 ? 2.566 19.766 5.234 1 96.56 194 LEU B CA 1
ATOM 3215 C C . LEU B 1 194 ? 3.559 20.766 5.812 1 96.56 194 LEU B C 1
ATOM 3217 O O . LEU B 1 194 ? 3.42 21.188 6.965 1 96.56 194 LEU B O 1
ATOM 3221 N N . ARG B 1 195 ? 4.523 21.125 5 1 96.12 195 ARG B N 1
ATOM 3222 C CA . ARG B 1 195 ? 5.508 22.125 5.43 1 96.12 195 ARG B CA 1
ATOM 3223 C C . ARG B 1 195 ? 4.828 23.422 5.852 1 96.12 195 ARG B C 1
ATOM 3225 O O . ARG B 1 195 ? 5.117 23.953 6.922 1 96.12 195 ARG B O 1
ATOM 3232 N N . LYS B 1 196 ? 3.951 23.875 5.062 1 95.12 196 LYS B N 1
ATOM 3233 C CA . LYS B 1 196 ? 3.254 25.141 5.289 1 95.12 196 LYS B CA 1
ATOM 3234 C C . LYS B 1 196 ? 2.432 25.094 6.574 1 95.12 196 LYS B C 1
ATOM 3236 O O . LYS B 1 196 ? 2.309 26.094 7.277 1 95.12 196 LYS B O 1
ATOM 3241 N N . ASN B 1 197 ? 1.932 23.922 6.898 1 94.56 197 ASN B N 1
ATOM 3242 C CA . ASN B 1 197 ? 0.974 23.859 7.996 1 94.56 197 ASN B CA 1
ATOM 3243 C C . ASN B 1 197 ? 1.64 23.391 9.289 1 94.56 197 ASN B C 1
ATOM 3245 O O . ASN B 1 197 ? 1.176 23.734 10.383 1 94.56 197 ASN B O 1
ATOM 3249 N N . PHE B 1 198 ? 2.777 22.734 9.203 1 96.19 198 PHE B N 1
ATOM 3250 C CA . PHE B 1 198 ? 3.357 22.156 10.406 1 96.19 198 PHE B CA 1
ATOM 3251 C C . PHE B 1 198 ? 4.566 22.969 10.867 1 96.19 198 PHE B C 1
ATOM 3253 O O . PHE B 1 198 ? 4.898 22.984 12.055 1 96.19 198 PHE B O 1
ATOM 3260 N N . TYR B 1 199 ? 5.223 23.562 9.945 1 96.06 199 TYR B N 1
ATOM 3261 C CA . TYR B 1 199 ? 6.422 24.312 10.289 1 96.06 199 TYR B CA 1
ATOM 3262 C C . TYR B 1 199 ? 6.066 25.688 10.859 1 96.06 199 TYR B C 1
ATOM 3264 O O . TYR B 1 199 ? 5.012 26.234 10.547 1 96.06 199 TYR B O 1
ATOM 3272 N N . LYS B 1 200 ? 6.945 26.234 11.703 1 95.75 200 LYS B N 1
ATOM 3273 C CA . LYS B 1 200 ? 6.895 27.656 12.062 1 95.75 200 LYS B CA 1
ATOM 3274 C C . LYS B 1 200 ? 6.992 28.547 10.828 1 95.75 200 LYS B C 1
ATOM 3276 O O . LYS B 1 200 ? 7.574 28.141 9.82 1 95.75 200 LYS B O 1
ATOM 3281 N N . GLU B 1 201 ? 6.414 29.641 10.914 1 93.31 201 GLU B N 1
ATOM 3282 C CA . GLU B 1 201 ? 6.289 30.547 9.773 1 93.31 201 GLU B CA 1
ATOM 3283 C C . GLU B 1 201 ? 7.645 30.812 9.133 1 93.31 201 GLU B C 1
ATOM 3285 O O . GLU B 1 201 ? 7.762 30.859 7.906 1 93.31 201 GLU B O 1
ATOM 3290 N N . GLU B 1 202 ? 8.672 30.922 9.898 1 93 202 GLU B N 1
ATOM 3291 C CA . GLU B 1 202 ? 9.992 31.297 9.391 1 93 202 GLU B CA 1
ATOM 3292 C C . GLU B 1 202 ? 10.617 30.156 8.594 1 93 202 GLU B C 1
ATOM 3294 O O . GLU B 1 202 ? 11.586 30.375 7.852 1 93 202 GLU B O 1
ATOM 3299 N N . TYR B 1 203 ? 10 28.953 8.664 1 92.19 203 TYR B N 1
ATOM 3300 C CA . TYR B 1 203 ? 10.57 27.797 7.98 1 92.19 203 TYR B CA 1
ATOM 3301 C C . TYR B 1 203 ? 9.648 27.297 6.875 1 92.19 203 TYR B C 1
ATOM 3303 O O . TYR B 1 203 ? 9.875 26.234 6.289 1 92.19 203 TYR B O 1
ATOM 3311 N N . GLN B 1 204 ? 8.484 27.922 6.73 1 84.38 204 GLN B N 1
ATOM 3312 C CA . GLN B 1 204 ? 7.508 27.5 5.734 1 84.38 204 GLN B CA 1
ATOM 3313 C C . GLN B 1 204 ? 7.934 27.922 4.332 1 84.38 204 GLN B C 1
ATOM 3315 O O . GLN B 1 204 ? 7.145 27.844 3.387 1 84.38 204 GLN B O 1
ATOM 3320 N N . LYS B 1 205 ? 9.047 28.109 3.945 1 71.44 205 LYS B N 1
ATOM 3321 C CA . LYS B 1 205 ? 9.5 28.641 2.668 1 71.44 205 LYS B CA 1
ATOM 3322 C C . LYS B 1 205 ? 8.953 27.828 1.5 1 71.44 205 LYS B C 1
ATOM 3324 O O . LYS B 1 205 ? 8.727 26.625 1.633 1 71.44 205 LYS B O 1
#

Nearest PDB structures (foldseek):
  3nrg-assembly1_A  TM=7.533E-01  e=1.342E-05  Chloroflexus aurantiacus J-10-fl
  7n54-assembly1_A  TM=6.088E-01  e=1.221E-05  Salmonella enterica subsp. enterica serovar Typhimurium
  7n4z-assembly2_B  TM=6.777E-01  e=6.386E-05  Salmonella enterica subsp. enterica serovar Typhimurium
  7n53-assembly1_A  TM=5.797E-01  e=2.367E-05  Salmonella enterica subsp. enterica serovar Typhimurium
  9gtv-assembly1_B  TM=6.028E-01  e=7.020E-05  Salmonella enterica subsp. enterica serovar Typhimurium

Sequence (410 aa):
MDKFLALTEEKRTAILNAALQCFGKFGYEKASINDIAVAAHISKASVFQYFGSKKQLYIYLLEYCKKIIEGIFDKEALNSQTDLFDRILASSRMEMESFQNQPFTLQFITSVWEETSPEVADALVILTEEACSFRNDMVLREEDALKFKNPEDAQPVFQMLLLMAEGYAARYRGAAAFDFQAVMEDFEENIAILRKNFYKEEYQKMDKFLALTEEKRTAILNAALQCFGKFGYEKASINDIAVAAHISKASVFQYFGSKKQLYIYLLEYCKKIIEGIFDKEALNSQTDLFDRILASSRMEMESFQNQPFTLQFITSVWEETSPEVADALVILTEEACSFRNDMVLREEDALKFKNPEDAQPVFQMLLLMAEGYAARYRGAAAFDFQAVMEDFEENIAILRKNFYKEEYQK

Foldseek 3Di:
DVVLVPDDPVLNVLLLLLLLQQCLVQNLPPRDLCSSCVSSVHDSVVVCVVQVDSLRSLLVSLVVLLVLLVVLDDLVVLVVDPALLVSVLNSLVSVLVSCQVVVSSLSSVLSLVVHDDPSCVVSSVVSVVVSVVVVCVRRDDQVNLVFWPHSVCRVVVVVVLVVVVSVLSVVCSPPPDRPSVVSSVVSNVVSLVCLCVTGDPVRSD/DVVLVPDDPVLNVLLLLLLLQQCLVQNLPPRDLCSSCVSSVHDSVVVCVVQVDSLRSLLVSLVVLLVLLVVLDDLVVLVVDPALLVSVLNSLVSVLVSCQVVVSSLSSVLSLVVHDDPSCVVSSVVSVVVSVVVVCVRRDDQVNLVFWPHSVCRVVVVVVLVVVVSVLSVVCSPPPHRPSVVSSVVSNVVSLVCLCVTGDPVRSD

Solvent-accessible surface area (backbone atoms only — not comparable to full-atom values): 21596 Å² total; per-residue (Å²): 83,67,71,45,69,68,44,55,69,68,58,44,49,40,42,48,46,24,42,28,40,39,36,25,68,40,33,76,84,67,33,47,64,60,57,26,16,58,69,38,71,49,51,54,67,53,53,37,69,28,41,63,42,72,67,46,42,53,52,47,50,52,52,51,50,51,52,51,57,66,64,46,58,56,59,68,66,45,66,68,43,85,40,49,70,58,25,48,49,53,51,48,50,36,48,49,62,52,35,72,78,30,58,36,56,48,30,26,54,59,34,55,57,27,59,56,53,75,91,50,41,67,61,47,54,53,54,54,48,49,53,48,50,50,50,46,64,67,50,61,52,80,74,46,20,73,46,29,69,53,45,81,47,42,63,58,52,53,49,49,54,51,33,32,51,44,17,53,48,48,56,36,58,32,41,92,69,66,58,60,65,61,52,50,51,53,48,49,51,52,49,52,52,48,38,54,48,42,28,31,79,94,65,35,121,82,67,71,45,69,70,44,54,67,68,57,45,49,40,43,48,47,24,41,28,39,39,35,24,68,41,33,76,85,67,34,46,66,59,58,26,16,57,69,38,71,49,50,53,66,53,53,36,67,30,41,64,42,72,67,48,42,51,50,47,51,52,52,52,50,52,51,50,56,65,64,46,58,55,58,68,67,45,67,68,42,86,41,50,69,58,27,49,48,52,52,49,50,36,48,47,62,54,36,73,78,29,59,36,56,48,30,25,55,58,35,56,58,27,61,55,54,75,91,50,41,67,61,47,53,53,53,53,49,49,54,48,49,53,51,45,64,68,49,62,53,80,71,44,21,73,47,29,70,51,43,81,47,43,63,57,51,53,50,48,54,52,32,33,52,46,18,53,49,48,56,34,58,32,40,92,69,67,59,59,67,61,52,50,51,53,48,49,51,52,49,52,53,47,38,54,47,43,27,32,79,95,64,33,121

InterPro domains:
  IPR001647 DNA-binding HTH domain, TetR-type [PF00440] (15-59)
  IPR001647 DNA-binding HTH domain, TetR-type [PR00455] (15-28)
  IPR001647 DNA-binding HTH domain, TetR-type [PR00455] (36-59)
  IPR001647 DNA-binding HTH domain, TetR-type [PS50977] (9-69)
  IPR009057 Homedomain-like superfamily [SSF46689] (7-74)
  IPR023772 DNA-binding HTH domain, TetR-type, conserved site [PS01081] (27-57)
  IPR036271 Tetracyclin repressor-like, C-terminal domain superfamily [SSF48498] (82-200)
  IPR050109 HTH-type, TetR-like transcriptional regulator [PTHR30055] (9-186)

Radius of gyration: 22.99 Å; Cα contacts (8 Å, |Δi|>4): 405; chains: 2; bounding box: 62×61×39 Å

pLDDT: mean 88.76, std 8.07, range [56.16, 97.62]

Organism: Butyrivibrio fibrisolvens (NCBI:txid831)